Protein 5IQK (pdb70)

Organism: NCBI:txid77133

Solvent-accessible surface area: 21106 Å² total; per-residue (Å²): 156,50,15,24,10,20,68,88,49,12,37,104,19,73,28,26,123,1,4,3,39,0,29,0,0,0,0,83,5,0,0,0,0,0,0,13,13,136,110,5,11,0,0,0,0,0,0,5,40,86,0,0,70,64,0,20,65,18,0,41,79,47,64,51,132,5,78,47,2,106,15,0,0,0,1,0,0,4,16,11,1,0,2,0,0,6,49,0,16,173,114,12,140,5,60,0,0,0,10,51,35,0,7,132,16,0,54,58,0,73,15,21,50,50,2,0,11,30,53,8,57,46,152,13,57,79,4,184,71,46,133,88,0,149,98,44,22,146,38,74,13,20,81,9,135,0,34,0,33,36,1,22,0,10,2,31,5,3,2,0,0,22,9,112,1,55,73,60,141,113,63,14,41,0,0,0,0,0,7,4,50,3,34,9,13,33,37,5,95,4,30,73,8,92,74,9,109,79,0,54,56,22,0,95,117,0,0,77,21,0,55,159,24,87,10,27,0,2,0,0,0,34,0,88,47,5,94,0,50,118,28,45,140,52,21,90,142,43,37,46,96,25,6,34,67,89,98,16,2,145,62,20,0,53,61,9,80,75,45,0,86,30,38,28,75,47,22,150,144,90,112,44,5,23,10,17,66,88,48,11,38,110,26,74,27,24,134,0,1,13,31,0,20,0,0,0,1,92,4,0,1,0,0,0,0,11,12,134,104,7,13,0,0,0,0,0,0,5,39,66,0,0,71,63,0,22,64,18,0,41,77,48,63,49,129,6,87,51,2,127,14,0,0,1,0,0,0,5,17,10,1,0,2,0,0,8,49,0,16,169,113,10,139,5,64,0,0,0,8,50,35,1,8,130,16,0,56,58,0,74,14,20,47,48,2,0,9,35,86,8,60,45,150,12,58,80,5,183,64,45,131,84,0,144,96,44,22,149,40,89,13,26,65,0,135,2,30,0,29,30,1,15,0,10,3,32,6,3,2,0,0,18,1,82,3,57,59,64,122,98,87,14,50,0,0,0,0,0,5,4,48,2,34,9,13,31,37,5,91,6,59,78,10,93,74,10,101,91,0,43,65,28,0,104,88,0,4,86,23,0,30,152,25,87,8,24,0,1,0,0,0,38,0,85,46,5,94,0,44,116,28,45,140,49,22,88,137,43,37,41,91,23,3,35,62,88,108,14,1,117,59,19,0,52,67,8,89,75,42,1,88,31,35,38,65,57,21,156,142

Sequence (539 aa):
PGCEVCATWNADQAPFRLFGNTYYVGMKGLSSVLVTSPQGHVLIDGGLPESAPKIIANIGALGFRIEDVKLILNSHGHIDHAGGLAELQRRSNALVAASPSAALDLASGEVGPDDPQYHALPKYPPVKDMRLARDGGQFNVGPVYLTAHATPGHTPGGLSWTWQSCDGPRCLNMVYADSINAVSRPGFKFSASSEYPNALADLRHSFETLEKLPCDVLISAHPEASQLWQRLEASATGGSDAFVDPQACRAYVAAARTLLDSRLDQEKQTPGCEVCATWNADQAPFRLFGNTYYVGMKGLSSVLVTSPQGHVLIDGGLPESAPKIIANIGALGFRIEDVKLILNSHGHIDHAGGLAELQRRSNALVAASPSAALDLASGEVGPDDPQYHALPKYPPVKDMRLARDGGQFNVGPVYLTAHATPGHTPGGLSWTWQSCDGPRCLNMVYADSINAVSRPGFKFSASSEYPNALADLRHSFETLEKLPCDVLISAHPEASQLWQRLEASATGGSDAFVDPQACRAYVAAARTLLDSRLDQEKQ

InterPro domains:
  IPR001279 Metallo-beta-lactamase [PF00753] (63-191)
  IPR001279 Metallo-beta-lactamase [SM00849] (61-254)
  IPR036866 Ribonuclease Z/Hydroxyacylglutathione hydrolase-like [G3DSA:3.60.15.10] (32-302)
  IPR036866 Ribonuclease Z/Hydroxyacylglutathione hydrolase-like [SSF56281] (9-254)
  IPR050855 Metallo-beta-lactamase type 2-like [PTHR42951] (61-271)

Secondary structure (DSSP, 8-state):
---HHHHHHT-----EEEETTEEE---SSS--EEE--TT-EEEE---SGGGHHHHHHHHHHTT--GGGEEEEE-S--SHHHHTTHHHHHHHH--EEEE-HHHHHHHHHTS--TTSTTTTSS---PPP-SEEE--TT-EEEETTEEEEEEE--SSSTT-EEEEEEEEETTEEEEEEEEPP-----STT--TTS-SS-TTHHHHHHHHHHHHHTS--SEEEESSGGGGTHHHHHHHHHHHGGGGGB-TTHHHHHHHHHHHHHHHHHHHHH-/-TT-HHHHHHT-----EEEETTEEE---SSS--EEE--TT-EEEE---SGGGHHHHHHHHHHTT--GGGEEEEE-S-SSHHHHTTHHHHHHHH--EEEE-HHHHHHHHHTS--TTSTTTTSS---PPP--EEE--TT-EEEETTEEEEEEE--SSSTT-EEEEEEEE-SS-EEEEEEEPP-----STT--TTS-SSSTTHHHHHHHHHHHHHTS--SEEEESSGGGGTHHHHHHHHHHHGGGGGB-TTHHHHHHHHHHHHHHHHHHHHT-

Radius of gyration: 26.08 Å; Cα contacts (8 Å, |Δi|>4): 1293; chains: 2; bounding box: 41×48×86 Å

CATH classification: 3.60.15.10

B-factor: mean 26.32, std 7.55, range [11.67, 61.23]

Structure (mmCIF, N/CA/C/O backbone):
data_5IQK
#
_entry.id   5IQK
#
_cell.length_a   45.880
_cell.length_b   74.450
_cell.length_c   77.460
_cell.angle_alpha   90.00
_cell.angle_beta   99.48
_cell.angle_gamma   90.00
#
_symmetry.space_group_name_H-M   'P 1 21 1'
#
loop_
_entity.id
_entity.type
_entity.pdbx_description
1 polymer 'beta-lactamase Rm3'
2 non-polymer 'ZINC ION'
3 water water
#
loop_
_atom_site.group_PDB
_atom_site.id
_atom_site.type_symbol
_atom_site.label_atom_id
_atom_site.label_alt_id
_atom_site.label_comp_id
_atom_site.label_asym_id
_atom_site.label_entity_id
_atom_site.label_seq_id
_atom_site.pdbx_PDB_ins_code
_atom_site.Cartn_x
_atom_site.Cartn_y
_atom_site.Cartn_z
_atom_site.occupancy
_atom_site.B_iso_or_equiv
_atom_site.auth_seq_id
_atom_site.auth_comp_id
_atom_site.auth_asym_id
_atom_site.auth_atom_id
_atom_site.pdbx_PDB_model_num
ATOM 1 N N . PRO A 1 2 ? 21.589 14.668 20.099 1.00 47.44 33 PRO A N 1
ATOM 2 C CA . PRO A 1 2 ? 21.387 13.356 19.470 1.00 42.54 33 PRO A CA 1
ATOM 3 C C . PRO A 1 2 ? 20.607 12.403 20.369 1.00 39.14 33 PRO A C 1
ATOM 4 O O . PRO A 1 2 ? 20.691 11.182 20.213 1.00 36.82 33 PRO A O 1
ATOM 8 N N . GLY A 1 3 ? 19.841 12.965 21.294 1.00 35.96 34 GLY A N 1
ATOM 9 C CA . GLY A 1 3 ? 19.044 12.169 22.200 1.00 32.96 34 GLY A CA 1
ATOM 10 C C . GLY A 1 3 ? 17.913 11.360 21.594 1.00 28.65 34 GLY A C 1
ATOM 11 O O . GLY A 1 3 ? 17.115 11.862 20.806 1.00 28.32 34 GLY A O 1
ATOM 12 N N . CYS A 1 4 ? 17.845 10.097 21.991 1.00 26.88 35 CYS A N 1
ATOM 13 C CA . CYS A 1 4 ? 16.698 9.252 21.693 1.00 25.90 35 CYS A CA 1
ATOM 14 C C . CYS A 1 4 ? 15.617 9.445 22.748 1.00 24.86 35 CYS A C 1
ATOM 15 O O . CYS A 1 4 ? 15.804 9.078 23.907 1.00 22.32 35 CYS A O 1
ATOM 18 N N . GLU A 1 5 ? 14.479 9.999 22.342 1.00 21.01 36 GLU A N 1
ATOM 19 C CA . GLU A 1 5 ? 13.423 10.336 23.293 1.00 23.31 36 GLU A CA 1
ATOM 20 C C . GLU A 1 5 ? 12.792 9.098 23.912 1.00 22.65 36 GLU A C 1
ATOM 21 O O . GLU A 1 5 ? 12.324 9.156 25.055 1.00 22.03 36 GLU A O 1
ATOM 27 N N . VAL A 1 6 ? 12.758 7.993 23.165 1.00 18.70 37 VAL A N 1
ATOM 28 C CA . VAL A 1 6 ? 12.208 6.758 23.703 1.00 20.77 37 VAL A CA 1
ATOM 29 C C . VAL A 1 6 ? 13.117 6.204 24.792 1.00 18.87 37 VAL A C 1
ATOM 30 O O . VAL A 1 6 ? 12.643 5.900 25.879 1.00 18.23 37 VAL A O 1
ATOM 34 N N . CYS A 1 7 ? 14.413 6.076 24.510 1.00 16.71 38 CYS A N 1
ATOM 35 C CA . CYS A 1 7 ? 15.344 5.579 25.533 1.00 19.91 38 CYS A CA 1
ATOM 36 C C . CYS A 1 7 ? 15.395 6.520 26.744 1.00 20.70 38 CYS A C 1
ATOM 37 O O . CYS A 1 7 ? 15.486 6.050 27.887 1.00 16.55 38 CYS A O 1
ATOM 40 N N . ALA A 1 8 ? 15.346 7.828 26.494 1.00 18.99 39 ALA A N 1
ATOM 41 C CA . ALA A 1 8 ? 15.377 8.822 27.581 1.00 21.86 39 ALA A CA 1
ATOM 42 C C . ALA A 1 8 ? 14.169 8.663 28.498 1.00 19.78 39 ALA A C 1
ATOM 43 O O . ALA A 1 8 ? 14.285 8.748 29.725 1.00 21.02 39 ALA A O 1
ATOM 45 N N . THR A 1 9 ? 13.002 8.452 27.900 1.00 18.92 40 THR A N 1
ATOM 46 C CA . THR A 1 9 ? 11.781 8.218 28.666 1.00 20.89 40 THR A CA 1
ATOM 47 C C . THR A 1 9 ? 11.839 6.915 29.456 1.00 23.17 40 THR A C 1
ATOM 48 O O . THR A 1 9 ? 11.541 6.890 30.648 1.00 21.84 40 THR A O 1
ATOM 52 N N . TRP A 1 10 ? 12.222 5.836 28.789 1.00 17.04 41 TRP A N 1
ATOM 53 C CA . TRP A 1 10 ? 12.311 4.535 29.454 1.00 19.96 41 TRP A CA 1
ATOM 54 C C . TRP A 1 10 ? 13.290 4.552 30.632 1.00 20.07 41 TRP A C 1
ATOM 55 O O . TRP A 1 10 ? 13.057 3.882 31.644 1.00 17.07 41 TRP A O 1
ATOM 66 N N . ASN A 1 11 ? 14.391 5.286 30.490 1.00 16.51 42 ASN A N 1
ATOM 67 C CA . ASN A 1 11 ? 15.447 5.270 31.509 1.00 18.24 42 ASN A CA 1
ATOM 68 C C . ASN A 1 11 ? 15.314 6.344 32.588 1.00 20.53 42 ASN A C 1
ATOM 69 O O . ASN A 1 11 ? 16.207 6.489 33.415 1.00 18.87 42 ASN A O 1
ATOM 74 N N . ALA A 1 12 ? 14.213 7.085 32.584 1.00 18.72 43 ALA A N 1
ATOM 75 C CA . ALA A 1 12 ? 14.019 8.174 33.551 1.00 19.53 43 ALA A CA 1
ATOM 76 C C . ALA A 1 12 ? 14.054 7.667 34.993 1.00 20.92 43 ALA A C 1
ATOM 77 O O . ALA A 1 12 ? 13.624 6.551 35.284 1.00 16.82 43 ALA A O 1
ATOM 79 N N . ASP A 1 13 ? 14.581 8.501 35.879 1.00 18.14 44 ASP A N 1
ATOM 80 C CA . ASP A 1 13 ? 14.672 8.175 37.299 1.00 19.81 44 ASP A CA 1
ATOM 81 C C . ASP A 1 13 ? 13.362 7.698 37.890 1.00 20.64 44 ASP A C 1
ATOM 82 O O . ASP A 1 13 ? 12.304 8.280 37.645 1.00 20.97 44 ASP A O 1
ATOM 87 N N . GLN A 1 14 ? 13.457 6.666 38.709 1.00 19.92 45 GLN A N 1
ATOM 88 C CA . GLN A 1 14 ? 12.371 6.272 39.588 1.00 18.50 45 GLN A CA 1
ATOM 89 C C . GLN A 1 14 ? 12.955 5.992 40.956 1.00 21.64 45 GLN A C 1
ATOM 90 O O . GLN A 1 14 ? 13.882 5.200 41.081 1.00 22.15 45 GLN A O 1
ATOM 96 N N . ALA A 1 15 ? 12.440 6.657 41.983 1.00 23.07 46 ALA A N 1
ATOM 97 C CA . ALA A 1 15 ? 12.860 6.348 43.350 1.00 22.43 46 ALA A CA 1
ATOM 98 C C . ALA A 1 15 ? 12.473 4.909 43.712 1.00 21.06 46 ALA A C 1
ATOM 99 O O . ALA A 1 15 ? 11.339 4.498 43.479 1.00 22.63 46 ALA A O 1
ATOM 101 N N . PRO A 1 16 ? 13.416 4.134 44.279 1.00 25.53 47 PRO A N 1
ATOM 102 C CA . PRO A 1 16 ? 13.138 2.725 44.595 1.00 25.70 47 PRO A CA 1
ATOM 103 C C . PRO A 1 16 ? 12.171 2.561 45.768 1.00 24.50 47 PRO A C 1
ATOM 104 O O . PRO A 1 16 ? 12.061 3.462 46.591 1.00 25.50 47 PRO A O 1
ATOM 108 N N . PHE A 1 17 ? 11.479 1.426 45.836 1.00 23.84 48 PHE A N 1
ATOM 109 C CA . PHE A 1 17 ? 10.485 1.188 46.883 1.00 25.34 48 PHE A CA 1
ATOM 110 C C . PHE A 1 17 ? 10.245 -0.301 47.133 1.00 24.91 48 PHE A C 1
ATOM 111 O O . PHE A 1 17 ? 10.467 -1.150 46.264 1.00 21.53 48 PHE A O 1
ATOM 119 N N . ARG A 1 18 ? 9.694 -0.615 48.275 1.00 23.61 49 ARG A N 1
ATOM 120 C CA . ARG A 1 18 ? 9.360 -1.960 48.581 1.00 22.53 49 ARG A CA 1
ATOM 121 C C . ARG A 1 18 ? 8.041 -2.344 47.990 1.00 27.89 49 ARG A C 1
ATOM 122 O O . ARG A 1 18 ? 7.100 -1.609 48.020 1.00 25.47 49 ARG A O 1
ATOM 130 N N . LEU A 1 19 ? 7.979 -3.533 47.439 1.00 24.66 50 LEU A N 1
ATOM 131 C CA . LEU A 1 19 ? 6.739 -4.039 46.867 1.00 25.68 50 LEU A CA 1
ATOM 132 C C . LEU A 1 19 ? 5.977 -4.856 47.887 1.00 30.73 50 LEU A C 1
ATOM 133 O O . LEU A 1 19 ? 4.858 -4.511 48.272 1.00 33.78 50 LEU A O 1
ATOM 138 N N . PHE A 1 20 ? 6.602 -5.949 48.313 1.00 29.77 51 PHE A N 1
ATOM 139 C CA . PHE A 1 20 ? 6.065 -6.806 49.356 1.00 30.02 51 PHE A CA 1
ATOM 140 C C . PHE A 1 20 ? 7.195 -7.612 49.973 1.00 27.13 51 PHE A C 1
ATOM 141 O O . PHE A 1 20 ? 7.976 -8.235 49.260 1.00 24.10 51 PHE A O 1
ATOM 149 N N . GLY A 1 21 ? 7.287 -7.582 51.299 1.00 28.04 52 GLY A N 1
ATOM 150 C CA . GLY A 1 21 ? 8.294 -8.335 52.022 1.00 27.98 52 GLY A CA 1
ATOM 151 C C . GLY A 1 21 ? 9.711 -8.031 51.580 1.00 24.05 52 GLY A C 1
ATOM 152 O O . GLY A 1 21 ? 10.162 -6.891 51.637 1.00 24.26 52 GLY A O 1
ATOM 153 N N . ASN A 1 22 ? 10.404 -9.052 51.098 1.00 25.62 53 ASN A N 1
ATOM 154 C CA . ASN A 1 22 ? 11.792 -8.904 50.691 1.00 25.49 53 ASN A CA 1
ATOM 155 C C . ASN A 1 22 ? 11.945 -8.571 49.205 1.00 21.66 53 ASN A C 1
ATOM 156 O O . ASN A 1 22 ? 13.039 -8.683 48.664 1.00 21.59 53 ASN A O 1
ATOM 161 N N . THR A 1 23 ? 10.847 -8.180 48.562 1.00 21.25 54 THR A N 1
ATOM 162 C CA . THR A 1 23 ? 10.869 -7.829 47.133 1.00 22.06 54 THR A CA 1
ATOM 163 C C . THR A 1 23 ? 10.797 -6.313 46.931 1.00 20.90 54 THR A C 1
ATOM 164 O O . THR A 1 23 ? 9.851 -5.676 47.390 1.00 22.80 54 THR A O 1
ATOM 168 N N . TYR A 1 24 ? 11.783 -5.747 46.235 1.00 19.27 55 TYR A N 1
ATOM 169 C CA . TYR A 1 24 ? 11.848 -4.293 46.039 1.00 22.84 55 TYR A CA 1
ATOM 170 C C . TYR A 1 24 ? 11.939 -3.931 44.563 1.00 19.49 55 TYR A C 1
ATOM 171 O O . TYR A 1 24 ? 12.531 -4.681 43.788 1.00 19.98 55 TYR A O 1
ATOM 180 N N . TYR A 1 25 ? 11.420 -2.760 44.201 1.00 18.56 56 TYR A N 1
ATOM 181 C CA . TYR A 1 25 ? 11.615 -2.197 42.854 1.00 20.37 56 TYR A CA 1
ATOM 182 C C . TYR A 1 25 ? 12.847 -1.284 42.812 1.00 19.76 56 TYR A C 1
ATOM 183 O O . TYR A 1 25 ? 12.963 -0.363 43.621 1.00 23.68 56 TYR A O 1
ATOM 192 N N . VAL A 1 26 ? 13.768 -1.540 41.883 1.00 18.68 57 VAL A N 1
ATOM 193 C CA . VAL A 1 26 ? 14.986 -0.732 41.778 1.00 16.43 57 VAL A CA 1
ATOM 194 C C . VAL A 1 26 ? 15.237 -0.259 40.343 1.00 17.46 57 VAL A C 1
ATOM 195 O O . VAL A 1 26 ? 16.355 0.147 40.000 1.00 19.49 57 VAL A O 1
ATOM 199 N N . GLY A 1 27 ? 14.184 -0.289 39.528 1.00 18.80 58 GLY A N 1
ATOM 200 C CA . GLY A 1 27 ? 14.279 0.071 38.127 1.00 17.48 58 GLY A CA 1
ATOM 201 C C . GLY A 1 27 ? 14.040 1.546 37.822 1.00 19.92 58 GLY A C 1
ATOM 202 O O . GLY A 1 27 ? 14.265 2.429 38.659 1.00 18.15 58 GLY A O 1
ATOM 203 N N . MET A 1 28 ? 13.602 1.803 36.589 1.00 20.37 59 MET A N 1
ATOM 204 C CA . MET A 1 28 ? 13.433 3.152 36.053 1.00 16.90 59 MET A CA 1
ATOM 205 C C . MET A 1 28 ? 11.958 3.387 35.708 1.00 17.39 59 MET A C 1
ATOM 206 O O . MET A 1 28 ? 11.121 2.511 35.917 1.00 18.55 59 MET A O 1
ATOM 211 N N . LYS A 1 29 ? 11.634 4.551 35.155 1.00 18.82 60 LYS A N 1
ATOM 212 C CA . LYS A 1 29 ? 10.241 4.863 34.862 1.00 17.23 60 LYS A CA 1
ATOM 213 C C . LYS A 1 29 ? 9.636 3.937 33.791 1.00 18.51 60 LYS A C 1
ATOM 214 O O . LYS A 1 29 ? 8.431 3.684 33.797 1.00 17.02 60 LYS A O 1
ATOM 220 N N . GLY A 1 30 ? 10.457 3.450 32.870 1.00 18.42 61 GLY A N 1
ATOM 221 C CA . GLY A 1 30 ? 9.923 2.665 31.761 1.00 17.81 61 GLY A CA 1
ATOM 222 C C . GLY A 1 30 ? 10.509 1.278 31.609 1.00 20.73 61 GLY A C 1
ATOM 223 O O . GLY A 1 30 ? 10.153 0.565 30.662 1.00 18.72 61 GLY A O 1
ATOM 224 N N . LEU A 1 31 ? 11.395 0.894 32.534 1.00 17.90 62 LEU A N 1
ATOM 225 C CA . LEU A 1 31 ? 12.085 -0.403 32.494 1.00 15.58 62 LEU A CA 1
ATOM 226 C C . LEU A 1 31 ? 12.229 -0.968 33.902 1.00 15.61 62 LEU A C 1
ATOM 227 O O . LEU A 1 31 ? 12.818 -0.314 34.764 1.00 19.48 62 LEU A O 1
ATOM 232 N N . SER A 1 32 ? 11.741 -2.188 34.137 1.00 15.74 63 SER A N 1
ATOM 233 C CA . SER A 1 32 ? 11.745 -2.725 35.495 1.00 16.61 63 SER A CA 1
ATOM 234 C C . SER A 1 32 ? 13.070 -3.378 35.852 1.00 16.70 63 SER A C 1
ATOM 235 O O . SER A 1 32 ? 13.784 -3.893 34.996 1.00 19.15 63 SER A O 1
ATOM 238 N N . SER A 1 33 ? 13.402 -3.291 37.129 1.00 15.61 64 SER A N 1
ATOM 239 C CA . SER A 1 33 ? 14.453 -4.093 37.735 1.00 20.84 64 SER A CA 1
ATOM 240 C C . SER A 1 33 ? 13.969 -4.379 39.146 1.00 20.51 64 SER A C 1
ATOM 241 O O . SER A 1 33 ? 13.412 -3.494 39.792 1.00 18.39 64 SER A O 1
ATOM 244 N N . VAL A 1 34 ? 14.139 -5.611 39.615 1.00 19.51 65 VAL A N 1
ATOM 245 C CA . VAL A 1 34 ? 13.569 -6.015 40.894 1.00 22.49 65 VAL A CA 1
ATOM 246 C C . VAL A 1 34 ? 14.634 -6.693 41.763 1.00 18.90 65 VAL A C 1
ATOM 247 O O . VAL A 1 34 ? 15.388 -7.550 41.285 1.00 20.32 65 VAL A O 1
ATOM 251 N N . LEU A 1 35 ? 14.673 -6.305 43.032 1.00 19.00 66 LEU A N 1
ATOM 252 C CA . LEU A 1 35 ? 15.609 -6.859 44.006 1.00 23.69 66 LEU A CA 1
ATOM 253 C C . LEU A 1 35 ? 14.866 -7.725 45.021 1.00 23.13 66 LEU A C 1
ATOM 254 O O . LEU A 1 35 ? 13.884 -7.289 45.620 1.00 20.72 66 LEU A O 1
ATOM 259 N N . VAL A 1 36 ? 15.325 -8.961 45.187 1.00 20.05 67 VAL A N 1
ATOM 260 C CA . VAL A 1 36 ? 14.737 -9.878 46.143 1.00 22.92 67 VAL A CA 1
ATOM 261 C C . VAL A 1 36 ? 15.832 -10.263 47.143 1.00 21.65 67 VAL A C 1
ATOM 262 O O . VAL A 1 36 ? 16.812 -10.913 46.781 1.00 22.70 67 VAL A O 1
ATOM 266 N N . THR A 1 37 ? 15.662 -9.859 48.393 1.00 23.59 68 THR A N 1
ATOM 267 C CA . THR A 1 37 ? 16.766 -9.856 49.348 1.00 25.89 68 THR A CA 1
ATOM 268 C C . THR A 1 37 ? 16.742 -11.014 50.346 1.00 24.41 68 THR A C 1
ATOM 269 O O . THR A 1 37 ? 15.702 -11.624 50.596 1.00 27.57 68 THR A O 1
ATOM 273 N N . SER A 1 38 ? 17.907 -11.295 50.918 1.00 26.82 69 SER A N 1
ATOM 274 C CA . SER A 1 38 ? 18.013 -12.219 52.044 1.00 25.20 69 SER A CA 1
ATOM 275 C C . SER A 1 38 ? 19.306 -11.919 52.789 1.00 29.48 69 SER A C 1
ATOM 276 O O . SER A 1 38 ? 20.166 -11.202 52.284 1.00 26.70 69 SER A O 1
ATOM 279 N N . PRO A 1 39 ? 19.449 -12.455 54.011 1.00 30.91 70 PRO A N 1
ATOM 280 C CA . PRO A 1 39 ? 20.700 -12.219 54.741 1.00 33.67 70 PRO A CA 1
ATOM 281 C C . PRO A 1 39 ? 21.885 -12.978 54.140 1.00 35.11 70 PRO A C 1
ATOM 282 O O . PRO A 1 39 ? 23.031 -12.722 54.507 1.00 38.78 70 PRO A O 1
ATOM 286 N N . GLN A 1 40 ? 21.596 -13.896 53.224 1.00 32.17 71 GLN A N 1
ATOM 287 C CA . GLN A 1 40 ? 22.623 -14.664 52.527 1.00 33.37 71 GLN A CA 1
ATOM 288 C C . GLN A 1 40 ? 22.939 -14.084 51.143 1.00 34.40 71 GLN A C 1
ATOM 289 O O . GLN A 1 40 ? 23.659 -14.689 50.359 1.00 32.84 71 GLN A O 1
ATOM 295 N N . GLY A 1 41 ? 22.398 -12.908 50.856 1.00 30.42 72 GLY A N 1
ATOM 296 C CA . GLY A 1 41 ? 22.637 -12.251 49.582 1.00 29.08 72 GLY A CA 1
ATOM 297 C C . GLY A 1 41 ? 21.356 -12.117 48.787 1.00 24.33 72 GLY A C 1
ATOM 298 O O . GLY A 1 41 ? 20.329 -12.688 49.156 1.00 25.28 72 GLY A O 1
ATOM 299 N N . HIS A 1 42 ? 21.418 -11.383 47.676 1.00 27.20 73 HIS A N 1
ATOM 300 C CA . HIS A 1 42 ? 20.211 -11.029 46.945 1.00 24.09 73 HIS A CA 1
ATOM 301 C C . HIS A 1 42 ? 20.152 -11.518 45.504 1.00 22.41 73 HIS A C 1
ATOM 302 O O . HIS A 1 42 ? 21.158 -11.869 44.888 1.00 22.18 73 HIS A O 1
ATOM 309 N N . VAL A 1 43 ? 18.938 -11.492 44.983 1.00 20.74 74 VAL A N 1
ATOM 310 C CA . VAL A 1 43 ? 18.673 -11.774 43.576 1.00 15.96 74 VAL A CA 1
ATOM 311 C C . VAL A 1 43 ? 18.231 -10.477 42.916 1.00 21.55 74 VAL A C 1
ATOM 312 O O . VAL A 1 43 ? 17.443 -9.721 43.490 1.00 21.25 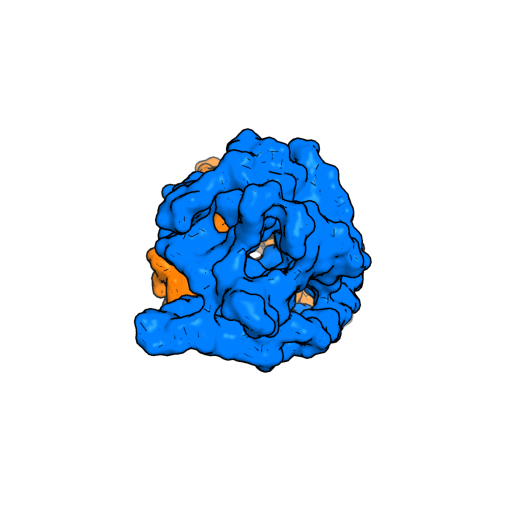74 VAL A O 1
ATOM 316 N N . LEU A 1 44 ? 18.773 -10.208 41.729 1.00 20.09 75 LEU A N 1
ATOM 317 C CA . LEU A 1 44 ? 18.412 -9.021 40.964 1.00 17.71 75 LEU A CA 1
ATOM 318 C C . LEU A 1 44 ? 17.831 -9.467 39.644 1.00 20.88 75 LEU A C 1
ATOM 319 O O . LEU A 1 44 ? 18.395 -10.339 38.995 1.00 21.93 75 LEU A O 1
ATOM 324 N N . ILE A 1 45 ? 16.687 -8.903 39.279 1.00 20.44 76 ILE A N 1
ATOM 325 C CA . ILE A 1 45 ? 16.030 -9.260 38.030 1.00 20.48 76 ILE A CA 1
ATOM 326 C C . ILE A 1 45 ? 16.081 -8.103 37.048 1.00 21.49 76 ILE A C 1
ATOM 327 O O . ILE A 1 45 ? 15.556 -7.021 37.322 1.00 20.86 76 ILE A O 1
ATOM 332 N N . ASP A 1 46 ? 16.731 -8.374 35.913 1.00 18.55 77 ASP A N 1
ATOM 333 C CA . ASP A 1 46 ? 16.896 -7.478 34.763 1.00 19.90 77 ASP A CA 1
ATOM 334 C C . ASP A 1 46 ? 17.834 -6.298 35.034 1.00 23.01 77 ASP A C 1
ATOM 335 O O . ASP A 1 46 ? 18.070 -5.905 36.188 1.00 20.94 77 ASP A O 1
ATOM 340 N N . GLY A 1 47 ? 18.391 -5.765 33.949 1.00 19.81 78 GLY A N 1
ATOM 341 C CA . GLY A 1 47 ? 19.470 -4.797 34.028 1.00 18.32 78 GLY A CA 1
ATOM 342 C C . GLY A 1 47 ? 19.259 -3.514 33.238 1.00 18.40 78 GLY A C 1
ATOM 343 O O . GLY A 1 47 ? 20.135 -2.643 33.213 1.00 20.42 78 GLY A O 1
ATOM 344 N N . GLY A 1 48 ? 18.097 -3.383 32.606 1.00 19.02 79 GLY A N 1
ATOM 345 C CA . GLY A 1 48 ? 17.765 -2.167 31.871 1.00 16.29 79 GLY A CA 1
ATOM 346 C C . GLY A 1 48 ? 18.688 -1.947 30.690 1.00 18.32 79 GLY A C 1
ATOM 347 O O . GLY A 1 48 ? 19.335 -2.888 30.224 1.00 19.11 79 GLY A O 1
ATOM 348 N N . LEU A 1 49 ? 18.720 -0.708 30.204 1.00 16.66 80 LEU A N 1
ATOM 349 C CA . LEU A 1 49 ? 19.651 -0.280 29.163 1.00 20.03 80 LEU A CA 1
ATOM 350 C C . LEU A 1 49 ? 21.062 -0.220 29.737 1.00 15.86 80 LEU A C 1
ATOM 351 O O . LEU A 1 49 ? 21.224 -0.250 30.953 1.00 21.13 80 LEU A O 1
ATOM 356 N N . PRO A 1 50 ? 22.086 -0.125 28.873 1.00 19.53 81 PRO A N 1
ATOM 357 C CA . PRO A 1 50 ? 23.442 0.036 29.408 1.00 22.35 81 PRO A CA 1
ATOM 358 C C . PRO A 1 50 ? 23.526 1.203 30.373 1.00 22.47 81 PRO A C 1
ATOM 359 O O . PRO A 1 50 ? 24.187 1.079 31.404 1.00 22.96 81 PRO A O 1
ATOM 363 N N . GLU A 1 51 ? 22.844 2.302 30.056 1.00 21.16 82 GLU A N 1
ATOM 364 C CA . GLU A 1 51 ? 22.853 3.472 30.923 1.00 23.76 82 GLU A CA 1
ATOM 365 C C . GLU A 1 51 ? 21.904 3.322 32.124 1.00 23.38 82 GLU A C 1
ATOM 366 O O . GLU A 1 51 ? 21.800 4.233 32.961 1.00 22.76 82 GLU A O 1
ATOM 372 N N . SER A 1 52 ? 21.238 2.178 32.234 1.00 20.91 83 SER A N 1
ATOM 373 C CA . SER A 1 52 ? 20.407 1.912 33.402 1.00 20.44 83 SER A CA 1
ATOM 374 C C . SER A 1 52 ? 21.200 1.358 34.567 1.00 20.11 83 SER A C 1
ATOM 375 O O . SER A 1 52 ? 20.792 1.522 35.709 1.00 22.29 83 SER A O 1
ATOM 378 N N . ALA A 1 53 ? 22.318 0.695 34.283 1.00 20.19 84 ALA A N 1
ATOM 379 C CA . ALA A 1 53 ? 23.078 0.010 35.323 1.00 22.73 84 ALA A CA 1
ATOM 380 C C . ALA A 1 53 ? 23.481 0.924 36.494 1.00 22.08 84 ALA A C 1
ATOM 381 O O . ALA A 1 53 ? 23.287 0.546 37.648 1.00 23.81 84 ALA A O 1
ATOM 383 N N . PRO A 1 54 ? 24.010 2.137 36.215 1.00 22.86 85 PRO A N 1
ATOM 384 C CA . PRO A 1 54 ? 24.333 2.975 37.379 1.00 23.32 85 PRO A CA 1
ATOM 385 C C . PRO A 1 54 ? 23.113 3.398 38.190 1.00 23.43 85 PRO A C 1
ATOM 386 O O . PRO A 1 54 ? 23.232 3.645 39.394 1.00 23.27 85 PRO A O 1
ATOM 390 N N . LYS A 1 55 ? 21.969 3.519 37.533 1.00 24.60 86 LYS A N 1
ATOM 391 C CA . LYS A 1 55 ? 20.748 3.919 38.209 1.00 20.44 86 LYS A CA 1
ATOM 392 C C . LYS A 1 55 ? 20.245 2.796 39.087 1.00 23.27 86 LYS A C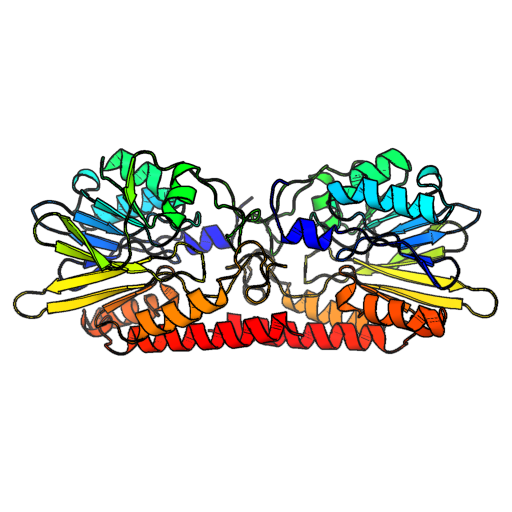 1
ATOM 393 O O . LYS A 1 55 ? 19.833 3.029 40.220 1.00 25.63 86 LYS A O 1
ATOM 399 N N . ILE A 1 56 ? 20.284 1.573 38.563 1.00 19.53 87 ILE A N 1
ATOM 400 C CA . ILE A 1 56 ? 19.889 0.405 39.352 1.00 18.90 87 ILE A CA 1
ATOM 401 C C . ILE A 1 56 ? 20.768 0.249 40.590 1.00 22.06 87 ILE A C 1
ATOM 402 O O . ILE A 1 56 ? 20.262 0.036 41.693 1.00 20.55 87 ILE A O 1
ATOM 407 N N . ILE A 1 57 ? 22.078 0.373 40.402 1.00 22.31 88 ILE A N 1
ATOM 408 C CA . ILE A 1 57 ? 23.036 0.277 41.503 1.00 22.99 88 ILE A CA 1
ATOM 409 C C . ILE A 1 57 ? 22.789 1.362 42.551 1.00 25.71 88 ILE A C 1
ATOM 410 O O . ILE A 1 57 ? 22.794 1.079 43.746 1.00 22.63 88 ILE A O 1
ATOM 415 N N . ALA A 1 58 ? 22.548 2.590 42.095 1.00 23.96 89 ALA A N 1
ATOM 416 C CA . ALA A 1 58 ? 22.261 3.697 43.003 1.00 25.17 89 ALA A CA 1
ATOM 417 C C . ALA A 1 58 ? 20.979 3.419 43.780 1.00 26.67 89 ALA A C 1
ATOM 418 O O . ALA A 1 58 ? 20.898 3.693 44.985 1.00 26.60 89 ALA A O 1
ATOM 420 N N . ASN A 1 59 ? 19.993 2.848 43.090 1.00 23.24 90 ASN A N 1
ATOM 421 C CA . ASN A 1 59 ? 18.711 2.510 43.698 1.00 19.86 90 ASN A CA 1
ATOM 422 C C . ASN A 1 59 ? 18.818 1.392 44.742 1.00 24.26 90 ASN A C 1
ATOM 423 O O . ASN A 1 59 ? 18.125 1.427 45.755 1.00 25.55 90 ASN A O 1
ATOM 428 N N . ILE A 1 60 ? 19.666 0.399 44.484 1.00 21.94 91 ILE A N 1
ATOM 429 C CA . ILE A 1 60 ? 19.901 -0.663 45.451 1.00 21.98 91 ILE A CA 1
ATOM 430 C C . ILE A 1 60 ? 20.476 -0.049 46.733 1.00 23.70 91 ILE A C 1
ATOM 431 O O . ILE A 1 60 ? 20.026 -0.369 47.826 1.00 22.71 91 ILE A O 1
ATOM 436 N N . GLY A 1 61 ? 21.441 0.854 46.576 1.00 24.75 92 GLY A N 1
ATOM 437 C CA . GLY A 1 61 ? 22.046 1.545 47.705 1.00 29.50 92 GLY A CA 1
ATOM 438 C C . GLY A 1 61 ? 21.078 2.411 48.488 1.00 27.39 92 GLY A C 1
ATOM 439 O O . GLY A 1 61 ? 21.120 2.452 49.723 1.00 28.98 92 GLY A O 1
ATOM 440 N N . ALA A 1 62 ? 20.209 3.113 47.771 1.00 25.81 93 ALA A N 1
ATOM 441 C CA . ALA A 1 62 ? 19.256 4.028 48.392 1.00 27.11 93 ALA A CA 1
ATOM 442 C C . ALA A 1 62 ? 18.310 3.276 49.321 1.00 29.17 93 ALA A C 1
ATOM 443 O O . ALA A 1 62 ? 17.830 3.824 50.311 1.00 27.72 93 ALA A O 1
ATOM 445 N N . LEU A 1 63 ? 18.068 2.011 49.003 1.00 23.34 94 LEU A N 1
ATOM 446 C CA . LEU A 1 63 ? 17.236 1.139 49.822 1.00 25.73 94 LEU A CA 1
ATOM 447 C C . LEU A 1 63 ? 17.985 0.626 51.047 1.00 23.07 94 LEU A C 1
ATOM 448 O O . LEU A 1 63 ? 17.383 0.020 51.931 1.00 26.17 94 LEU A O 1
ATOM 453 N N . GLY A 1 64 ? 19.302 0.807 51.054 1.00 22.86 95 GLY A N 1
ATOM 454 C CA . GLY A 1 64 ? 20.133 0.315 52.138 1.00 29.12 95 GLY A CA 1
ATOM 455 C C . GLY A 1 64 ? 20.763 -1.037 51.858 1.00 30.78 95 GLY A C 1
ATOM 456 O O . GLY A 1 64 ? 21.215 -1.713 52.788 1.00 26.95 95 GLY A O 1
ATOM 457 N N . PHE A 1 65 ? 20.798 -1.436 50.585 1.00 27.31 96 PHE A N 1
ATOM 458 C CA . PHE A 1 65 ? 21.470 -2.678 50.209 1.00 26.58 96 PHE A CA 1
ATOM 459 C C . PHE A 1 65 ? 22.702 -2.398 49.355 1.00 26.23 96 PHE A C 1
ATOM 460 O O . PHE A 1 65 ? 22.986 -1.245 49.032 1.00 27.61 96 PHE A O 1
ATOM 468 N N . ARG A 1 66 ? 23.421 -3.451 48.974 1.00 28.02 97 ARG A N 1
ATOM 469 C CA . ARG A 1 66 ? 24.653 -3.296 48.201 1.00 26.00 97 ARG A CA 1
ATOM 470 C C . ARG A 1 66 ? 24.691 -4.214 46.982 1.00 28.50 97 ARG A C 1
ATOM 471 O O . ARG A 1 66 ? 24.282 -5.369 47.061 1.00 27.49 97 ARG A O 1
ATOM 479 N N . ILE A 1 67 ? 25.200 -3.691 45.869 1.00 28.92 98 ILE A N 1
ATOM 480 C CA . ILE A 1 67 ? 25.341 -4.472 44.641 1.00 30.90 98 ILE A CA 1
ATOM 481 C C . ILE A 1 67 ? 26.304 -5.627 44.907 1.00 34.44 98 ILE A C 1
ATOM 482 O O . ILE A 1 67 ? 26.192 -6.695 44.315 1.00 27.12 98 ILE A O 1
ATOM 487 N N . GLU A 1 68 ? 27.218 -5.422 45.857 1.00 32.39 99 GLU A N 1
ATOM 488 C CA . GLU A 1 68 ? 28.207 -6.430 46.199 1.00 28.80 99 GLU A CA 1
ATOM 489 C C . GLU A 1 68 ? 27.549 -7.658 46.818 1.00 27.82 99 GLU A C 1
ATOM 490 O O . GLU A 1 68 ? 28.149 -8.729 46.876 1.00 31.52 99 GLU A O 1
ATOM 496 N N . ASP A 1 69 ? 26.322 -7.498 47.300 1.00 24.81 100 ASP A N 1
ATOM 497 C CA . ASP A 1 69 ? 25.624 -8.596 47.959 1.00 28.03 100 ASP A CA 1
ATOM 498 C C . ASP A 1 69 ? 24.668 -9.325 47.020 1.00 25.24 100 ASP A C 1
ATOM 499 O O . ASP A 1 69 ? 24.019 -10.292 47.412 1.00 27.98 100 ASP A O 1
ATOM 504 N N . VAL A 1 70 ? 24.565 -8.844 45.787 1.00 27.63 101 VAL A N 1
ATOM 505 C CA . VAL A 1 70 ? 23.795 -9.553 44.774 1.00 23.53 101 VAL A CA 1
ATOM 506 C C . VAL A 1 70 ? 24.555 -10.800 44.351 1.00 23.91 101 VAL A C 1
ATOM 507 O O . VAL A 1 70 ? 25.691 -10.714 43.904 1.00 24.05 101 VAL A O 1
ATOM 511 N N . LYS A 1 71 ? 23.936 -11.963 44.489 1.00 25.30 102 LYS A N 1
ATOM 512 C CA . LYS A 1 71 ? 24.646 -13.204 44.193 1.00 24.73 102 LYS A CA 1
ATOM 513 C C . LYS A 1 71 ? 24.101 -13.910 42.957 1.00 26.55 102 LYS A C 1
ATOM 514 O O . LYS A 1 71 ? 24.715 -14.842 42.451 1.00 27.06 102 LYS A O 1
ATOM 520 N N . LEU A 1 72 ? 22.957 -13.450 42.468 1.00 23.68 103 LEU A N 1
ATOM 521 C CA . LEU A 1 72 ? 22.375 -13.998 41.244 1.00 20.69 103 LEU A CA 1
ATOM 522 C C . LEU A 1 72 ? 21.607 -12.916 40.508 1.00 20.98 103 LEU A C 1
ATOM 523 O O . LEU A 1 72 ? 20.834 -12.185 41.117 1.00 21.90 103 LEU A O 1
ATOM 528 N N . ILE A 1 73 ? 21.833 -12.818 39.202 1.00 21.88 104 ILE A N 1
ATOM 529 C CA . ILE A 1 73 ? 21.117 -11.876 38.349 1.00 20.93 104 ILE A CA 1
ATOM 530 C C . ILE A 1 73 ? 20.306 -12.660 37.318 1.00 19.30 104 ILE A C 1
ATOM 531 O O . ILE A 1 73 ? 20.846 -13.554 36.662 1.00 21.44 104 ILE A O 1
ATOM 536 N N . LEU A 1 74 ? 19.020 -12.344 37.202 1.00 17.67 105 LEU A N 1
ATOM 537 C CA . LEU A 1 74 ? 18.135 -13.027 36.260 1.00 18.14 105 LEU A CA 1
ATOM 538 C C . LEU A 1 74 ? 17.770 -12.123 35.092 1.00 18.17 105 LEU A C 1
ATOM 539 O O . LEU A 1 74 ? 17.639 -10.919 35.246 1.00 19.33 105 LEU A O 1
ATOM 544 N N . ASN A 1 75 ? 17.603 -12.727 33.923 1.00 17.27 106 ASN A N 1
ATOM 545 C CA . ASN A 1 75 ? 17.212 -12.002 32.725 1.00 16.97 106 ASN A CA 1
ATOM 546 C C . ASN A 1 75 ? 15.809 -12.408 32.271 1.00 18.36 106 ASN A C 1
ATOM 547 O O . ASN A 1 75 ? 15.401 -13.559 32.448 1.00 16.31 106 ASN A O 1
ATOM 552 N N . SER A 1 76 ? 15.071 -11.462 31.703 1.00 18.95 107 SER A N 1
ATOM 553 C CA . SER A 1 76 ? 13.782 -11.761 31.096 1.00 17.66 107 SER A CA 1
ATOM 554 C C . SER A 1 76 ? 13.977 -12.086 29.609 1.00 17.69 107 SER A C 1
ATOM 555 O O . SER A 1 76 ? 13.703 -13.204 29.169 1.00 17.38 107 SER A O 1
ATOM 558 N N . HIS A 1 77 ? 14.472 -11.121 28.839 1.00 16.96 108 HIS A N 1
ATOM 559 C CA . HIS A 1 77 ? 14.852 -11.419 27.446 1.00 17.74 108 HIS A CA 1
ATOM 560 C C . HIS A 1 77 ? 16.015 -10.547 26.966 1.00 17.43 108 HIS A C 1
ATOM 561 O O . HIS A 1 77 ? 16.424 -9.598 27.642 1.00 18.53 108 HIS A O 1
ATOM 568 N N . GLY A 1 78 ? 16.529 -10.875 25.783 1.00 18.73 109 GLY A N 1
ATOM 569 C CA . GLY A 1 78 ? 17.822 -10.392 25.328 1.00 17.41 109 GLY A CA 1
ATOM 570 C C . GLY A 1 78 ? 17.875 -9.031 24.655 1.00 19.16 109 GLY A C 1
ATOM 571 O O . GLY A 1 78 ? 18.923 -8.619 24.164 1.00 20.64 109 GLY A O 1
ATOM 572 N N . HIS A 1 79 ? 16.754 -8.330 24.604 1.00 14.53 110 HIS A N 1
ATOM 573 C CA . HIS A 1 79 ? 16.777 -6.983 24.048 1.00 13.30 110 HIS A CA 1
ATOM 574 C C . HIS A 1 79 ? 17.606 -6.045 24.898 1.00 16.13 110 HIS A C 1
ATOM 575 O O . HIS A 1 79 ? 17.671 -6.206 26.119 1.00 13.85 110 HIS A O 1
ATOM 582 N N . ILE A 1 80 ? 18.209 -5.056 24.242 1.00 15.23 111 ILE A N 1
ATOM 583 C CA . ILE A 1 80 ? 19.115 -4.115 24.897 1.00 17.75 111 ILE A CA 1
ATOM 584 C C . ILE A 1 80 ? 18.492 -3.382 26.091 1.00 15.41 111 ILE A C 1
ATOM 585 O O . ILE A 1 80 ? 19.208 -2.996 27.016 1.00 17.53 111 ILE A O 1
ATOM 590 N N . ASP A 1 81 ? 17.178 -3.181 26.093 1.00 16.30 112 ASP A N 1
ATOM 591 C CA . ASP A 1 81 ? 16.568 -2.417 27.179 1.00 17.79 112 ASP A CA 1
ATOM 592 C C . ASP A 1 81 ? 16.316 -3.259 28.434 1.00 18.52 112 ASP A C 1
ATOM 593 O O . ASP A 1 81 ? 15.788 -2.730 29.415 1.00 16.37 112 ASP A O 1
ATOM 598 N N . HIS A 1 82 ? 16.688 -4.547 28.405 1.00 17.57 113 HIS A N 1
ATOM 599 C CA . HIS A 1 82 ? 16.623 -5.407 29.600 1.00 16.89 113 HIS A CA 1
ATOM 600 C C . HIS A 1 82 ? 17.987 -6.033 29.897 1.00 17.94 113 HIS A C 1
ATOM 601 O O . HIS A 1 82 ? 18.319 -6.342 31.050 1.00 21.87 113 HIS A O 1
ATOM 608 N N . ALA A 1 83 ? 18.787 -6.208 28.854 1.00 19.94 114 ALA A N 1
ATOM 609 C CA . ALA A 1 83 ? 20.059 -6.905 28.984 1.00 20.33 114 ALA A CA 1
ATOM 610 C C . ALA A 1 83 ? 21.266 -5.983 28.878 1.00 20.53 114 ALA A C 1
ATOM 611 O O . ALA A 1 83 ? 22.380 -6.391 29.209 1.00 20.69 114 ALA A O 1
ATOM 613 N N . GLY A 1 84 ? 21.047 -4.748 28.424 1.00 20.76 115 GLY A N 1
ATOM 614 C CA . GLY A 1 84 ? 22.133 -3.807 28.195 1.00 19.97 115 GLY A CA 1
ATOM 615 C C . GLY A 1 84 ? 22.953 -3.447 29.426 1.00 20.27 115 GLY A C 1
ATOM 616 O O . GLY A 1 84 ? 24.156 -3.182 29.335 1.00 22.81 115 GLY A O 1
ATOM 617 N N . GLY A 1 85 ? 22.308 -3.423 30.586 1.00 17.70 116 GLY A N 1
ATOM 618 C CA . GLY A 1 85 ? 22.996 -3.056 31.814 1.00 18.94 116 GLY A CA 1
ATOM 619 C C . GLY A 1 85 ? 23.627 -4.249 32.517 1.00 21.66 116 GLY A C 1
ATOM 620 O O . GLY A 1 85 ? 24.293 -4.097 33.539 1.00 21.17 116 GLY A O 1
ATOM 621 N N . LEU A 1 86 ? 23.423 -5.445 31.969 1.00 18.73 117 LEU A N 1
ATOM 622 C CA . LEU A 1 86 ? 23.836 -6.669 32.664 1.00 21.01 117 LEU A CA 1
ATOM 623 C C . LEU A 1 86 ? 25.345 -6.833 32.854 1.00 22.32 117 LEU A C 1
ATOM 624 O O . LEU A 1 86 ? 25.780 -7.281 33.909 1.00 24.37 117 LEU A O 1
ATOM 629 N N . ALA A 1 87 ? 26.144 -6.481 31.851 1.00 22.93 118 ALA A N 1
ATOM 630 C CA . ALA A 1 87 ? 27.599 -6.610 31.981 1.00 25.58 118 ALA A CA 1
ATOM 631 C C . ALA A 1 87 ? 28.140 -5.812 33.170 1.00 29.41 118 ALA A C 1
ATOM 632 O O . ALA A 1 87 ? 29.008 -6.293 33.918 1.00 32.18 118 ALA A O 1
ATOM 634 N N . GLU A 1 88 ? 27.631 -4.597 33.350 1.00 28.96 119 GLU A N 1
ATOM 635 C CA . GLU A 1 88 ? 28.098 -3.744 34.449 1.00 29.86 119 GLU A CA 1
ATOM 636 C C . GLU A 1 88 ? 27.637 -4.271 35.802 1.00 27.89 119 GLU A C 1
ATOM 637 O O . GLU A 1 88 ? 28.400 -4.271 36.770 1.00 29.32 119 GLU A O 1
ATOM 643 N N . LEU A 1 89 ? 26.385 -4.711 35.874 1.00 25.72 120 LEU A N 1
ATOM 644 C CA . LEU A 1 89 ? 25.853 -5.260 37.111 1.00 27.30 120 LEU A CA 1
ATOM 645 C C . LEU A 1 89 ? 26.631 -6.509 37.515 1.00 29.12 120 LEU A C 1
ATOM 646 O O . LEU A 1 89 ? 26.954 -6.699 38.698 1.00 26.46 120 LEU A O 1
ATOM 651 N N . GLN A 1 90 ? 26.965 -7.339 36.534 1.00 26.02 121 GLN A N 1
ATOM 652 C CA . GLN A 1 90 ? 27.783 -8.520 36.801 1.00 29.68 121 GLN A CA 1
ATOM 653 C C . GLN A 1 90 ? 29.167 -8.147 37.316 1.00 31.05 121 GLN A C 1
ATOM 654 O O . GLN A 1 90 ? 29.637 -8.713 38.299 1.00 33.78 121 GLN A O 1
ATOM 660 N N . ARG A 1 91 ? 29.815 -7.185 36.670 1.00 31.68 122 ARG A N 1
ATOM 661 C CA . ARG A 1 91 ? 31.145 -6.767 37.101 1.00 34.33 122 ARG A CA 1
ATOM 662 C C . ARG A 1 91 ? 31.142 -6.241 38.530 1.00 34.43 122 ARG A C 1
ATOM 663 O O . ARG A 1 91 ? 32.066 -6.511 39.297 1.00 36.05 122 ARG A O 1
ATOM 671 N N . ARG A 1 92 ? 30.094 -5.506 38.893 1.00 31.34 123 ARG A N 1
ATOM 672 C CA . ARG A 1 92 ? 30.039 -4.866 40.211 1.00 32.02 123 ARG A CA 1
ATOM 673 C C . ARG A 1 92 ? 29.620 -5.840 41.316 1.00 32.50 123 ARG A C 1
ATOM 674 O O . ARG A 1 92 ? 29.881 -5.600 42.495 1.00 29.30 123 ARG A O 1
ATOM 682 N N . SER A 1 93 ? 28.954 -6.928 40.941 1.00 28.95 124 SER A N 1
ATOM 683 C CA . SER A 1 93 ? 28.480 -7.899 41.925 1.00 28.94 124 SER A CA 1
ATOM 684 C C . SER A 1 93 ? 29.276 -9.200 41.913 1.00 30.35 124 SER A C 1
ATOM 685 O O . SER A 1 93 ? 29.320 -9.922 42.918 1.00 35.11 124 SER A O 1
ATOM 688 N N . ASN A 1 94 ? 29.888 -9.487 40.766 1.00 33.29 125 ASN A N 1
ATOM 689 C CA . ASN A 1 94 ? 30.561 -10.753 40.509 1.00 37.18 125 ASN A CA 1
ATOM 690 C C . ASN A 1 94 ? 29.551 -11.904 40.548 1.00 36.80 125 ASN A C 1
ATOM 691 O O . ASN A 1 94 ? 29.906 -13.049 40.806 1.00 35.87 125 ASN A O 1
ATOM 696 N N . ALA A 1 95 ? 28.290 -11.585 40.263 1.00 32.82 126 ALA A N 1
ATOM 697 C CA . ALA A 1 95 ? 27.217 -12.574 40.242 1.00 30.18 126 ALA A CA 1
ATOM 698 C C . ALA A 1 95 ? 27.098 -13.248 38.884 1.00 28.35 126 ALA A C 1
ATOM 699 O O . ALA A 1 95 ? 27.396 -12.643 37.855 1.00 34.85 126 ALA A O 1
ATOM 701 N N . LEU A 1 96 ? 26.655 -14.502 38.880 1.00 29.73 127 LEU A N 1
ATOM 702 C CA . LEU A 1 96 ? 26.293 -15.160 37.628 1.00 31.95 127 LEU A CA 1
ATOM 703 C C . LEU A 1 96 ? 24.975 -14.622 37.101 1.00 28.06 127 LEU A C 1
ATOM 704 O O . LEU A 1 96 ? 24.132 -14.181 37.881 1.00 29.47 127 LEU A O 1
ATOM 709 N N . VAL A 1 97 ? 24.807 -14.662 35.780 1.00 29.52 128 VAL A N 1
ATOM 710 C CA . VAL A 1 97 ? 23.564 -14.248 35.143 1.00 23.81 128 VAL A CA 1
ATOM 711 C C . VAL A 1 97 ? 22.825 -15.468 34.588 1.00 23.72 128 VAL A C 1
ATOM 712 O O . VAL A 1 97 ? 23.409 -16.282 33.873 1.00 27.80 128 VAL A O 1
ATOM 716 N N . ALA A 1 98 ? 21.545 -15.600 34.916 1.00 20.87 129 ALA A N 1
ATOM 717 C CA . ALA A 1 98 ? 20.754 -16.702 34.376 1.00 22.11 129 ALA A CA 1
ATOM 718 C C . ALA A 1 98 ? 19.810 -16.194 33.288 1.00 21.35 129 ALA A C 1
ATOM 719 O O . ALA A 1 98 ? 19.113 -15.196 33.468 1.00 19.49 129 ALA A O 1
ATOM 721 N N . ALA A 1 99 ? 19.799 -16.894 32.163 1.00 19.53 130 ALA A N 1
ATOM 722 C CA . ALA A 1 99 ? 18.970 -16.519 31.025 1.00 17.14 130 ALA A CA 1
ATOM 723 C C . ALA A 1 99 ? 18.602 -17.763 30.251 1.00 20.03 130 ALA A C 1
ATOM 724 O O . ALA A 1 99 ? 19.261 -18.796 30.390 1.00 21.33 130 ALA A O 1
ATOM 726 N N . SER A 1 100 ? 17.572 -17.667 29.417 1.00 20.07 131 SER A N 1
ATOM 727 C CA . SER A 1 100 ? 17.178 -18.803 28.580 1.00 18.21 131 SER A CA 1
ATOM 728 C C . SER A 1 100 ? 18.289 -19.141 27.590 1.00 19.01 131 SER A C 1
ATOM 729 O O . SER A 1 100 ? 19.140 -18.304 27.292 1.00 18.86 131 SER A O 1
ATOM 732 N N . PRO A 1 101 ? 18.288 -20.375 27.074 1.00 23.52 132 PRO A N 1
ATOM 733 C CA . PRO A 1 101 ? 19.280 -20.739 26.057 1.00 22.40 132 PRO A CA 1
ATOM 734 C C . PRO A 1 101 ? 19.276 -19.747 24.896 1.00 19.00 132 PRO A C 1
ATOM 735 O O . PRO A 1 101 ? 20.341 -19.325 24.445 1.00 18.99 132 PRO A O 1
ATOM 739 N N . SER A 1 102 ? 18.096 -19.332 24.462 1.00 21.45 133 SER A N 1
ATOM 740 C CA . SER A 1 102 ? 18.017 -18.391 23.341 1.00 19.75 133 SER A CA 1
ATOM 741 C C . SER A 1 102 ? 18.494 -16.983 23.744 1.00 19.82 133 SER A C 1
ATOM 742 O O . SER A 1 102 ? 19.296 -16.379 23.037 1.00 22.39 133 SER A O 1
ATOM 745 N N . ALA A 1 103 ? 18.011 -16.463 24.868 1.00 20.03 134 ALA A N 1
ATOM 746 C CA . ALA A 1 103 ? 18.436 -15.135 25.316 1.00 19.55 134 ALA A CA 1
ATOM 747 C C . ALA A 1 103 ? 19.944 -15.106 25.595 1.00 21.32 134 ALA A C 1
ATOM 748 O O . ALA A 1 103 ? 20.615 -14.105 25.348 1.00 21.40 134 ALA A O 1
ATOM 750 N N . ALA A 1 104 ? 20.481 -16.213 26.102 1.00 19.72 135 ALA A N 1
ATOM 751 C CA . ALA A 1 104 ? 21.898 -16.268 26.454 1.00 22.72 135 ALA A CA 1
ATOM 752 C C . ALA A 1 104 ? 22.782 -16.077 25.231 1.00 20.37 135 ALA A C 1
ATOM 753 O O . ALA A 1 104 ? 23.906 -15.579 25.337 1.00 24.85 135 ALA A O 1
ATOM 755 N N . LEU A 1 105 ? 22.287 -16.503 24.080 1.00 21.55 136 LEU A N 1
ATOM 756 C CA . LEU A 1 105 ? 23.005 -16.269 22.835 1.00 22.33 136 LEU A CA 1
ATOM 757 C C . LEU A 1 105 ? 23.094 -14.776 22.555 1.00 25.04 136 LEU A C 1
ATOM 758 O O . LEU A 1 105 ? 24.154 -14.280 22.164 1.00 25.72 136 LEU A O 1
ATOM 763 N N . ASP A 1 106 ? 21.988 -14.057 22.756 1.00 23.45 137 ASP A N 1
ATOM 764 C CA . ASP A 1 106 ? 22.005 -12.598 22.603 1.00 22.21 137 ASP A CA 1
ATOM 765 C C . ASP A 1 106 ? 22.975 -11.952 23.596 1.00 26.42 137 ASP A C 1
ATOM 766 O O . ASP A 1 106 ? 23.797 -11.115 23.219 1.00 25.89 137 ASP A O 1
ATOM 771 N N . LEU A 1 107 ? 22.868 -12.344 24.866 1.00 22.69 138 LEU A N 1
ATOM 772 C CA . LEU A 1 107 ? 23.692 -11.759 25.923 1.00 23.49 138 LEU A CA 1
ATOM 773 C C . LEU A 1 107 ? 25.179 -11.950 25.658 1.00 25.76 138 LEU A C 1
ATOM 774 O O . LEU A 1 107 ? 25.974 -11.028 25.860 1.00 25.46 138 LEU A O 1
ATOM 779 N N . ALA A 1 108 ? 25.543 -13.140 25.185 1.00 26.95 139 ALA A N 1
ATOM 780 C CA . ALA A 1 108 ? 26.940 -13.484 24.957 1.00 28.19 139 ALA A CA 1
ATOM 781 C C . ALA A 1 108 ? 27.583 -12.656 23.840 1.00 28.44 139 ALA A C 1
ATOM 782 O O . ALA A 1 108 ? 28.787 -12.383 23.877 1.00 32.24 139 ALA A O 1
ATOM 784 N N . SER A 1 109 ? 26.787 -12.235 22.864 1.00 28.20 140 SER A N 1
ATOM 785 C CA . SER A 1 109 ? 27.329 -11.484 21.740 1.00 30.80 140 SER A CA 1
ATOM 786 C C . SER A 1 109 ? 26.979 -10.004 21.827 1.00 28.21 140 SER A C 1
ATOM 787 O O . SER A 1 109 ? 27.537 -9.182 21.104 1.00 29.47 140 SER A O 1
ATOM 790 N N . GLY A 1 110 ? 26.059 -9.671 22.724 1.00 26.61 141 GLY A N 1
ATOM 791 C CA . GLY A 1 110 ? 25.607 -8.300 22.880 1.00 27.11 141 GLY A CA 1
ATOM 792 C C . GLY A 1 110 ? 24.731 -7.855 21.716 1.00 25.03 141 GLY A C 1
ATOM 793 O O . GLY A 1 110 ? 24.595 -6.660 21.452 1.00 26.45 141 GLY A O 1
ATOM 794 N N . GLU A 1 111 ? 24.123 -8.812 21.022 1.00 28.82 142 GLU A N 1
ATOM 795 C CA . GLU A 1 111 ? 23.208 -8.482 19.925 1.00 27.09 142 GLU A CA 1
ATOM 796 C C . GLU A 1 111 ? 22.322 -9.666 19.580 1.00 27.09 142 GLU A C 1
ATOM 797 O O . GLU A 1 111 ? 22.689 -10.826 19.798 1.00 25.62 142 GLU A O 1
ATOM 803 N N . VAL A 1 112 ? 21.134 -9.372 19.067 1.00 21.53 143 VAL A N 1
ATOM 804 C CA . VAL A 1 112 ? 20.170 -10.425 18.833 1.00 21.75 143 VAL A CA 1
ATOM 805 C C . VAL A 1 112 ? 20.422 -11.083 17.484 1.00 21.56 143 VAL A C 1
ATOM 806 O O . VAL A 1 112 ? 21.135 -10.541 16.639 1.00 25.71 143 VAL A O 1
ATOM 810 N N . GLY A 1 113 ? 19.857 -12.269 17.309 1.00 21.94 144 GLY A N 1
ATOM 811 C CA . GLY A 1 113 ? 20.022 -13.031 16.089 1.00 23.66 144 GLY A CA 1
ATOM 812 C C . GLY A 1 113 ? 18.860 -12.840 15.141 1.00 21.13 144 GLY A C 1
ATOM 813 O O . GLY A 1 113 ? 17.894 -12.147 15.457 1.00 18.76 144 GLY A O 1
ATOM 814 N N . PRO A 1 114 ? 18.935 -13.486 13.977 1.00 20.89 145 PRO A N 1
ATOM 815 C CA . PRO A 1 114 ? 17.990 -13.302 12.872 1.00 20.53 145 PRO A CA 1
ATOM 816 C C . PRO A 1 114 ? 16.555 -13.678 13.232 1.00 18.49 145 PRO A C 1
ATOM 817 O O . PRO A 1 114 ? 15.644 -13.185 12.571 1.00 19.23 145 PRO A O 1
ATOM 821 N N . ASP A 1 115 ? 16.352 -14.493 14.268 1.00 19.92 146 ASP A N 1
ATOM 822 C CA . ASP A 1 115 ? 14.996 -14.861 14.677 1.00 19.33 146 ASP A CA 1
ATOM 823 C C . ASP A 1 115 ? 14.316 -13.822 15.572 1.00 17.50 146 ASP A C 1
ATOM 824 O O . ASP A 1 115 ? 13.155 -13.976 15.932 1.00 18.24 146 ASP A O 1
ATOM 829 N N . ASP A 1 116 ? 15.012 -12.739 15.898 1.00 16.12 147 ASP A N 1
ATOM 830 C CA . ASP A 1 116 ? 14.415 -11.716 16.753 1.00 18.47 147 ASP A CA 1
ATOM 831 C C . ASP A 1 116 ? 13.554 -10.779 15.918 1.00 16.53 147 ASP A C 1
ATOM 832 O O . ASP A 1 116 ? 13.963 -10.353 14.827 1.00 14.94 147 ASP A O 1
ATOM 837 N N . PRO A 1 117 ? 12.345 -10.472 16.404 1.00 13.77 148 PRO A N 1
ATOM 838 C CA . PRO A 1 117 ? 11.501 -9.524 15.659 1.00 15.54 148 PRO A CA 1
ATOM 839 C C . PRO A 1 117 ? 12.171 -8.157 15.478 1.00 15.92 148 PRO A C 1
ATOM 840 O O . PRO A 1 117 ? 11.782 -7.422 14.558 1.00 16.33 148 PRO A O 1
ATOM 844 N N . GLN A 1 118 ? 13.176 -7.840 16.296 1.00 15.15 149 GLN A N 1
ATOM 845 C CA . GLN A 1 118 ? 13.886 -6.571 16.148 1.00 14.09 149 GLN A CA 1
ATOM 846 C C . GLN A 1 118 ? 15.355 -6.724 15.739 1.00 15.60 149 GLN A C 1
ATOM 847 O O . GLN A 1 118 ? 16.168 -5.810 15.929 1.00 16.47 149 GLN A O 1
ATOM 853 N N . TYR A 1 119 ? 15.672 -7.853 15.099 1.00 17.48 150 TYR A N 1
ATOM 854 C CA . TYR A 1 119 ? 16.990 -8.055 14.497 1.00 18.61 150 TYR A CA 1
ATOM 855 C C . TYR A 1 119 ? 17.292 -6.920 13.520 1.00 17.26 150 TYR A C 1
ATOM 856 O O . TYR A 1 119 ? 16.392 -6.502 12.818 1.00 16.54 150 TYR A O 1
ATOM 865 N N . HIS A 1 120 ? 18.528 -6.412 13.502 1.00 19.75 151 HIS A N 1
ATOM 866 C CA . HIS A 1 120 ? 18.933 -5.357 12.557 1.00 20.99 151 HIS A CA 1
ATOM 867 C C . HIS A 1 120 ? 18.336 -4.000 12.933 1.00 20.10 151 HIS A C 1
ATOM 868 O O . HIS A 1 120 ? 18.519 -3.027 12.204 1.00 20.07 151 HIS A O 1
ATOM 875 N N . ALA A 1 121 ? 17.634 -3.920 14.067 1.00 17.30 152 ALA A N 1
ATOM 876 C CA . ALA A 1 121 ? 16.919 -2.697 14.421 1.00 16.55 152 ALA A CA 1
ATOM 877 C C . ALA A 1 121 ? 17.186 -2.257 15.863 1.00 17.47 152 ALA A C 1
ATOM 878 O O . ALA A 1 121 ? 16.466 -1.417 16.396 1.00 17.18 152 ALA A O 1
ATOM 880 N N . LEU A 1 122 ? 18.226 -2.816 16.471 1.00 18.67 153 LEU A N 1
ATOM 881 C CA . LEU A 1 122 ? 18.649 -2.406 17.819 1.00 18.77 153 LEU A CA 1
ATOM 882 C C . LEU A 1 122 ? 20.172 -2.289 17.874 1.00 18.94 153 LEU A C 1
ATOM 883 O O . LEU A 1 122 ? 20.878 -2.990 17.149 1.00 23.28 153 LEU A O 1
ATOM 888 N N . PRO A 1 123 ? 20.693 -1.406 18.739 1.00 22.28 154 PRO A N 1
ATOM 889 C CA . PRO A 1 123 ? 22.148 -1.280 18.857 1.00 25.41 154 PRO A CA 1
ATOM 890 C C . PRO A 1 123 ? 22.781 -2.482 19.546 1.00 24.68 154 PRO A C 1
ATOM 891 O O . PRO A 1 123 ? 22.086 -3.194 20.279 1.00 22.98 154 PRO A O 1
ATOM 895 N N . LYS A 1 124 ? 24.074 -2.703 19.325 1.00 23.67 155 LYS A N 1
ATOM 896 C CA . LYS A 1 124 ? 24.812 -3.701 20.104 1.00 26.20 155 LYS A CA 1
ATOM 897 C C . LYS A 1 124 ? 24.942 -3.200 21.541 1.00 24.40 155 LYS A C 1
ATOM 898 O O . LYS A 1 124 ? 24.885 -1.991 21.780 1.00 23.84 155 LYS A O 1
ATOM 904 N N . TYR A 1 125 ? 25.124 -4.116 22.489 1.00 24.37 156 TYR A N 1
ATOM 905 C CA . TYR A 1 125 ? 25.343 -3.742 23.891 1.00 22.38 156 TYR A CA 1
ATOM 906 C C . TYR A 1 125 ? 26.480 -4.584 24.508 1.00 22.86 156 TYR A C 1
ATOM 907 O O . TYR A 1 125 ? 26.934 -5.557 23.895 1.00 24.19 156 TYR A O 1
ATOM 916 N N . PRO A 1 126 ? 26.959 -4.211 25.714 1.00 22.84 157 PRO A N 1
ATOM 917 C CA . PRO A 1 126 ? 28.093 -4.952 26.280 1.00 25.61 157 PRO A CA 1
ATOM 918 C C . PRO A 1 126 ? 27.812 -6.436 26.504 1.00 23.30 157 PRO A C 1
ATOM 919 O O . PRO A 1 126 ? 26.833 -6.782 27.161 1.00 25.92 157 PRO A O 1
ATOM 923 N N . PRO A 1 127 ? 28.659 -7.311 25.942 1.00 26.71 158 PRO A N 1
ATOM 924 C CA . PRO A 1 127 ? 28.448 -8.756 26.084 1.00 28.78 158 PRO A CA 1
ATOM 925 C C . PRO A 1 127 ? 28.544 -9.220 27.540 1.00 30.13 158 PRO A C 1
ATOM 926 O O . PRO A 1 127 ? 29.375 -8.715 28.300 1.00 25.88 158 PRO A O 1
ATOM 930 N N . VAL A 1 128 ? 27.713 -10.190 27.913 1.00 28.61 159 VAL A N 1
ATOM 931 C CA . VAL A 1 128 ? 27.745 -10.735 29.261 1.00 26.59 159 VAL A CA 1
ATOM 932 C C . VAL A 1 128 ? 28.672 -11.928 29.246 1.00 32.03 159 VAL A C 1
ATOM 933 O O . VAL A 1 128 ? 28.520 -12.832 28.421 1.00 33.66 159 VAL A O 1
ATOM 937 N N . LYS A 1 129 ? 29.628 -11.911 30.166 1.00 38.55 160 LYS A N 1
ATOM 938 C CA . LYS A 1 129 ? 30.747 -12.837 30.176 1.00 39.72 160 LYS A CA 1
ATOM 939 C C . LYS A 1 129 ? 30.372 -14.229 30.709 1.00 40.56 160 LYS A C 1
ATOM 940 O O . LYS A 1 129 ? 30.665 -15.243 30.075 1.00 43.57 160 LYS A O 1
ATOM 946 N N . ASP A 1 130 ? 29.733 -14.274 31.872 1.00 39.39 161 ASP A N 1
ATOM 947 C CA . ASP A 1 130 ? 29.502 -15.540 32.574 1.00 39.44 161 ASP A CA 1
ATOM 948 C C . ASP A 1 130 ? 28.024 -15.798 32.837 1.00 35.80 161 ASP A C 1
ATOM 949 O O . ASP A 1 130 ? 27.342 -14.975 33.451 1.00 34.27 161 ASP A O 1
ATOM 954 N N . MET A 1 131 ? 27.527 -16.941 32.372 1.00 34.15 162 MET A N 1
ATOM 955 C CA . MET A 1 131 ? 26.089 -17.203 32.406 1.00 31.52 162 MET A CA 1
A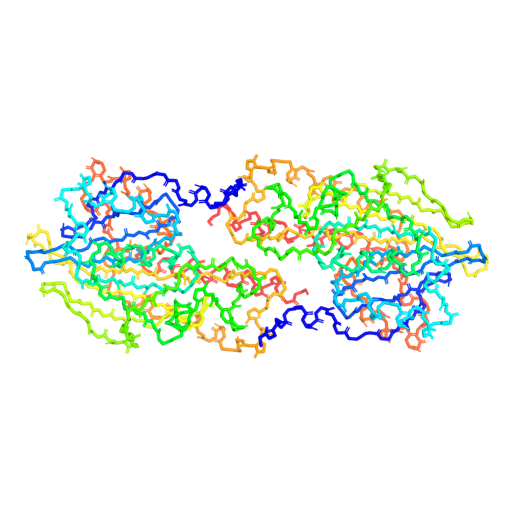TOM 956 C C . MET A 1 131 ? 25.688 -18.623 32.790 1.00 29.68 162 MET A C 1
ATOM 957 O O . MET A 1 131 ? 26.461 -19.559 32.642 1.00 37.62 162 MET A O 1
ATOM 962 N N . ARG A 1 132 ? 24.467 -18.761 33.293 1.00 24.91 163 ARG A N 1
ATOM 963 C CA . ARG A 1 132 ? 23.873 -20.072 33.541 1.00 32.24 163 ARG A CA 1
ATOM 964 C C . ARG A 1 132 ? 22.569 -20.180 32.767 1.00 30.33 163 ARG A C 1
ATOM 965 O O . ARG A 1 132 ? 21.773 -19.255 32.761 1.00 27.38 163 ARG A O 1
ATOM 973 N N . LEU A 1 133 ? 22.337 -21.309 32.113 1.00 24.20 164 LEU A N 1
ATOM 974 C CA . LEU A 1 133 ? 21.124 -21.419 31.314 1.00 23.70 164 LEU A CA 1
ATOM 975 C C . LEU A 1 133 ? 19.913 -21.724 32.191 1.00 27.22 164 LEU A C 1
ATOM 976 O O . LEU A 1 133 ? 19.962 -22.616 33.046 1.00 26.95 164 LEU A O 1
ATOM 981 N N . ALA A 1 134 ? 18.836 -20.979 31.969 1.00 23.36 165 ALA A N 1
ATOM 982 C CA . ALA A 1 134 ? 17.576 -21.171 32.681 1.00 22.85 165 ALA A CA 1
ATOM 983 C C . ALA A 1 134 ? 16.531 -21.758 31.739 1.00 24.88 165 ALA A C 1
ATOM 984 O O . ALA A 1 134 ? 16.070 -21.091 30.815 1.00 22.46 165 ALA A O 1
ATOM 986 N N . ARG A 1 135 ? 16.153 -23.007 31.983 1.00 25.10 166 ARG A N 1
ATOM 987 C CA . ARG A 1 135 ? 15.165 -23.667 31.142 1.00 26.28 166 ARG A CA 1
ATOM 988 C C . ARG A 1 135 ? 13.818 -23.601 31.849 1.00 24.14 166 ARG A C 1
ATOM 989 O O . ARG A 1 135 ? 13.753 -23.309 33.049 1.00 22.74 166 ARG A O 1
ATOM 997 N N . ASP A 1 136 ? 12.751 -23.884 31.112 1.00 24.52 167 ASP A N 1
ATOM 998 C CA . ASP A 1 136 ? 11.403 -23.878 31.666 1.00 24.05 167 ASP A CA 1
ATOM 999 C C . ASP A 1 136 ? 11.293 -24.791 32.893 1.00 25.36 167 ASP A C 1
ATOM 1000 O O . ASP A 1 136 ? 11.680 -25.962 32.859 1.00 24.97 167 ASP A O 1
ATOM 1005 N N . GLY A 1 137 ? 10.802 -24.231 33.988 1.00 23.21 168 GLY A N 1
ATOM 1006 C CA . GLY A 1 137 ? 10.647 -24.979 35.217 1.00 22.33 168 GLY A CA 1
ATOM 1007 C C . GLY A 1 137 ? 11.913 -25.046 36.049 1.00 22.48 168 GLY A C 1
ATOM 1008 O O . GLY A 1 137 ? 11.931 -25.698 37.085 1.00 24.96 168 GLY A O 1
ATOM 1009 N N . GLY A 1 138 ? 12.976 -24.401 35.579 1.00 22.05 169 GLY A N 1
ATOM 1010 C CA . GLY A 1 138 ? 14.244 -24.398 36.282 1.00 24.68 169 GLY A CA 1
ATOM 1011 C C . GLY A 1 138 ? 14.139 -23.632 37.584 1.00 25.88 169 GLY A C 1
ATOM 1012 O O . GLY A 1 138 ? 13.598 -22.521 37.598 1.00 23.77 169 GLY A O 1
ATOM 1013 N N . GLN A 1 139 ? 14.698 -24.199 38.652 1.00 24.32 170 GLN A N 1
ATOM 1014 C CA . GLN A 1 139 ? 14.676 -23.584 39.982 1.00 24.78 170 GLN A CA 1
ATOM 1015 C C . GLN A 1 139 ? 16.060 -23.033 40.313 1.00 23.33 170 GLN A C 1
ATOM 1016 O O . GLN A 1 139 ? 17.068 -23.712 40.135 1.00 22.26 170 GLN A O 1
ATOM 1022 N N . PHE A 1 140 ? 16.101 -21.804 40.811 1.00 23.04 171 PHE A N 1
ATOM 1023 C CA . PHE A 1 140 ? 17.352 -21.164 41.207 1.00 23.72 171 PHE A CA 1
ATOM 1024 C C . PHE A 1 140 ? 17.169 -20.637 42.617 1.00 28.85 171 PHE A C 1
ATOM 1025 O O . PHE A 1 140 ? 16.056 -20.295 43.011 1.00 28.57 171 PHE A O 1
ATOM 1033 N N . ASN A 1 141 ? 18.259 -20.547 43.366 1.00 26.16 172 ASN A N 1
ATOM 1034 C CA . ASN A 1 141 ? 18.166 -19.989 44.707 1.00 30.00 172 ASN A CA 1
ATOM 1035 C C . ASN A 1 141 ? 19.407 -19.237 45.140 1.00 30.45 172 ASN A C 1
ATOM 1036 O O . ASN A 1 141 ? 20.510 -19.470 44.638 1.00 31.20 172 ASN A O 1
ATOM 1041 N N . VAL A 1 142 ? 19.185 -18.290 46.045 1.00 31.41 173 VAL A N 1
ATOM 1042 C CA . VAL A 1 142 ? 20.242 -17.671 46.822 1.00 31.37 173 VAL A CA 1
ATOM 1043 C C . VAL A 1 142 ? 19.749 -17.775 48.249 1.00 33.43 173 VAL A C 1
ATOM 1044 O O . VAL A 1 142 ? 18.826 -17.073 48.644 1.00 30.26 173 VAL A O 1
ATOM 1048 N N . GLY A 1 143 ? 20.347 -18.676 49.018 1.00 34.80 174 GLY A N 1
ATOM 1049 C CA . GLY A 1 143 ? 19.855 -18.957 50.348 1.00 30.68 174 GLY A CA 1
ATOM 1050 C C . GLY A 1 143 ? 18.407 -19.406 50.328 1.00 30.76 174 GLY A C 1
ATOM 1051 O O . GLY A 1 143 ? 18.061 -20.352 49.625 1.00 38.38 174 GLY A O 1
ATOM 1052 N N . PRO A 1 144 ? 17.545 -18.705 51.073 1.00 29.23 175 PRO A N 1
ATOM 1053 C CA . PRO A 1 144 ? 16.142 -19.095 51.243 1.00 32.90 175 PRO A CA 1
ATOM 1054 C C . PRO A 1 144 ? 15.195 -18.632 50.139 1.00 34.08 175 PRO A C 1
ATOM 1055 O O . PRO A 1 144 ? 14.056 -19.095 50.112 1.00 37.14 175 PRO A O 1
ATOM 1059 N N . VAL A 1 145 ? 15.636 -17.748 49.250 1.00 32.40 176 VAL A N 1
ATOM 1060 C CA . VAL A 1 145 ? 14.760 -17.311 48.165 1.00 30.08 176 VAL A CA 1
ATOM 1061 C C . VAL A 1 145 ? 14.921 -18.227 46.963 1.00 26.90 176 VAL A C 1
ATOM 1062 O O . VAL A 1 145 ? 16.013 -18.393 46.421 1.00 23.45 176 VAL A O 1
ATOM 1066 N N . TYR A 1 146 ? 13.814 -18.857 46.593 1.00 25.41 177 TYR A N 1
ATOM 1067 C CA . TYR A 1 146 ? 13.774 -19.815 45.500 1.00 29.57 177 TYR A CA 1
ATOM 1068 C C . TYR A 1 146 ? 12.949 -19.302 44.344 1.00 24.91 177 TYR A C 1
ATOM 1069 O O . TYR A 1 146 ? 11.775 -18.961 44.502 1.00 22.75 177 TYR A O 1
ATOM 1078 N N . LEU A 1 147 ? 13.604 -19.183 43.198 1.00 26.62 178 LEU A N 1
ATOM 1079 C CA . LEU A 1 147 ? 12.987 -18.638 42.001 1.00 20.87 178 LEU A CA 1
ATOM 1080 C C . LEU A 1 147 ? 12.760 -19.759 41.007 1.00 25.79 178 LEU A C 1
ATOM 1081 O O . LEU A 1 147 ? 13.527 -20.726 40.977 1.00 25.90 178 LEU A O 1
ATOM 1086 N N . THR A 1 148 ? 11.693 -19.648 40.225 1.00 25.17 179 THR A N 1
ATOM 1087 C CA . THR A 1 148 ? 11.399 -20.631 39.192 1.00 21.45 179 THR A CA 1
ATOM 1088 C C . THR A 1 148 ? 11.214 -19.912 37.867 1.00 22.24 179 THR A C 1
ATOM 1089 O O . THR A 1 148 ? 10.521 -18.896 37.783 1.00 22.04 179 THR A O 1
ATOM 1093 N N . ALA A 1 149 ? 11.880 -20.428 36.843 1.00 20.01 180 ALA A N 1
ATOM 1094 C CA . ALA A 1 149 ? 11.792 -19.866 35.501 1.00 19.87 180 ALA A CA 1
ATOM 1095 C C . ALA A 1 149 ? 10.632 -20.470 34.723 1.00 22.77 180 ALA A C 1
ATOM 1096 O O . ALA A 1 149 ? 10.358 -21.666 34.820 1.00 23.67 180 ALA A O 1
ATOM 1098 N N . HIS A 1 150 ? 9.951 -19.637 33.947 1.00 22.43 181 HIS A N 1
ATOM 1099 C CA . HIS A 1 150 ? 8.871 -20.101 33.092 1.00 21.70 181 HIS A CA 1
ATOM 1100 C C . HIS A 1 150 ? 9.122 -19.587 31.691 1.00 20.70 181 HIS A C 1
ATOM 1101 O O . HIS A 1 150 ? 9.168 -18.377 31.473 1.00 19.79 181 HIS A O 1
ATOM 1108 N N . ALA A 1 151 ? 9.281 -20.498 30.736 1.00 19.68 182 ALA A N 1
ATOM 1109 C CA . ALA A 1 151 ? 9.500 -20.067 29.354 1.00 20.55 182 ALA A CA 1
ATOM 1110 C C . ALA A 1 151 ? 8.287 -19.296 28.844 1.00 20.04 182 ALA A C 1
ATOM 1111 O O . ALA A 1 151 ? 7.173 -19.833 28.836 1.00 21.84 182 ALA A O 1
ATOM 1113 N N . THR A 1 152 ? 8.495 -18.037 28.441 1.00 18.87 183 THR A N 1
ATOM 1114 C CA . THR A 1 152 ? 7.411 -17.228 27.866 1.00 16.83 183 THR A CA 1
ATOM 1115 C C . THR A 1 152 ? 7.861 -16.441 26.631 1.00 18.19 183 THR A C 1
ATOM 1116 O O . THR A 1 152 ? 7.858 -15.210 26.611 1.00 18.01 183 THR A O 1
ATOM 1120 N N . PRO A 1 153 ? 8.217 -17.163 25.576 1.00 18.12 184 PRO A N 1
ATOM 1121 C CA . PRO A 1 153 ? 8.649 -16.518 24.329 1.00 18.76 184 PRO A CA 1
ATOM 1122 C C . PRO A 1 153 ? 7.487 -15.924 23.523 1.00 16.23 184 PRO A C 1
ATOM 1123 O O . PRO A 1 153 ? 6.310 -16.091 23.878 1.00 16.78 184 PRO A O 1
ATOM 1127 N N . GLY A 1 154 ? 7.831 -15.249 22.431 1.00 13.30 185 GLY A N 1
ATOM 1128 C CA . GLY A 1 154 ? 6.848 -14.658 21.542 1.00 16.61 185 GLY A CA 1
ATOM 1129 C C . GLY A 1 154 ? 7.272 -13.259 21.137 1.00 16.61 185 GLY A C 1
ATOM 1130 O O . GLY A 1 154 ? 7.450 -12.965 19.956 1.00 18.38 185 GLY A O 1
ATOM 1131 N N . HIS A 1 155 ? 7.446 -12.390 22.127 1.00 15.13 186 HIS A N 1
ATOM 1132 C CA . HIS A 1 155 ? 8.022 -11.073 21.896 1.00 17.07 186 HIS A CA 1
ATOM 1133 C C . HIS A 1 155 ? 9.469 -11.247 21.441 1.00 14.10 186 HIS A C 1
ATOM 1134 O O . HIS A 1 155 ? 9.962 -10.477 20.609 1.00 14.33 186 HIS A O 1
ATOM 1141 N N . THR A 1 156 ? 10.138 -12.263 21.991 1.00 14.89 187 THR A N 1
ATOM 1142 C CA . THR A 1 156 ? 11.418 -12.780 21.474 1.00 14.32 187 THR A CA 1
ATOM 1143 C C . THR A 1 156 ? 11.380 -14.298 21.614 1.00 16.72 187 THR A C 1
ATOM 1144 O O . THR A 1 156 ? 10.566 -14.822 22.385 1.00 18.44 187 THR A O 1
ATOM 1148 N N . PRO A 1 157 ? 12.239 -15.021 20.875 1.00 19.55 188 PRO A N 1
ATOM 1149 C CA . PRO A 1 157 ? 12.241 -16.484 21.010 1.00 20.50 188 PRO A CA 1
ATOM 1150 C C . PRO A 1 157 ? 12.697 -16.936 22.372 1.00 19.04 188 PRO A C 1
ATOM 1151 O O . PRO A 1 157 ? 12.466 -18.100 22.720 1.00 21.26 188 PRO A O 1
ATOM 1155 N N . GLY A 1 158 ? 13.351 -16.048 23.119 1.00 16.15 189 GLY A N 1
ATOM 1156 C CA . GLY A 1 158 ? 13.968 -16.450 24.379 1.00 16.39 189 GLY A CA 1
ATOM 1157 C C . GLY A 1 158 ? 13.340 -15.930 25.658 1.00 17.97 189 GLY A C 1
ATOM 1158 O O . GLY A 1 158 ? 13.933 -16.061 26.730 1.00 20.18 189 GLY A O 1
ATOM 1159 N N . GLY A 1 159 ? 12.131 -15.386 25.560 1.00 17.53 190 GLY A N 1
ATOM 1160 C CA . GLY A 1 159 ? 11.485 -14.769 26.701 1.00 21.68 190 GLY A CA 1
ATOM 1161 C C . GLY A 1 159 ? 11.329 -15.675 27.905 1.00 20.70 190 GLY A C 1
ATOM 1162 O O . GLY A 1 159 ? 10.967 -16.863 27.782 1.00 18.60 190 GLY A O 1
ATOM 1163 N N . LEU A 1 160 ? 11.643 -15.125 29.079 1.00 17.81 191 LEU A N 1
ATOM 1164 C CA . LEU A 1 160 ? 11.503 -15.839 30.343 1.00 18.46 191 LEU A CA 1
ATOM 1165 C C . LEU A 1 160 ? 10.743 -15.025 31.389 1.00 19.74 191 LEU A C 1
ATOM 1166 O O . LEU A 1 160 ? 11.026 -13.852 31.576 1.00 16.67 191 LEU A O 1
ATOM 1171 N N . SER A 1 161 ? 9.837 -15.661 32.122 1.00 21.00 192 SER A N 1
ATOM 1172 C CA . SER A 1 161 ? 9.201 -15.018 33.267 1.00 18.62 192 SER A CA 1
ATOM 1173 C C . SER A 1 161 ? 9.606 -15.773 34.542 1.00 20.00 192 SER A C 1
ATOM 1174 O O . SER A 1 161 ? 9.997 -16.943 34.477 1.00 19.47 192 SER A O 1
ATOM 1177 N N . TRP A 1 162 ? 9.507 -15.108 35.692 1.00 17.21 193 TRP A N 1
ATOM 1178 C CA . TRP A 1 162 ? 10.026 -15.642 36.946 1.00 19.45 193 TRP A CA 1
ATOM 1179 C C . TRP A 1 162 ? 8.990 -15.567 38.058 1.00 19.56 193 TRP A C 1
ATOM 1180 O O . TRP A 1 162 ? 8.274 -14.575 38.174 1.00 19.90 193 TRP A O 1
ATOM 1191 N N . THR A 1 163 ? 8.920 -16.610 38.881 1.00 21.23 194 THR A N 1
ATOM 1192 C CA . THR A 1 163 ? 8.044 -16.594 40.047 1.00 20.60 194 THR A CA 1
ATOM 1193 C C . THR A 1 163 ? 8.801 -16.963 41.307 1.00 21.17 194 THR A C 1
ATOM 1194 O O . THR A 1 163 ? 9.774 -17.716 41.279 1.00 20.88 194 THR A O 1
ATOM 1198 N N . TRP A 1 164 ? 8.320 -16.431 42.419 1.00 23.97 195 TRP A N 1
ATOM 1199 C CA . TRP A 1 164 ? 8.859 -16.735 43.730 1.00 19.46 195 TRP A CA 1
ATOM 1200 C C . TRP A 1 164 ? 7.838 -16.306 44.766 1.00 24.21 195 TRP A C 1
ATOM 1201 O O . TRP A 1 164 ? 6.844 -15.666 44.429 1.00 23.79 195 TRP A O 1
ATOM 1212 N N . GLN A 1 165 ? 8.098 -16.623 46.032 1.00 23.20 196 GLN A N 1
ATOM 1213 C CA . GLN A 1 165 ? 7.236 -16.163 47.115 1.00 27.02 196 GLN A CA 1
ATOM 1214 C C . GLN A 1 165 ? 7.966 -15.161 47.992 1.00 22.49 196 GLN A C 1
ATOM 1215 O O . GLN A 1 165 ? 9.167 -15.276 48.207 1.00 22.63 196 GLN A O 1
ATOM 1221 N N . SER A 1 166 ? 7.226 -14.174 48.481 1.00 24.14 197 SER A N 1
ATOM 1222 C CA . SER A 1 166 ? 7.749 -13.225 49.451 1.00 29.02 197 SER A CA 1
ATOM 1223 C C . SER A 1 166 ? 6.782 -13.174 50.615 1.00 31.94 197 SER A C 1
ATOM 1224 O O . SER A 1 166 ? 5.568 -13.212 50.417 1.00 30.83 197 SER A O 1
ATOM 1227 N N . CYS A 1 167 ? 7.332 -13.106 51.823 1.00 35.59 198 CYS A N 1
ATOM 1228 C CA . CYS A 1 167 ? 6.540 -13.135 53.049 1.00 34.48 198 CYS A CA 1
ATOM 1229 C C . CYS A 1 167 ? 6.744 -11.885 53.889 1.00 34.89 198 CYS A C 1
ATOM 1230 O O . CYS A 1 167 ? 7.843 -11.339 53.933 1.00 31.43 198 CYS A O 1
ATOM 1233 N N . ASP A 1 168 ? 5.693 -11.465 54.558 1.00 44.25 199 ASP A N 1
ATOM 1234 C CA . ASP A 1 168 ? 5.767 -10.341 55.491 1.00 46.67 199 ASP A CA 1
ATOM 1235 C C . ASP A 1 168 ? 5.304 -10.947 56.799 1.00 49.53 199 ASP A C 1
ATOM 1236 O O . ASP A 1 168 ? 4.285 -10.609 57.331 1.00 54.28 199 ASP A O 1
ATOM 1241 N N . GLY A 1 169 ? 6.102 -11.887 57.268 1.00 52.83 200 GLY A N 1
ATOM 1242 C CA . GLY A 1 169 ? 5.902 -12.642 58.495 1.00 54.70 200 GLY A CA 1
ATOM 1243 C C . GLY A 1 169 ? 5.161 -13.931 58.204 1.00 53.61 200 GLY A C 1
ATOM 1244 O O . GLY A 1 169 ? 5.697 -14.795 57.509 1.00 54.92 200 GLY A O 1
ATOM 1245 N N . PRO A 1 170 ? 3.936 -14.077 58.729 1.00 55.43 201 PRO A N 1
ATOM 1246 C CA . PRO A 1 170 ? 3.170 -15.300 58.456 1.00 56.05 201 PRO A CA 1
ATOM 1247 C C . PRO A 1 170 ? 2.484 -15.317 57.085 1.00 53.38 201 PRO A C 1
ATOM 1248 O O . PRO A 1 170 ? 2.186 -16.405 56.588 1.00 52.81 201 PRO A O 1
ATOM 1252 N N . ARG A 1 171 ? 2.263 -14.161 56.463 1.00 52.09 202 ARG A N 1
ATOM 1253 C CA . ARG A 1 171 ? 1.560 -14.152 55.177 1.00 50.95 202 ARG A CA 1
ATOM 1254 C C . ARG A 1 171 ? 2.544 -14.190 54.005 1.00 43.42 202 ARG A C 1
ATOM 1255 O O . ARG A 1 171 ? 3.443 -13.352 53.905 1.00 43.95 202 ARG A O 1
ATOM 1263 N N . CYS A 1 172 ? 2.369 -15.178 53.130 1.00 40.14 203 CYS A N 1
ATOM 1264 C CA . CYS A 1 172 ? 3.154 -15.303 51.911 1.00 38.21 203 CYS A CA 1
ATOM 1265 C C . CYS A 1 172 ? 2.352 -14.907 50.683 1.00 36.29 203 CYS A C 1
ATOM 1266 O O . CYS A 1 172 ? 1.166 -15.211 50.589 1.00 39.40 203 CYS A O 1
ATOM 1269 N N . LEU A 1 173 ? 2.991 -14.227 49.744 1.00 34.66 204 LEU A N 1
ATOM 1270 C CA . LEU A 1 173 ? 2.316 -13.921 48.498 1.00 32.60 204 LEU A CA 1
ATOM 1271 C C . LEU A 1 173 ? 3.115 -14.468 47.327 1.00 28.92 204 LEU A C 1
ATOM 1272 O O . LEU A 1 173 ? 4.337 -14.604 47.411 1.00 28.01 204 LEU A O 1
ATOM 1277 N N . ASN A 1 174 ? 2.414 -14.800 46.247 1.00 30.49 205 ASN A N 1
ATOM 1278 C CA . ASN A 1 174 ? 3.059 -15.244 45.019 1.00 26.62 205 ASN A CA 1
ATOM 1279 C C . ASN A 1 174 ? 3.461 -14.059 44.150 1.00 26.24 205 ASN A C 1
ATOM 1280 O O . ASN A 1 174 ? 2.615 -13.262 43.742 1.00 26.56 205 ASN A O 1
ATOM 1285 N N . MET A 1 175 ? 4.759 -13.948 43.889 1.00 23.05 206 MET A N 1
ATOM 1286 C CA . MET A 1 175 ? 5.300 -12.850 43.105 1.00 21.12 206 MET A CA 1
ATOM 1287 C C . MET A 1 175 ? 5.548 -13.319 41.688 1.00 22.51 206 MET A C 1
ATOM 1288 O O . MET A 1 175 ? 5.950 -14.458 41.453 1.00 21.65 206 MET A O 1
ATOM 1293 N N . VAL A 1 176 ? 5.300 -12.430 40.740 1.00 19.75 207 VAL A N 1
ATOM 1294 C CA . VAL A 1 176 ? 5.500 -12.747 39.336 1.00 19.50 207 VAL A CA 1
ATOM 1295 C C . VAL A 1 176 ? 6.223 -11.595 38.662 1.00 20.06 207 VAL A C 1
ATOM 1296 O O . VAL A 1 176 ? 5.783 -10.450 38.755 1.00 20.35 207 VAL A O 1
ATOM 1300 N N . TYR A 1 177 ? 7.330 -11.903 37.986 1.00 19.62 208 TYR A N 1
ATOM 1301 C CA . TYR A 1 177 ? 7.978 -10.965 37.087 1.00 18.11 208 TYR A CA 1
ATOM 1302 C C . TYR A 1 177 ? 7.674 -11.462 35.685 1.00 17.03 208 TYR A C 1
ATOM 1303 O O . TYR A 1 177 ? 8.215 -12.487 35.273 1.00 16.31 208 TYR A O 1
ATOM 1312 N N . ALA A 1 178 ? 6.780 -10.771 34.983 1.00 16.41 209 ALA A N 1
ATOM 1313 C CA . ALA A 1 178 ? 6.334 -11.233 33.669 1.00 19.16 209 ALA A CA 1
ATOM 1314 C C . ALA A 1 178 ? 7.124 -10.565 32.568 1.00 17.73 209 ALA A C 1
ATOM 1315 O O . ALA A 1 178 ? 7.263 -9.342 32.528 1.00 17.51 209 ALA A O 1
ATOM 1317 N N . ASP A 1 179 ? 7.653 -11.382 31.671 1.00 17.10 210 ASP A N 1
ATOM 1318 C CA . ASP A 1 179 ? 8.348 -10.842 30.527 1.00 19.04 210 ASP A CA 1
ATOM 1319 C C . ASP A 1 179 ? 7.371 -10.129 29.598 1.00 18.70 210 ASP A C 1
ATOM 1320 O O . ASP A 1 179 ? 6.159 -10.360 29.644 1.00 19.59 210 ASP A O 1
ATOM 1325 N N . SER A 1 180 ? 7.912 -9.263 28.755 1.00 15.84 211 SER A N 1
ATOM 1326 C CA . SER A 1 180 ? 7.148 -8.701 27.636 1.00 20.19 211 SER A CA 1
ATOM 1327 C C . SER A 1 180 ? 6.542 -9.810 26.804 1.00 19.89 211 SER A C 1
ATOM 1328 O O . SER A 1 180 ? 7.229 -10.774 26.484 1.00 19.65 211 SER A O 1
ATOM 1331 N N . ILE A 1 181 ? 5.264 -9.668 26.457 1.00 17.07 212 ILE A N 1
ATOM 1332 C CA . ILE A 1 181 ? 4.588 -10.583 25.539 1.00 19.66 212 ILE A CA 1
ATOM 1333 C C . ILE A 1 181 ? 3.829 -9.789 24.476 1.00 18.59 212 ILE A C 1
ATOM 1334 O O . ILE A 1 181 ? 2.853 -10.277 23.894 1.00 19.69 212 ILE A O 1
ATOM 1339 N N . ASN A 1 182 ? 4.286 -8.563 24.226 1.00 18.53 213 ASN A N 1
ATOM 1340 C CA . ASN A 1 182 ? 3.643 -7.730 23.227 1.00 20.69 213 ASN A CA 1
ATOM 1341 C C . ASN A 1 182 ? 4.227 -7.984 21.836 1.00 20.77 213 ASN A C 1
ATOM 1342 O O . ASN A 1 182 ? 5.449 -7.999 21.644 1.00 17.90 213 ASN A O 1
ATOM 1347 N N . ALA A 1 183 ? 3.331 -8.204 20.877 1.00 18.81 214 ALA A N 1
ATOM 1348 C CA . ALA A 1 183 ? 3.714 -8.456 19.490 1.00 19.15 214 ALA A CA 1
ATOM 1349 C C . ALA A 1 183 ? 4.080 -7.152 18.775 1.00 18.88 214 ALA A C 1
ATOM 1350 O O . ALA A 1 183 ? 3.282 -6.594 17.998 1.00 19.98 214 ALA A O 1
ATOM 1352 N N . VAL A 1 184 ? 5.279 -6.663 19.073 1.00 19.71 215 VAL A N 1
ATOM 1353 C CA . VAL A 1 184 ? 5.844 -5.503 18.404 1.00 15.10 215 VAL A CA 1
ATOM 1354 C C . VAL A 1 184 ? 7.173 -5.934 17.787 1.00 18.76 215 VAL A C 1
ATOM 1355 O O . VAL A 1 184 ? 7.782 -6.917 18.227 1.00 15.02 215 VAL A O 1
ATOM 1359 N N . SER A 1 185 ? 7.615 -5.208 16.761 1.00 15.85 216 SER A N 1
ATOM 1360 C CA . SER A 1 185 ? 8.788 -5.609 15.984 1.00 16.40 216 SER A CA 1
ATOM 1361 C C . SER A 1 185 ? 9.359 -4.431 15.204 1.00 15.93 216 SER A C 1
ATOM 1362 O O . SER A 1 185 ? 8.811 -3.331 15.237 1.00 18.23 216 SER A O 1
ATOM 1365 N N . ARG A 1 186 ? 10.439 -4.669 14.466 1.00 14.49 217 ARG A N 1
ATOM 1366 C CA . ARG A 1 186 ? 10.811 -3.713 13.445 1.00 16.34 217 ARG A CA 1
ATOM 1367 C C . ARG A 1 186 ? 9.729 -3.718 12.358 1.00 17.06 217 ARG A C 1
ATOM 1368 O O . ARG A 1 186 ? 9.033 -4.731 12.158 1.00 15.82 217 ARG A O 1
ATOM 1376 N N . PRO A 1 187 ? 9.543 -2.579 11.678 1.00 18.55 218 PRO A N 1
ATOM 1377 C CA . PRO A 1 187 ? 8.572 -2.590 10.583 1.00 16.15 218 PRO A CA 1
ATOM 1378 C C . PRO A 1 187 ? 8.934 -3.635 9.534 1.00 19.47 218 PRO A C 1
ATOM 1379 O O . PRO A 1 187 ? 10.111 -3.856 9.240 1.00 17.87 218 PRO A O 1
ATOM 1383 N N . GLY A 1 188 ? 7.924 -4.304 9.007 1.00 18.58 219 GLY A N 1
ATOM 1384 C CA . GLY A 1 188 ? 8.156 -5.289 7.968 1.00 16.98 219 GLY A CA 1
ATOM 1385 C C . GLY A 1 188 ? 8.224 -6.717 8.474 1.00 18.92 219 GLY A C 1
ATOM 1386 O O . GLY A 1 188 ? 7.949 -7.635 7.712 1.00 16.61 219 GLY A O 1
ATOM 1387 N N . PHE A 1 189 ? 8.578 -6.905 9.752 1.00 14.24 220 PHE A N 1
ATOM 1388 C CA . PHE A 1 189 ? 8.567 -8.238 10.362 1.00 17.02 220 PHE A CA 1
ATOM 1389 C C . PHE A 1 189 ? 7.134 -8.716 10.493 1.00 15.65 220 PHE A C 1
ATOM 1390 O O . PHE A 1 189 ? 6.255 -7.925 10.831 1.00 17.82 220 PHE A O 1
ATOM 1398 N N . LYS A 1 190 ? 6.897 -9.998 10.210 1.00 16.06 221 LYS A N 1
ATOM 1399 C CA . LYS A 1 190 ? 5.558 -10.566 10.301 1.00 17.73 221 LYS A CA 1
ATOM 1400 C C . LYS A 1 190 ? 5.532 -11.736 11.283 1.00 19.84 221 LYS A C 1
ATOM 1401 O O . LYS A 1 190 ? 6.157 -12.778 11.064 1.00 19.31 221 LYS A O 1
ATOM 1407 N N . PHE A 1 191 ? 4.835 -11.541 12.394 1.00 18.96 222 PHE A N 1
ATOM 1408 C CA . PHE A 1 191 ? 4.660 -12.620 13.365 1.00 21.93 222 PHE A CA 1
ATOM 1409 C C . PHE A 1 191 ? 3.978 -13.840 12.741 1.00 22.47 222 PHE A C 1
ATOM 1410 O O . PHE A 1 191 ? 4.216 -14.987 13.144 1.00 23.59 222 PHE A O 1
ATOM 1418 N N . SER A 1 192 ? 3.137 -13.578 11.748 1.00 25.24 223 SER A N 1
ATOM 1419 C CA . SER A 1 192 ? 2.363 -14.625 11.097 1.00 23.79 223 SER A CA 1
ATOM 1420 C C . SER A 1 192 ? 3.116 -15.275 9.937 1.00 28.63 223 SER A C 1
ATOM 1421 O O . SER A 1 192 ? 2.629 -16.245 9.361 1.00 26.40 223 SER A O 1
ATOM 1424 N N . ALA A 1 193 ? 4.293 -14.762 9.586 1.00 22.05 224 ALA A N 1
ATOM 1425 C CA . ALA A 1 193 ? 4.963 -15.275 8.391 1.00 26.03 224 ALA A CA 1
ATOM 1426 C C . ALA A 1 193 ? 6.472 -15.064 8.403 1.00 25.51 224 ALA A C 1
ATOM 1427 O O . ALA A 1 193 ? 7.056 -14.681 7.402 1.00 28.63 224 ALA A O 1
ATOM 1429 N N . SER A 1 194 ? 7.109 -15.326 9.532 1.00 21.22 225 SER A N 1
ATOM 1430 C CA . SER A 1 194 ? 8.558 -15.185 9.617 1.00 21.95 225 SER A CA 1
ATOM 1431 C C . SER A 1 194 ? 9.254 -16.491 9.257 1.00 21.39 225 SER A C 1
ATOM 1432 O O . SER A 1 194 ? 8.944 -17.527 9.844 1.00 26.52 225 SER A O 1
ATOM 1435 N N . SER A 1 195 ? 10.218 -16.451 8.338 1.00 20.42 226 SER A N 1
ATOM 1436 C CA . SER A 1 195 ? 10.954 -17.665 8.006 1.00 24.79 226 SER A CA 1
ATOM 1437 C C . SER A 1 195 ? 12.024 -17.950 9.066 1.00 24.31 226 SER A C 1
ATOM 1438 O O . SER A 1 195 ? 12.418 -19.106 9.262 1.00 22.87 226 SER A O 1
ATOM 1441 N N . GLU A 1 196 ? 12.474 -16.904 9.757 1.00 22.93 227 GLU A N 1
ATOM 1442 C CA . GLU A 1 196 ? 13.499 -17.048 10.800 1.00 21.46 227 GLU A CA 1
ATOM 1443 C C . GLU A 1 196 ? 12.886 -17.372 12.150 1.00 20.23 227 GLU A C 1
ATOM 1444 O O . GLU A 1 196 ? 13.503 -18.058 12.972 1.00 22.97 227 GLU A O 1
ATOM 1450 N N . TYR A 1 197 ? 11.668 -16.887 12.384 1.00 17.67 228 TYR A N 1
ATOM 1451 C CA . TYR A 1 197 ? 10.987 -17.167 13.648 1.00 19.80 228 TYR A CA 1
ATOM 1452 C C . TYR A 1 197 ? 9.602 -17.752 13.375 1.00 19.13 228 TYR A C 1
ATOM 1453 O O . TYR A 1 197 ? 8.586 -17.130 13.694 1.00 17.81 228 TYR A O 1
ATOM 1462 N N . PRO A 1 198 ? 9.560 -18.975 12.814 1.00 18.84 229 PRO A N 1
ATOM 1463 C CA . PRO A 1 198 ? 8.269 -19.535 12.404 1.00 18.82 229 PRO A CA 1
ATOM 1464 C C . PRO A 1 198 ? 7.389 -19.910 13.572 1.00 19.88 229 PRO A C 1
ATOM 1465 O O . PRO A 1 198 ? 6.177 -20.009 13.382 1.00 21.71 229 PRO A O 1
ATOM 1469 N N . ASN A 1 199 ? 7.969 -20.073 14.765 1.00 20.59 230 ASN A N 1
ATOM 1470 C CA . ASN A 1 199 ? 7.176 -20.501 15.912 1.00 22.95 230 ASN A CA 1
ATOM 1471 C C . ASN A 1 199 ? 6.586 -19.350 16.697 1.00 23.17 230 ASN A C 1
ATOM 1472 O O . ASN A 1 199 ? 6.028 -19.555 17.770 1.00 23.64 230 ASN A O 1
ATOM 1477 N N . ALA A 1 200 ? 6.692 -18.142 16.155 1.00 19.72 231 ALA A N 1
ATOM 1478 C CA . ALA A 1 200 ? 6.299 -16.947 16.889 1.00 21.57 231 ALA A CA 1
ATOM 1479 C C . ALA A 1 200 ? 4.857 -17.017 17.419 1.00 24.54 231 ALA A C 1
ATOM 1480 O O . ALA A 1 200 ? 4.617 -16.705 18.597 1.00 21.54 231 ALA A O 1
ATOM 1482 N N . LEU A 1 201 ? 3.903 -17.413 16.577 1.00 23.37 232 LEU A N 1
ATOM 1483 C CA . LEU A 1 201 ? 2.503 -17.469 17.012 1.00 24.06 232 LEU A CA 1
ATOM 1484 C C . LEU A 1 201 ? 2.258 -18.583 18.015 1.00 21.40 232 LEU A C 1
ATOM 1485 O O . LEU A 1 201 ? 1.534 -18.391 18.988 1.00 23.42 232 LEU A O 1
ATOM 1490 N N . ALA A 1 202 ? 2.841 -19.752 17.770 1.00 21.28 233 ALA A N 1
ATOM 1491 C CA . ALA A 1 202 ? 2.719 -20.854 18.720 1.00 21.13 233 ALA A CA 1
ATOM 1492 C C . ALA A 1 202 ? 3.328 -20.453 20.070 1.00 20.90 233 ALA A C 1
ATOM 1493 O O . ALA A 1 202 ? 2.770 -20.749 21.133 1.00 20.18 233 ALA A O 1
ATOM 1495 N N . ASP A 1 203 ? 4.471 -19.776 20.022 1.00 19.31 234 ASP A N 1
ATOM 1496 C CA . ASP A 1 203 ? 5.102 -19.267 21.251 1.00 20.10 234 ASP A CA 1
ATOM 1497 C C . ASP A 1 203 ? 4.204 -18.300 22.024 1.00 19.76 234 ASP A C 1
ATOM 1498 O O . ASP A 1 203 ? 4.008 -18.462 23.241 1.00 20.26 234 ASP A O 1
ATOM 1503 N N . LEU A 1 204 ? 3.674 -17.294 21.331 1.00 19.87 235 LEU A N 1
ATOM 1504 C CA . LEU A 1 204 ? 2.802 -16.313 21.977 1.00 21.06 235 LEU A CA 1
ATOM 1505 C C . LEU A 1 204 ? 1.567 -16.965 22.590 1.00 22.44 235 LEU A C 1
ATOM 1506 O O . LEU A 1 204 ? 1.226 -16.671 23.736 1.00 24.25 235 LEU A O 1
ATOM 1511 N N . ARG A 1 205 ? 0.904 -17.851 21.846 1.00 23.34 236 ARG A N 1
ATOM 1512 C CA . ARG A 1 205 ? -0.287 -18.512 22.368 1.00 24.55 236 ARG A CA 1
ATOM 1513 C C . ARG A 1 205 ? 0.008 -19.347 23.607 1.00 20.67 236 ARG A C 1
ATOM 1514 O O . ARG A 1 205 ? -0.770 -19.345 24.556 1.00 23.91 236 ARG A O 1
ATOM 1522 N N . HIS A 1 206 ? 1.119 -20.077 23.591 1.00 20.61 237 HIS A N 1
ATOM 1523 C CA . HIS A 1 206 ? 1.447 -20.940 24.711 1.00 21.73 237 HIS A CA 1
ATOM 1524 C C . HIS A 1 206 ? 1.881 -20.079 25.914 1.00 22.25 237 HIS A C 1
ATOM 1525 O O . HIS A 1 206 ? 1.637 -20.451 27.067 1.00 21.71 237 HIS A O 1
ATOM 1532 N N . SER A 1 207 ? 2.551 -18.962 25.644 1.00 17.89 238 SER A N 1
ATOM 1533 C CA . SER A 1 207 ? 2.939 -18.014 26.701 1.00 20.92 238 SER A CA 1
ATOM 1534 C C . SER A 1 207 ? 1.707 -17.391 27.349 1.00 24.48 238 SER A C 1
ATOM 1535 O O . SER A 1 207 ? 1.654 -17.258 28.571 1.00 21.88 238 SER A O 1
ATOM 1538 N N . PHE A 1 208 ? 0.725 -17.008 26.533 1.00 19.30 239 PHE A N 1
ATOM 1539 C CA . PHE A 1 208 ? -0.568 -16.533 27.047 1.00 22.54 239 PHE A CA 1
ATOM 1540 C C . PHE A 1 208 ? -1.178 -17.551 28.020 1.00 26.81 239 PHE A C 1
ATOM 1541 O O . PHE A 1 208 ? -1.670 -17.192 29.093 1.00 26.82 239 PHE A O 1
ATOM 1549 N N . GLU A 1 209 ? -1.148 -18.825 27.632 1.00 26.07 240 GLU A N 1
ATOM 1550 C CA . GLU A 1 209 ? -1.671 -19.904 28.451 1.00 23.70 240 GLU A CA 1
ATOM 1551 C C . GLU A 1 209 ? -0.887 -20.041 29.753 1.00 26.80 240 GLU A C 1
ATOM 1552 O O . GLU A 1 209 ? -1.462 -20.235 30.817 1.00 29.23 240 GLU A O 1
ATOM 1558 N N . THR A 1 210 ? 0.436 -19.953 29.643 1.00 23.68 241 THR A N 1
ATOM 1559 C CA . THR A 1 210 ? 1.327 -20.118 30.786 1.00 24.85 241 THR A CA 1
ATOM 1560 C C . THR A 1 210 ? 1.117 -19.023 31.819 1.00 25.30 241 THR A C 1
ATOM 1561 O O . THR A 1 210 ? 0.925 -19.292 33.008 1.00 23.12 241 THR A O 1
ATOM 1565 N N . LEU A 1 211 ? 1.142 -17.785 31.352 1.00 23.97 242 LEU A N 1
ATOM 1566 C CA . LEU A 1 211 ? 1.076 -16.657 32.262 1.00 26.81 242 LEU A CA 1
ATOM 1567 C C . LEU A 1 211 ? -0.293 -16.533 32.916 1.00 29.53 242 LEU A C 1
ATOM 1568 O O . LEU A 1 211 ? -0.380 -16.207 34.107 1.00 30.21 242 LEU A O 1
ATOM 1573 N N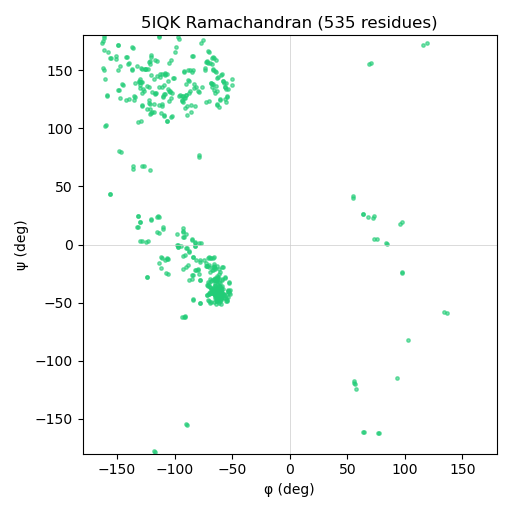 . GLU A 1 212 ? -1.358 -16.833 32.177 1.00 23.89 243 GLU A N 1
ATOM 1574 C CA . GLU A 1 212 ? -2.692 -16.569 32.707 1.00 29.31 243 GLU A CA 1
ATOM 1575 C C . GLU A 1 212 ? -3.100 -17.536 33.817 1.00 30.50 243 GLU A C 1
ATOM 1576 O O . GLU A 1 212 ? -4.028 -17.249 34.573 1.00 29.90 243 GLU A O 1
ATOM 1582 N N . LYS A 1 213 ? -2.398 -18.656 33.957 1.00 29.94 244 LYS A N 1
ATOM 1583 C CA . LYS A 1 213 ? -2.762 -19.570 35.027 1.00 33.23 244 LYS A CA 1
ATOM 1584 C C . LYS A 1 213 ? -1.699 -19.688 36.119 1.00 34.13 244 LYS A C 1
ATOM 1585 O O . LYS A 1 213 ? -1.818 -20.532 37.007 1.00 33.59 244 LYS A O 1
ATOM 1591 N N . LEU A 1 214 ? -0.693 -18.820 36.085 1.00 29.74 245 LEU A N 1
ATOM 1592 C CA . LEU A 1 214 ? 0.254 -18.710 37.195 1.00 31.50 245 LEU A CA 1
ATOM 1593 C C . LEU A 1 214 ? -0.412 -18.176 38.452 1.00 28.27 245 LEU A C 1
ATOM 1594 O O . LEU A 1 214 ? -1.186 -17.225 38.378 1.00 28.23 245 LEU A O 1
ATOM 1599 N N . PRO A 1 215 ? -0.085 -18.765 39.623 1.00 28.15 246 PRO A N 1
ATOM 1600 C CA . PRO A 1 215 ? -0.424 -18.108 40.891 1.00 28.19 246 PRO A CA 1
ATOM 1601 C C . PRO A 1 215 ? 0.170 -16.709 40.862 1.00 28.08 246 PRO A C 1
ATOM 1602 O O . PRO A 1 215 ? 1.349 -16.564 40.535 1.00 26.03 246 PRO A O 1
ATOM 1606 N N . CYS A 1 216 ? -0.636 -15.688 41.129 1.00 28.50 247 CYS A N 1
ATOM 1607 C CA . CYS A 1 216 ? -0.215 -14.332 40.807 1.00 28.23 247 CYS A CA 1
ATOM 1608 C C . CYS A 1 216 ? -0.758 -13.268 41.755 1.00 32.41 247 CYS A C 1
ATOM 1609 O O . CYS A 1 216 ? -1.720 -12.585 41.426 1.00 37.15 247 CYS A O 1
ATOM 1612 N N . ASP A 1 217 ? -0.136 -13.110 42.917 1.00 31.71 248 ASP A N 1
ATOM 1613 C CA . ASP A 1 217 ? -0.564 -12.067 43.854 1.00 28.35 248 ASP A CA 1
ATOM 1614 C C . ASP A 1 217 ? 0.025 -10.687 43.561 1.00 25.27 248 ASP A C 1
ATOM 1615 O O . ASP A 1 217 ? -0.690 -9.684 43.613 1.00 26.49 248 ASP A O 1
ATOM 1620 N N . VAL A 1 218 ? 1.331 -10.625 43.312 1.00 25.43 249 VAL A N 1
ATOM 1621 C CA . VAL A 1 218 ? 1.973 -9.364 42.953 1.00 24.11 249 VAL A CA 1
ATOM 1622 C C . VAL A 1 218 ? 2.716 -9.468 41.619 1.00 26.37 249 VAL A C 1
ATOM 1623 O O . VAL A 1 218 ? 3.686 -10.224 41.472 1.00 23.17 249 VAL A O 1
ATOM 1627 N N . LEU A 1 219 ? 2.253 -8.684 40.655 1.00 22.70 250 LEU A N 1
ATOM 1628 C CA . LEU A 1 219 ? 2.831 -8.676 39.319 1.00 22.73 250 LEU A CA 1
ATOM 1629 C C . LEU A 1 219 ? 3.731 -7.470 39.082 1.00 19.15 250 LEU A C 1
ATOM 1630 O O . LEU A 1 219 ? 3.350 -6.328 39.344 1.00 19.88 250 LEU A O 1
ATOM 1635 N N . ILE A 1 220 ? 4.931 -7.743 38.572 1.00 19.24 251 ILE A N 1
ATOM 1636 C CA . ILE A 1 220 ? 5.770 -6.716 37.974 1.00 17.97 251 ILE A CA 1
ATOM 1637 C C . ILE A 1 220 ? 6.051 -7.111 36.517 1.00 19.87 251 ILE A C 1
ATOM 1638 O O . ILE A 1 220 ? 6.596 -8.187 36.253 1.00 19.79 251 ILE A O 1
ATOM 1643 N N . SER A 1 221 ? 5.665 -6.263 35.574 1.00 19.68 252 SER A N 1
ATOM 1644 C CA . SER A 1 221 ? 5.965 -6.528 34.159 1.00 18.12 252 SER A CA 1
ATOM 1645 C C . SER A 1 221 ? 7.285 -5.874 33.749 1.00 18.17 252 SER A C 1
ATOM 1646 O O . SER A 1 221 ? 7.643 -4.813 34.262 1.00 18.30 252 SER A O 1
ATOM 1649 N N . ALA A 1 222 ? 7.986 -6.500 32.805 1.00 18.48 253 ALA A N 1
ATOM 1650 C CA . ALA A 1 222 ? 9.296 -6.033 32.354 1.00 16.65 253 ALA A CA 1
ATOM 1651 C C . ALA A 1 222 ? 9.252 -4.555 31.960 1.00 19.96 253 ALA A C 1
ATOM 1652 O O . ALA A 1 222 ? 10.178 -3.799 32.261 1.00 17.57 253 ALA A O 1
ATOM 1654 N N . HIS A 1 223 ? 8.166 -4.146 31.308 1.00 18.59 254 HIS A N 1
ATOM 1655 C CA . HIS A 1 223 ? 7.873 -2.716 31.151 1.00 19.52 254 HIS A CA 1
ATOM 1656 C C . HIS A 1 223 ? 6.784 -2.384 32.168 1.00 15.69 254 HIS A C 1
ATOM 1657 O O . HIS A 1 223 ? 5.653 -2.852 32.024 1.00 18.25 254 HIS A O 1
ATOM 1664 N N . PRO A 1 224 ? 7.125 -1.609 33.223 1.00 19.86 255 PRO A N 1
ATOM 1665 C CA . PRO A 1 224 ? 6.263 -1.487 34.410 1.00 19.93 255 PRO A CA 1
ATOM 1666 C C . PRO A 1 224 ? 4.855 -0.946 34.128 1.00 22.41 255 PRO A C 1
ATOM 1667 O O . PRO A 1 224 ? 3.924 -1.413 34.773 1.00 21.78 255 PRO A O 1
ATOM 1671 N N . GLU A 1 225 ? 4.683 -0.016 33.188 1.00 21.85 256 GLU A N 1
ATOM 1672 C CA . GLU A 1 225 ? 3.351 0.521 32.930 1.00 22.88 256 GLU A CA 1
ATOM 1673 C C . GLU A 1 225 ? 2.397 -0.547 32.389 1.00 19.48 256 GLU A C 1
ATOM 1674 O O . GLU A 1 225 ? 1.183 -0.377 32.465 1.00 22.75 256 GLU A O 1
ATOM 1680 N N . ALA A 1 226 ? 2.936 -1.636 31.841 1.00 21.04 257 ALA A N 1
ATOM 1681 C CA . ALA A 1 226 ? 2.080 -2.714 31.325 1.00 21.71 257 ALA A CA 1
ATOM 1682 C C . ALA A 1 226 ? 1.385 -3.466 32.466 1.00 21.62 257 ALA A C 1
ATOM 1683 O O . ALA A 1 226 ? 0.495 -4.281 32.229 1.00 22.97 257 ALA A O 1
ATOM 1685 N N . SER A 1 227 ? 1.805 -3.212 33.700 1.00 25.56 258 SER A N 1
ATOM 1686 C CA . SER A 1 227 ? 1.098 -3.768 34.856 1.00 24.47 258 SER A CA 1
ATOM 1687 C C . SER A 1 227 ? 0.605 -2.645 35.760 1.00 25.50 258 SER A C 1
ATOM 1688 O O . SER A 1 227 ? 0.331 -2.863 36.942 1.00 24.33 258 SER A O 1
ATOM 1691 N N . GLN A 1 228 ? 0.492 -1.444 35.194 1.00 22.84 259 GLN A N 1
ATOM 1692 C CA . GLN A 1 228 ? -0.032 -0.266 35.907 1.00 26.33 259 GLN A CA 1
ATOM 1693 C C . GLN A 1 228 ? 0.725 0.022 37.203 1.00 25.98 259 GLN A C 1
ATOM 1694 O O . GLN A 1 228 ? 0.121 0.398 38.228 1.00 26.25 259 GLN A O 1
ATOM 1700 N N . LEU A 1 229 ? 2.046 -0.132 37.166 1.00 24.53 260 LEU A N 1
ATOM 1701 C CA . LEU A 1 229 ? 2.826 -0.028 38.402 1.00 24.81 260 LEU A CA 1
ATOM 1702 C C . LEU A 1 229 ? 2.777 1.373 38.992 1.00 24.91 260 LEU A C 1
ATOM 1703 O O . LEU A 1 229 ? 2.831 1.524 40.222 1.00 23.65 260 LEU A O 1
ATOM 1708 N N . TRP A 1 230 ? 2.702 2.401 38.149 1.00 24.16 261 TRP A N 1
ATOM 1709 C CA . TRP A 1 230 ? 2.731 3.760 38.694 1.00 23.50 261 TRP A CA 1
ATOM 1710 C C . TRP A 1 230 ? 1.385 4.168 39.284 1.00 21.76 261 TRP A C 1
ATOM 1711 O O . TRP A 1 230 ? 1.348 4.931 40.257 1.00 29.65 261 TRP A O 1
ATOM 1722 N N . GLN A 1 231 ? 0.285 3.643 38.749 1.00 22.48 262 GLN A N 1
ATOM 1723 C CA . GLN A 1 231 ? -1.011 3.837 39.403 1.00 25.57 262 GLN A CA 1
ATOM 1724 C C . GLN A 1 231 ? -1.004 3.147 40.772 1.00 24.98 262 GLN A C 1
ATOM 1725 O O . GLN A 1 231 ? -1.449 3.711 41.784 1.00 29.03 262 GLN A O 1
ATOM 1731 N N . ARG A 1 232 ? -0.513 1.914 40.779 1.00 21.78 263 ARG A N 1
ATOM 1732 C CA . ARG A 1 232 ? -0.416 1.101 41.996 1.00 24.28 263 ARG A CA 1
ATOM 1733 C C . ARG A 1 232 ? 0.471 1.769 43.046 1.00 23.33 263 ARG A C 1
ATOM 1734 O O . ARG A 1 232 ? 0.105 1.835 44.229 1.00 27.68 263 ARG A O 1
ATOM 1742 N N . LEU A 1 233 ? 1.628 2.274 42.614 1.00 22.02 264 LEU A N 1
ATOM 1743 C CA . LEU A 1 233 ? 2.534 3.006 43.505 1.00 23.46 264 LEU A CA 1
ATOM 1744 C C . LEU A 1 233 ? 1.869 4.234 44.107 1.00 27.14 264 LEU A C 1
ATOM 1745 O O . LEU A 1 233 ? 1.985 4.471 45.309 1.00 23.32 264 LEU A O 1
ATOM 1750 N N . GLU A 1 234 ? 1.177 5.019 43.284 1.00 23.94 265 GLU A N 1
ATOM 1751 C CA . GLU A 1 234 ? 0.464 6.191 43.795 1.00 28.76 265 GLU A CA 1
ATOM 1752 C C . GLU A 1 234 ? -0.568 5.766 44.839 1.00 25.17 265 GLU A C 1
ATOM 1753 O O . GLU A 1 234 ? -0.745 6.424 45.866 1.00 27.44 265 GLU A O 1
ATOM 1759 N N . ALA A 1 235 ? -1.241 4.652 44.581 1.00 25.22 266 ALA A N 1
ATOM 1760 C CA . ALA A 1 235 ? -2.244 4.150 45.511 1.00 24.18 266 ALA A CA 1
ATOM 1761 C C . ALA A 1 235 ? -1.591 3.732 46.832 1.00 26.63 266 ALA A C 1
ATOM 1762 O O . ALA A 1 235 ? -2.198 3.829 47.896 1.00 26.83 266 ALA A O 1
ATOM 1764 N N . SER A 1 236 ? -0.343 3.281 46.760 1.00 26.21 267 SER A N 1
ATOM 1765 C CA . SER A 1 236 ? 0.323 2.730 47.941 1.00 26.85 267 SER A CA 1
ATOM 1766 C C . SER A 1 236 ? 0.695 3.796 48.975 1.00 27.76 267 SER A C 1
ATOM 1767 O O . SER A 1 236 ? 0.903 3.471 50.143 1.00 25.46 267 SER A O 1
ATOM 1770 N N . ALA A 1 237 ? 0.745 5.060 48.556 1.00 23.43 268 ALA A N 1
ATOM 1771 C CA . ALA A 1 237 ? 1.109 6.160 49.461 1.00 26.14 268 ALA A CA 1
ATOM 1772 C C . ALA A 1 237 ? 0.285 6.176 50.754 1.00 29.03 268 ALA A C 1
ATOM 1773 O O . ALA A 1 237 ? 0.825 6.379 51.846 1.00 30.84 268 ALA A O 1
ATOM 1775 N N . THR A 1 238 ? -1.018 5.951 50.630 1.00 28.84 269 THR A N 1
ATOM 1776 C CA . THR A 1 238 ? -1.898 5.848 51.791 1.00 28.87 269 THR A CA 1
ATOM 1777 C C . THR A 1 238 ? -2.468 4.442 51.936 1.00 28.82 269 THR A C 1
ATOM 1778 O O . THR A 1 238 ? -3.015 4.090 52.983 1.00 29.30 269 THR A O 1
ATOM 1782 N N . GLY A 1 239 ? -2.369 3.661 50.862 1.00 26.43 270 GLY A N 1
ATOM 1783 C CA . GLY A 1 239 ? -2.973 2.342 50.796 1.00 26.53 270 GLY A CA 1
ATOM 1784 C C . GLY A 1 239 ? -2.099 1.196 51.279 1.00 25.11 270 GLY A C 1
ATOM 1785 O O . GLY A 1 239 ? -2.600 0.117 51.588 1.00 25.23 270 GLY A O 1
ATOM 1786 N N . GLY A 1 240 ? -0.792 1.408 51.330 1.00 21.73 271 GLY A N 1
ATOM 1787 C CA . GLY A 1 240 ? 0.111 0.348 51.738 1.00 25.26 271 GLY A CA 1
ATOM 1788 C C . GLY A 1 240 ? 0.354 -0.699 50.662 1.00 30.75 271 GLY A C 1
ATOM 1789 O O . GLY A 1 240 ? 0.089 -0.479 49.466 1.00 25.35 271 GLY A O 1
ATOM 1790 N N . SER A 1 241 ? 0.863 -1.851 51.088 1.00 29.91 272 SER A N 1
ATOM 1791 C CA . SER A 1 241 ? 1.243 -2.912 50.155 1.00 26.70 272 SER A CA 1
ATOM 1792 C C . SER A 1 241 ? 0.036 -3.527 49.450 1.00 30.69 272 SER A C 1
ATOM 1793 O O . SER A 1 241 ? 0.186 -4.133 48.377 1.00 28.57 272 SER A O 1
ATOM 1796 N N . ASP A 1 242 ? -1.149 -3.381 50.046 1.00 28.14 273 ASP A N 1
ATOM 1797 C CA . ASP A 1 242 ? -2.386 -3.866 49.431 1.00 30.78 273 ASP A CA 1
ATOM 1798 C C . ASP A 1 242 ? -2.526 -3.328 48.016 1.00 25.31 273 ASP A C 1
ATOM 1799 O O . ASP A 1 242 ? -3.091 -3.978 47.135 1.00 28.15 273 ASP A O 1
ATOM 1804 N N . ALA A 1 243 ? -2.015 -2.121 47.813 1.00 25.00 274 ALA A N 1
ATOM 1805 C CA . ALA A 1 243 ? -2.116 -1.465 46.524 1.00 27.19 274 ALA A CA 1
ATOM 1806 C C . ALA A 1 243 ? -1.415 -2.238 45.408 1.00 28.16 274 ALA A C 1
ATOM 1807 O O . ALA A 1 243 ? -1.779 -2.089 44.242 1.00 28.07 274 ALA A O 1
ATOM 1809 N N . PHE A 1 244 ? -0.411 -3.046 45.756 1.00 24.43 275 PHE A N 1
ATOM 1810 C CA . PHE A 1 244 ? 0.332 -3.809 44.750 1.00 24.50 275 PHE A CA 1
ATOM 1811 C C . PHE A 1 244 ? -0.235 -5.208 44.545 1.00 25.02 275 PHE A C 1
ATOM 1812 O O . PHE A 1 244 ? 0.165 -5.915 43.622 1.00 23.36 275 PHE A O 1
ATOM 1820 N N . VAL A 1 245 ? -1.156 -5.602 45.422 1.00 25.35 276 VAL A N 1
ATOM 1821 C CA . VAL A 1 245 ? -1.724 -6.947 45.410 1.00 26.81 276 VAL A CA 1
ATOM 1822 C C . VAL A 1 245 ? -3.011 -7.026 44.596 1.00 29.12 276 VAL A C 1
ATOM 1823 O O . VAL A 1 245 ? -3.968 -6.301 44.857 1.00 29.70 276 VAL A O 1
ATOM 1827 N N . ASP A 1 246 ? -3.015 -7.914 43.604 1.00 29.58 277 ASP A N 1
ATOM 1828 C CA . ASP A 1 246 ? -4.152 -8.107 42.712 1.00 30.17 277 ASP A CA 1
ATOM 1829 C C . ASP A 1 246 ? -4.034 -9.486 42.059 1.00 32.60 277 ASP A C 1
ATOM 1830 O O . ASP A 1 246 ? -3.239 -9.681 41.136 1.00 31.83 277 ASP A O 1
ATOM 1835 N N . PRO A 1 247 ? -4.828 -10.450 42.543 1.00 30.29 278 PRO A N 1
ATOM 1836 C CA . PRO A 1 247 ? -4.737 -11.843 42.092 1.00 32.50 278 PRO A CA 1
ATOM 1837 C C . PRO A 1 247 ? -5.159 -12.027 40.640 1.00 32.95 278 PRO A C 1
ATOM 1838 O O . PRO A 1 247 ? -4.907 -13.083 40.062 1.00 30.49 278 PRO A O 1
ATOM 1842 N N . GLN A 1 248 ? -5.766 -10.999 40.060 1.00 33.32 279 GLN A N 1
ATOM 1843 C CA . GLN A 1 248 ? -6.236 -11.062 38.679 1.00 31.55 279 GLN A CA 1
ATOM 1844 C C . GLN A 1 248 ? -5.248 -10.449 37.686 1.00 30.70 279 GLN A C 1
ATOM 1845 O O . GLN A 1 248 ? -5.510 -10.429 36.475 1.00 30.04 279 GLN A O 1
ATOM 1851 N N . ALA A 1 249 ? -4.122 -9.950 38.192 1.00 27.97 280 ALA A N 1
ATOM 1852 C CA . ALA A 1 249 ? -3.192 -9.160 37.375 1.00 31.94 280 ALA A CA 1
ATOM 1853 C C . ALA A 1 249 ? -2.602 -9.910 36.176 1.00 29.46 280 ALA A C 1
ATOM 1854 O O . ALA A 1 249 ? -2.563 -9.367 35.082 1.00 26.19 280 ALA A O 1
ATOM 1856 N N . CYS A 1 250 ? -2.121 -11.135 36.374 1.00 26.01 281 CYS A N 1
ATOM 1857 C CA . CYS A 1 250 ? -1.567 -11.886 35.240 1.00 29.94 281 CYS A CA 1
ATOM 1858 C C . CYS A 1 250 ? -2.630 -12.189 34.186 1.00 30.34 281 CYS A C 1
ATOM 1859 O O . CYS A 1 250 ? -2.336 -12.152 32.999 1.00 28.41 281 CYS A O 1
ATOM 1862 N N . ARG A 1 251 ? -3.855 -12.491 34.613 1.00 29.17 282 ARG A N 1
ATOM 1863 C CA . ARG A 1 251 ? -4.942 -12.717 33.655 1.00 29.25 282 ARG A CA 1
ATOM 1864 C C . ARG A 1 251 ? -5.250 -11.472 32.830 1.00 29.84 282 ARG A C 1
ATOM 1865 O O . ARG A 1 251 ? -5.510 -11.566 31.628 1.00 29.18 282 ARG A O 1
ATOM 1873 N N . ALA A 1 252 ? -5.222 -10.309 33.470 1.00 27.16 283 ALA A N 1
ATOM 1874 C CA . ALA A 1 252 ? -5.488 -9.058 32.767 1.00 29.97 283 ALA A CA 1
ATOM 1875 C C . ALA A 1 252 ? -4.342 -8.707 31.823 1.00 29.07 283 ALA A C 1
ATOM 1876 O O . ALA A 1 252 ? -4.557 -8.158 30.750 1.00 27.87 283 ALA A O 1
ATOM 1878 N N . TYR A 1 253 ? -3.125 -9.021 32.251 1.00 25.85 284 TYR A N 1
ATOM 1879 C CA . TYR A 1 253 ? -1.919 -8.799 31.464 1.00 25.18 284 TYR A CA 1
ATOM 1880 C C . TYR A 1 253 ? -1.976 -9.605 30.169 1.00 24.21 284 TYR A C 1
ATOM 1881 O O . TYR A 1 253 ? -1.676 -9.096 29.076 1.00 24.61 284 TYR A O 1
ATOM 1890 N N . VAL A 1 254 ? -2.379 -10.864 30.292 1.00 23.97 285 VAL A N 1
ATOM 1891 C CA . VAL A 1 254 ? -2.512 -11.722 29.112 1.00 21.73 285 VAL A CA 1
ATOM 1892 C C . VAL A 1 254 ? -3.659 -11.253 28.220 1.00 28.61 285 VAL A C 1
ATOM 1893 O O . VAL A 1 254 ? -3.534 -11.229 26.990 1.00 25.32 285 VAL A O 1
ATOM 1897 N N . ALA A 1 255 ? -4.777 -10.873 28.833 1.00 26.51 286 ALA A N 1
ATOM 1898 C CA . ALA A 1 255 ? -5.920 -10.398 28.065 1.00 27.00 286 ALA A CA 1
ATOM 1899 C C . ALA A 1 255 ? -5.541 -9.205 27.183 1.00 28.85 286 ALA A C 1
ATOM 1900 O O . ALA A 1 255 ? -5.913 -9.157 26.009 1.00 26.58 286 ALA A O 1
ATOM 1902 N N . ALA A 1 256 ? -4.769 -8.271 27.741 1.00 24.95 287 ALA A N 1
ATOM 1903 C CA . ALA A 1 256 ? -4.326 -7.086 27.005 1.00 28.67 287 ALA A CA 1
ATOM 1904 C C . ALA A 1 256 ? -3.386 -7.443 25.854 1.00 27.22 287 ALA A C 1
ATOM 1905 O O . ALA A 1 256 ? -3.455 -6.854 24.767 1.00 25.88 287 ALA A O 1
ATOM 1907 N N . ALA A 1 257 ? -2.515 -8.412 26.101 1.00 24.34 288 ALA A N 1
ATOM 1908 C CA . ALA A 1 257 ? -1.567 -8.866 25.096 1.00 24.90 288 ALA A CA 1
ATOM 1909 C C . ALA A 1 257 ? -2.281 -9.614 23.974 1.00 28.28 288 ALA A C 1
ATOM 1910 O O . ALA A 1 257 ? -1.875 -9.528 22.810 1.00 26.79 288 ALA A O 1
ATOM 1912 N N . ARG A 1 258 ? -3.355 -10.326 24.316 1.00 26.98 289 ARG A N 1
ATOM 1913 C CA . ARG A 1 258 ? -4.151 -11.025 23.304 1.00 27.12 289 ARG A CA 1
ATOM 1914 C C . ARG A 1 258 ? -4.808 -10.030 22.368 1.00 29.60 289 ARG A C 1
ATOM 1915 O O . ARG A 1 258 ? -4.864 -10.235 21.148 1.00 28.41 289 ARG A O 1
ATOM 1923 N N . THR A 1 259 ? -5.339 -8.968 22.967 1.00 28.54 290 THR A N 1
ATOM 1924 C CA . THR A 1 259 ? -5.982 -7.895 22.229 1.00 28.36 290 THR A CA 1
ATOM 1925 C C . THR A 1 259 ? -5.005 -7.253 21.261 1.00 29.52 290 THR A C 1
ATOM 1926 O O . THR A 1 259 ? -5.336 -7.025 20.088 1.00 26.44 290 THR A O 1
ATOM 1930 N N . LEU A 1 260 ? -3.804 -6.965 21.755 1.00 26.82 291 LEU A N 1
ATOM 1931 C CA . LEU A 1 260 ? -2.751 -6.400 20.920 1.00 27.42 291 LEU A CA 1
ATOM 1932 C C . LEU A 1 260 ? -2.423 -7.364 19.773 1.00 27.17 291 LEU A C 1
ATOM 1933 O O . LEU A 1 260 ? -2.320 -6.949 18.614 1.00 24.42 291 LEU A O 1
ATOM 1938 N N . LEU A 1 261 ? -2.248 -8.648 20.086 1.00 23.27 292 LEU A N 1
ATOM 1939 C CA . LEU A 1 261 ? -1.940 -9.622 19.029 1.00 27.09 292 LEU A CA 1
ATOM 1940 C C . LEU A 1 261 ? -3.034 -9.687 17.952 1.00 28.91 292 LEU A C 1
ATOM 1941 O O . LEU A 1 261 ? -2.726 -9.774 16.754 1.00 24.34 292 LEU A O 1
ATOM 1946 N N . ASP A 1 262 ? -4.302 -9.650 18.362 1.00 27.80 293 ASP A N 1
ATOM 1947 C CA . ASP A 1 262 ? -5.408 -9.684 17.401 1.00 29.39 293 ASP A CA 1
ATOM 1948 C C . ASP A 1 262 ? -5.333 -8.521 16.422 1.00 27.69 293 ASP A C 1
ATOM 1949 O O . ASP A 1 262 ? -5.538 -8.693 15.216 1.00 30.12 293 ASP A O 1
ATOM 1954 N N . SER A 1 263 ? -5.030 -7.340 16.947 1.00 23.56 294 SER A N 1
ATOM 1955 C CA . SER A 1 263 ? -4.893 -6.146 16.118 1.00 30.10 294 SER A CA 1
ATOM 1956 C C . SER A 1 263 ? -3.710 -6.260 15.182 1.00 28.31 294 SER A C 1
ATOM 1957 O O . SER A 1 263 ? -3.784 -5.856 14.021 1.00 26.49 294 SER A O 1
ATOM 1960 N N . ARG A 1 264 ? -2.608 -6.777 15.712 1.00 25.71 295 ARG A N 1
ATOM 1961 C CA . ARG A 1 264 ? -1.377 -6.917 14.949 1.00 26.37 295 ARG A CA 1
ATOM 1962 C C . ARG A 1 264 ? -1.573 -7.874 13.776 1.00 26.65 295 ARG A C 1
ATOM 1963 O O . ARG A 1 264 ? -1.208 -7.555 12.639 1.00 27.60 295 ARG A O 1
ATOM 1971 N N . LEU A 1 265 ? -2.172 -9.031 14.051 1.00 23.19 296 LEU A N 1
ATOM 1972 C CA . LEU A 1 265 ? -2.464 -10.015 13.002 1.00 27.66 296 LEU A CA 1
ATOM 1973 C C . LEU A 1 265 ? -3.412 -9.466 11.951 1.00 29.29 296 LEU A C 1
ATOM 1974 O O . LEU A 1 265 ? -3.288 -9.787 10.771 1.00 30.01 296 LEU A O 1
ATOM 1979 N N . ASP A 1 266 ? -4.367 -8.645 12.370 1.00 28.16 297 ASP A N 1
ATOM 1980 C CA . ASP A 1 266 ? -5.259 -8.022 11.405 1.00 30.59 297 ASP A CA 1
ATOM 1981 C C . ASP A 1 266 ? -4.466 -7.078 10.496 1.00 35.40 297 ASP A C 1
ATOM 1982 O O . ASP A 1 266 ? -4.683 -7.053 9.289 1.00 36.88 297 ASP A O 1
ATOM 1987 N N . GLN A 1 267 ? -3.525 -6.332 11.067 1.00 31.19 298 GLN A N 1
ATOM 1988 C CA . GLN A 1 267 ? -2.682 -5.433 10.272 1.00 32.26 298 GLN A CA 1
ATOM 1989 C C . GLN A 1 267 ? -1.778 -6.207 9.313 1.00 33.84 298 GLN A C 1
ATOM 1990 O O . GLN A 1 267 ? -1.577 -5.783 8.179 1.00 38.54 298 GLN A O 1
ATOM 1996 N N . GLU A 1 268 ? -1.247 -7.348 9.749 1.00 25.20 299 GLU A N 1
ATOM 1997 C CA . GLU A 1 268 ? -0.350 -8.123 8.895 1.00 29.52 299 GLU A CA 1
ATOM 1998 C C . GLU A 1 268 ? -1.090 -8.743 7.709 1.00 34.72 299 GLU A C 1
ATOM 1999 O O . GLU A 1 268 ? -0.504 -8.954 6.640 1.00 32.94 299 GLU A O 1
ATOM 2005 N N . LYS A 1 269 ? -2.372 -9.045 7.894 1.00 36.61 300 LYS A N 1
ATOM 2006 C CA . LYS A 1 269 ? -3.114 -9.772 6.862 1.00 39.48 300 LYS A CA 1
ATOM 2007 C C . LYS A 1 269 ? -3.761 -8.872 5.808 1.00 43.16 300 LYS A C 1
ATOM 2008 O O . LYS A 1 269 ? -4.115 -9.349 4.729 1.00 45.20 300 LYS A O 1
ATOM 2014 N N . GLN A 1 270 ? -3.908 -7.581 6.099 1.00 42.70 301 GLN A N 1
ATOM 2015 C CA . GLN A 1 270 ? -4.565 -6.677 5.151 1.00 47.95 301 GLN A CA 1
ATOM 2016 C C . GLN A 1 270 ? -3.652 -5.548 4.677 1.00 52.14 301 GLN A C 1
ATOM 2017 O O . GLN A 1 270 ? -2.931 -4.940 5.468 1.00 54.57 301 GLN A O 1
ATOM 2023 N N . THR B 1 1 ? 23.164 -7.192 4.443 1.00 48.54 32 THR B N 1
ATOM 2024 C CA . THR B 1 1 ? 23.257 -7.620 5.836 1.00 44.45 32 THR B CA 1
ATOM 2025 C C . THR B 1 1 ? 23.026 -9.117 5.961 1.00 46.61 32 THR B C 1
ATOM 2026 O O . THR B 1 1 ? 22.050 -9.647 5.420 1.00 44.59 32 THR B O 1
ATOM 2030 N N . PRO B 1 2 ? 23.922 -9.806 6.682 1.00 47.13 33 PRO B N 1
ATOM 2031 C CA . PRO B 1 2 ? 23.749 -11.247 6.886 1.00 44.93 33 PRO B CA 1
ATOM 2032 C C . PRO B 1 2 ? 22.462 -11.623 7.637 1.00 39.25 33 PRO B C 1
ATOM 2033 O O . PRO B 1 2 ? 22.244 -11.203 8.775 1.00 33.16 33 PRO B O 1
ATOM 2037 N N . GLY B 1 3 ? 21.607 -12.386 6.963 1.00 32.85 34 GLY B N 1
ATOM 2038 C CA . GLY B 1 3 ? 20.417 -12.959 7.565 1.00 33.50 34 GLY B CA 1
ATOM 2039 C C . GLY B 1 3 ? 19.242 -12.107 8.011 1.00 28.94 34 GLY B C 1
ATOM 2040 O O . GLY B 1 3 ? 18.481 -12.553 8.868 1.00 26.44 34 GLY B O 1
ATOM 2041 N N . CYS B 1 4 ? 19.053 -10.913 7.451 1.00 24.71 35 CYS B N 1
ATOM 2042 C CA . CYS B 1 4 ? 17.821 -10.185 7.747 1.00 23.73 35 CYS B CA 1
ATOM 2043 C C . CYS B 1 4 ? 16.715 -10.548 6.761 1.00 23.56 35 CYS B C 1
ATOM 2044 O O . CYS B 1 4 ? 16.792 -10.207 5.569 1.00 22.96 35 CYS B O 1
ATOM 2047 N N . GLU B 1 5 ? 15.689 -11.238 7.255 1.00 23.41 36 GLU B N 1
ATOM 2048 C CA . GLU B 1 5 ? 14.610 -11.713 6.391 1.00 21.77 36 GLU B CA 1
ATOM 2049 C C . GLU B 1 5 ? 13.760 -10.562 5.848 1.00 22.48 36 GLU B C 1
ATOM 2050 O O . GLU B 1 5 ? 13.214 -10.667 4.741 1.00 17.89 36 GLU B O 1
ATOM 2056 N N . VAL B 1 6 ? 13.630 -9.479 6.616 1.00 19.70 37 VAL B N 1
ATOM 2057 C CA . VAL B 1 6 ? 12.843 -8.340 6.135 1.00 19.81 37 VAL B CA 1
ATOM 2058 C C . VAL B 1 6 ? 13.550 -7.661 4.960 1.00 20.38 37 VAL B C 1
ATOM 2059 O O . VAL B 1 6 ? 12.937 -7.443 3.912 1.00 19.25 37 VAL B O 1
ATOM 2063 N N . CYS B 1 7 ? 14.839 -7.359 5.101 1.00 18.89 38 CYS B N 1
ATOM 2064 C CA . CYS B 1 7 ? 15.577 -6.743 3.994 1.00 21.38 38 CYS B CA 1
ATOM 2065 C C . CYS B 1 7 ? 15.652 -7.657 2.770 1.00 21.89 38 CYS B C 1
ATOM 2066 O O . CYS B 1 7 ? 15.500 -7.202 1.628 1.00 23.04 38 CYS B O 1
ATOM 2069 N N . ALA B 1 8 ? 15.869 -8.941 3.023 1.00 19.91 39 ALA B N 1
ATOM 2070 C CA . ALA B 1 8 ? 15.969 -9.931 1.955 1.00 21.64 39 ALA B CA 1
ATOM 2071 C C . ALA B 1 8 ? 14.653 -10.006 1.195 1.00 21.47 39 ALA B C 1
ATOM 2072 O O . ALA B 1 8 ? 14.643 -9.996 -0.032 1.00 22.54 39 ALA B O 1
ATOM 2074 N N . THR B 1 9 ? 13.539 -10.028 1.920 1.00 17.82 40 THR B N 1
ATOM 2075 C CA . THR B 1 9 ? 12.222 -10.041 1.274 1.00 21.47 40 THR B CA 1
ATOM 2076 C C . THR B 1 9 ? 11.945 -8.766 0.460 1.00 20.33 40 THR B C 1
ATOM 2077 O O . THR B 1 9 ? 11.515 -8.828 -0.716 1.00 20.53 40 THR B O 1
ATOM 2081 N N . TRP B 1 10 ? 12.196 -7.621 1.084 1.00 17.47 41 TRP B N 1
ATOM 2082 C CA . TRP B 1 10 ? 11.994 -6.323 0.441 1.00 18.42 41 TRP B CA 1
ATOM 2083 C C . TRP B 1 10 ? 12.835 -6.163 -0.821 1.00 21.01 41 TRP B C 1
ATOM 2084 O O . TRP B 1 10 ? 12.378 -5.573 -1.803 1.00 19.30 41 TRP B O 1
ATOM 2095 N N . ASN B 1 11 ? 14.062 -6.674 -0.781 1.00 19.53 42 ASN B N 1
ATOM 2096 C CA . ASN B 1 11 ? 15.011 -6.526 -1.879 1.00 20.21 42 ASN B CA 1
ATOM 2097 C C . ASN B 1 11 ? 14.986 -7.670 -2.891 1.00 21.18 42 ASN B C 1
ATOM 2098 O O . ASN B 1 11 ? 15.814 -7.700 -3.797 1.00 20.52 42 ASN B O 1
ATOM 2103 N N . ALA B 1 12 ? 14.043 -8.598 -2.751 1.00 20.34 43 ALA B N 1
ATOM 2104 C CA . ALA B 1 12 ? 13.976 -9.745 -3.663 1.00 19.06 43 ALA B CA 1
ATOM 2105 C C . ALA B 1 12 ? 13.812 -9.303 -5.117 1.00 21.76 43 ALA B C 1
ATOM 2106 O O . ALA B 1 12 ? 13.193 -8.271 -5.403 1.00 20.16 43 ALA B O 1
ATOM 2108 N N . ASP B 1 13 ? 14.400 -10.080 -6.019 1.00 20.41 44 ASP B N 1
ATOM 2109 C CA . ASP B 1 13 ? 14.328 -9.824 -7.465 1.00 21.60 44 ASP B CA 1
ATOM 2110 C C . ASP B 1 13 ? 12.918 -9.589 -7.997 1.00 21.71 44 ASP B C 1
ATOM 2111 O O . ASP B 1 13 ? 11.974 -10.309 -7.657 1.00 22.88 44 ASP B O 1
ATOM 2116 N N . GLN B 1 14 ? 12.816 -8.670 -8.935 1.00 23.64 45 GLN B N 1
ATOM 2117 C CA . GLN B 1 14 ? 11.598 -8.424 -9.634 1.00 22.22 45 GLN B CA 1
ATOM 2118 C C . GLN B 1 14 ? 11.930 -7.990 -11.059 1.00 23.02 45 GLN B C 1
ATOM 2119 O O . GLN B 1 14 ? 12.667 -7.074 -11.258 1.00 20.73 45 GLN B O 1
ATOM 2125 N N . ALA B 1 15 ? 11.349 -8.696 -12.008 1.00 23.46 46 ALA B N 1
ATOM 2126 C CA . ALA B 1 15 ? 11.504 -8.347 -13.416 1.00 21.24 46 ALA B CA 1
ATOM 2127 C C . ALA B 1 15 ? 10.864 -6.993 -13.697 1.00 20.97 46 ALA B C 1
ATOM 2128 O O . ALA B 1 15 ? 9.721 -6.745 -13.306 1.00 20.78 46 ALA B O 1
ATOM 2130 N N . PRO B 1 16 ? 11.606 -6.096 -14.364 1.00 23.35 47 PRO B N 1
ATOM 2131 C CA . PRO B 1 16 ? 11.075 -4.755 -14.650 1.00 19.15 47 PRO B CA 1
ATOM 2132 C C . PRO B 1 16 ? 10.001 -4.795 -15.727 1.00 23.98 47 PRO B C 1
ATOM 2133 O O . PRO B 1 16 ? 9.972 -5.729 -16.533 1.00 20.45 47 PRO B O 1
ATOM 2137 N N . PHE B 1 17 ? 9.134 -3.789 -15.743 1.00 22.75 48 PHE B N 1
ATOM 2138 C CA . PHE B 1 17 ? 8.040 -3.744 -16.697 1.00 19.28 48 PHE B CA 1
ATOM 2139 C C . PHE B 1 17 ? 7.576 -2.316 -16.944 1.00 23.10 48 PHE B C 1
ATOM 2140 O O . PHE B 1 17 ? 7.846 -1.406 -16.151 1.00 20.46 48 PHE B O 1
ATOM 2148 N N . ARG B 1 18 ? 6.884 -2.117 -18.057 1.00 22.15 49 ARG B N 1
ATOM 2149 C CA . ARG B 1 18 ? 6.285 -0.817 -18.327 1.00 23.90 49 ARG B CA 1
ATOM 2150 C C . ARG B 1 18 ? 5.039 -0.633 -17.469 1.00 21.25 49 ARG B C 1
ATOM 2151 O O . ARG B 1 18 ? 4.227 -1.555 -17.338 1.00 21.26 49 ARG B O 1
ATOM 2159 N N . LEU B 1 19 ? 4.904 0.551 -16.872 1.00 21.06 50 LEU B N 1
ATOM 2160 C CA . LEU B 1 19 ? 3.692 0.921 -16.159 1.00 21.51 50 LEU B CA 1
ATOM 2161 C C . LEU B 1 19 ? 2.749 1.621 -17.132 1.00 23.75 50 LEU B C 1
ATOM 2162 O O . LEU B 1 19 ? 1.641 1.152 -17.403 1.00 25.00 50 LEU B O 1
ATOM 2167 N N . PHE B 1 20 ? 3.203 2.746 -17.670 1.00 21.84 51 PHE B N 1
ATOM 2168 C CA . PHE B 1 20 ? 2.435 3.448 -18.680 1.00 19.43 51 PHE B CA 1
ATOM 2169 C C . PHE B 1 20 ? 3.324 4.367 -19.517 1.00 21.08 51 PHE B C 1
ATOM 2170 O O . PHE B 1 20 ? 4.056 5.199 -18.976 1.00 20.39 51 PHE B O 1
ATOM 2178 N N . GLY B 1 21 ? 3.242 4.222 -20.838 1.00 23.56 52 GLY B N 1
ATOM 2179 C CA . GLY B 1 21 ? 3.993 5.078 -21.741 1.00 22.96 52 GLY B CA 1
ATOM 2180 C C . GLY B 1 21 ? 5.481 5.040 -21.455 1.00 23.13 52 GLY B C 1
ATOM 2181 O O . GLY B 1 21 ? 6.115 3.995 -21.585 1.00 21.40 52 GLY B O 1
ATOM 2182 N N . ASN B 1 22 ? 6.048 6.181 -21.071 1.00 19.06 53 ASN B N 1
ATOM 2183 C CA . ASN B 1 22 ? 7.485 6.246 -20.809 1.00 20.28 53 ASN B CA 1
ATOM 2184 C C . ASN B 1 22 ? 7.837 6.001 -19.338 1.00 18.64 53 ASN B C 1
ATOM 2185 O O . ASN B 1 22 ? 8.982 6.200 -18.941 1.00 19.33 53 ASN B O 1
ATOM 2190 N N . THR B 1 23 ? 6.862 5.554 -18.552 1.00 19.19 54 THR B N 1
ATOM 2191 C CA . THR B 1 23 ? 7.095 5.270 -17.128 1.00 17.37 54 THR B CA 1
ATOM 2192 C C . THR B 1 23 ? 7.213 3.769 -16.896 1.00 19.96 54 THR B C 1
ATOM 2193 O O . THR B 1 23 ? 6.330 3.009 -17.298 1.00 22.66 54 THR B O 1
ATOM 2197 N N . TYR B 1 24 ? 8.317 3.366 -16.262 1.00 20.99 55 TYR B N 1
ATOM 2198 C CA . TYR B 1 24 ? 8.642 1.954 -16.001 1.00 18.41 55 TYR B CA 1
ATOM 2199 C C . TYR B 1 24 ? 8.908 1.652 -14.532 1.00 16.45 55 TYR B C 1
ATOM 2200 O O . TYR B 1 24 ? 9.392 2.501 -13.777 1.00 19.00 55 TYR B O 1
ATOM 2209 N N . TYR B 1 25 ? 8.614 0.419 -14.141 1.00 16.80 56 TYR B N 1
ATOM 2210 C CA . TYR B 1 25 ? 9.015 -0.092 -12.836 1.00 18.64 56 TYR B CA 1
ATOM 2211 C C . TYR B 1 25 ? 10.380 -0.770 -12.921 1.00 18.78 56 TYR B C 1
ATOM 2212 O O . TYR B 1 25 ? 10.576 -1.673 -13.734 1.00 20.77 56 TYR B O 1
ATOM 2221 N N . VAL B 1 26 ? 11.321 -0.354 -12.075 1.00 21.04 57 VAL B N 1
ATOM 2222 C CA . VAL B 1 26 ? 12.649 -0.964 -12.076 1.00 17.72 57 VAL B CA 1
ATOM 2223 C C . VAL B 1 26 ? 13.085 -1.368 -10.662 1.00 19.30 57 VAL B C 1
ATOM 2224 O O . VAL B 1 26 ? 14.266 -1.597 -10.406 1.00 18.18 57 VAL B O 1
ATOM 2228 N N . GLY B 1 27 ? 12.115 -1.483 -9.766 1.00 19.21 58 GLY B N 1
ATOM 2229 C CA . GLY B 1 27 ? 12.401 -1.822 -8.385 1.00 21.13 58 GLY B CA 1
ATOM 2230 C C . GLY B 1 27 ? 12.419 -3.311 -8.059 1.00 19.47 58 GLY B C 1
ATOM 2231 O O . GLY B 1 27 ? 12.675 -4.178 -8.911 1.00 19.04 58 GLY B O 1
ATOM 2232 N N . MET B 1 28 ? 12.156 -3.596 -6.785 1.00 15.44 59 MET B N 1
ATOM 2233 C CA . MET B 1 28 ? 12.259 -4.938 -6.225 1.00 16.65 59 MET B CA 1
ATOM 2234 C C . MET B 1 28 ? 10.877 -5.398 -5.749 1.00 19.77 59 MET B C 1
ATOM 2235 O O . MET B 1 28 ? 9.907 -4.658 -5.870 1.00 19.29 59 MET B O 1
ATOM 2240 N N . LYS B 1 29 ? 10.794 -6.599 -5.169 1.00 18.73 60 LYS B N 1
ATOM 2241 C CA . LYS B 1 29 ? 9.499 -7.143 -4.747 1.00 22.80 60 LYS B CA 1
ATOM 2242 C C . LYS B 1 29 ? 8.798 -6.325 -3.658 1.00 20.11 60 LYS B C 1
ATOM 2243 O O . LYS B 1 29 ? 7.563 -6.282 -3.600 1.00 22.95 60 LYS B O 1
ATOM 2249 N N . GLY B 1 30 ? 9.581 -5.681 -2.796 1.00 19.07 61 GLY B N 1
ATOM 2250 C CA . GLY B 1 30 ? 9.021 -4.953 -1.666 1.00 19.08 61 GLY B CA 1
ATOM 2251 C C . GLY B 1 30 ? 9.421 -3.494 -1.562 1.00 19.00 61 GLY B C 1
ATOM 2252 O O . GLY B 1 30 ? 9.040 -2.811 -0.617 1.00 19.94 61 GLY B O 1
ATOM 2253 N N . LEU B 1 31 ? 10.193 -3.006 -2.527 1.00 18.03 62 LEU B N 1
ATOM 2254 C CA . LEU B 1 31 ? 10.648 -1.612 -2.525 1.00 15.82 62 LEU B CA 1
ATOM 2255 C C . LEU B 1 31 ? 10.571 -1.085 -3.960 1.00 16.91 62 LEU B C 1
ATOM 2256 O O . LEU B 1 31 ? 11.176 -1.673 -4.837 1.00 19.53 62 LEU B O 1
ATOM 2261 N N . SER B 1 32 ? 9.871 0.024 -4.179 1.00 15.86 63 SER B N 1
ATOM 2262 C CA . SER B 1 32 ? 9.685 0.530 -5.549 1.00 15.79 63 SER B CA 1
ATOM 2263 C C . SER B 1 32 ? 10.849 1.379 -6.036 1.00 16.77 63 SER B C 1
ATOM 2264 O O . SER B 1 32 ? 11.521 2.034 -5.253 1.00 20.20 63 SER B O 1
ATOM 2267 N N . SER B 1 33 ? 11.079 1.348 -7.346 1.00 17.92 64 SER B N 1
ATOM 2268 C CA . SER B 1 33 ? 11.926 2.326 -8.021 1.00 18.50 64 SER B CA 1
ATOM 2269 C C . SER B 1 33 ? 11.281 2.511 -9.385 1.00 15.01 64 SER B C 1
ATOM 2270 O O . SER B 1 33 ? 10.831 1.534 -9.983 1.00 18.12 64 SER B O 1
ATOM 2273 N N . VAL B 1 34 ? 11.202 3.751 -9.854 1.00 17.36 65 VAL B N 1
ATOM 2274 C CA . VAL B 1 34 ? 10.488 4.061 -11.091 1.00 18.27 65 VAL B CA 1
ATOM 2275 C C . VAL B 1 34 ? 11.379 4.849 -12.030 1.00 16.20 65 VAL B C 1
ATOM 2276 O O . VAL B 1 34 ? 12.049 5.801 -11.625 1.00 19.87 65 VAL B O 1
ATOM 2280 N N . LEU B 1 35 ? 11.384 4.439 -13.293 1.00 19.56 66 LEU B N 1
ATOM 2281 C CA . LEU B 1 35 ? 12.150 5.106 -14.322 1.00 20.46 66 LEU B CA 1
ATOM 2282 C C . LEU B 1 35 ? 11.184 5.811 -15.275 1.00 15.91 66 LEU B C 1
ATOM 2283 O O . LEU B 1 35 ? 10.267 5.181 -15.794 1.00 19.31 66 LEU B O 1
ATOM 2288 N N . VAL B 1 36 ? 11.396 7.099 -15.518 1.00 19.56 67 VAL B N 1
ATOM 2289 C CA . VAL B 1 36 ? 10.566 7.853 -16.456 1.00 22.00 67 VAL B CA 1
ATOM 2290 C C . VAL B 1 36 ? 11.462 8.335 -17.596 1.00 19.56 67 VAL B C 1
ATOM 2291 O O . VAL B 1 36 ? 12.369 9.127 -17.379 1.00 23.44 67 VAL B O 1
ATOM 2295 N N . THR B 1 37 ? 11.232 7.835 -18.806 1.00 25.55 68 THR B N 1
ATOM 2296 C CA . THR B 1 37 ? 12.235 7.974 -19.858 1.00 24.00 68 THR B CA 1
ATOM 2297 C C . THR B 1 37 ? 11.914 9.030 -20.923 1.00 25.70 68 THR B C 1
ATOM 2298 O O . THR B 1 37 ? 10.755 9.373 -21.152 1.00 25.39 68 THR B O 1
ATOM 2302 N N . SER B 1 38 ? 12.962 9.521 -21.574 1.00 22.49 69 SER B N 1
ATOM 2303 C CA . SER B 1 38 ? 12.805 10.394 -22.738 1.00 25.34 69 SER B CA 1
ATOM 2304 C C . SER B 1 38 ? 14.083 10.460 -23.573 1.00 28.32 69 SER B C 1
ATOM 2305 O O . SER B 1 38 ? 15.141 10.019 -23.131 1.00 26.44 69 SER B O 1
ATOM 2308 N N . PRO B 1 39 ? 13.989 11.021 -24.794 1.00 29.01 70 PRO B N 1
ATOM 2309 C CA . PRO B 1 39 ? 15.205 11.196 -25.596 1.00 29.01 70 PRO B CA 1
ATOM 2310 C C . PRO B 1 39 ? 16.153 12.241 -25.007 1.00 31.99 70 PRO B C 1
ATOM 2311 O O . PRO B 1 39 ? 17.298 12.332 -25.450 1.00 37.47 70 PRO B O 1
ATOM 2315 N N . GLN B 1 40 ? 15.701 13.005 -24.028 1.00 28.47 71 GLN B N 1
ATOM 2316 C CA . GLN B 1 40 ? 16.514 14.005 -23.352 1.00 28.15 71 GLN B CA 1
ATOM 2317 C C . GLN B 1 40 ? 17.156 13.442 -22.077 1.00 35.00 71 GLN B C 1
ATOM 2318 O O . GLN B 1 40 ? 17.879 14.114 -21.407 1.00 33.21 71 GLN B O 1
ATOM 2324 N N . GLY B 1 41 ? 16.863 12.201 -21.778 1.00 30.96 72 GLY B N 1
ATOM 2325 C CA . GLY B 1 41 ? 17.327 11.609 -20.535 1.00 24.85 72 GLY B CA 1
ATOM 2326 C C . GLY B 1 41 ? 16.171 11.159 -19.662 1.00 27.78 72 GLY B C 1
ATOM 2327 O O . GLY B 1 41 ? 15.005 11.423 -19.973 1.00 24.13 72 GLY B O 1
ATOM 2328 N N . HIS B 1 42 ? 16.491 10.475 -18.562 1.00 25.41 73 HIS B N 1
ATOM 2329 C CA . HIS B 1 42 ? 15.464 9.858 -17.738 1.00 24.83 73 HIS B CA 1
ATOM 2330 C C . HIS B 1 42 ? 15.454 10.377 -16.313 1.00 19.70 73 HIS B C 1
ATOM 2331 O O . HIS B 1 42 ? 16.430 10.947 -15.837 1.00 23.03 73 HIS B O 1
ATOM 2338 N N . VAL B 1 43 ? 14.333 10.144 -15.645 1.00 20.24 74 VAL B N 1
ATOM 2339 C CA . VAL B 1 43 ? 14.194 10.438 -14.224 1.00 19.62 74 VAL B CA 1
ATOM 2340 C C . VAL B 1 43 ? 14.043 9.116 -13.501 1.00 17.21 74 VAL B C 1
ATOM 2341 O O . VAL B 1 43 ? 13.282 8.253 -13.933 1.00 21.40 74 VAL B O 1
ATOM 2345 N N . LEU B 1 44 ? 14.758 8.961 -12.392 1.00 22.94 75 LEU B N 1
ATOM 2346 C CA . LEU B 1 44 ? 14.661 7.760 -11.578 1.00 19.83 75 LEU B CA 1
ATOM 2347 C C . LEU B 1 44 ? 14.119 8.137 -10.208 1.00 17.99 75 LEU B C 1
ATOM 2348 O O . LEU B 1 44 ? 14.614 9.069 -9.584 1.00 21.33 75 LEU B O 1
ATOM 2353 N N . ILE B 1 45 ? 13.105 7.420 -9.740 1.00 20.01 76 ILE B N 1
ATOM 2354 C CA . ILE B 1 45 ? 12.528 7.711 -8.426 1.00 19.24 76 ILE B CA 1
ATOM 2355 C C . ILE B 1 45 ? 12.838 6.602 -7.435 1.00 20.51 76 ILE B C 1
ATOM 2356 O O . ILE B 1 45 ? 12.494 5.442 -7.682 1.00 19.30 76 ILE B O 1
ATOM 2361 N N . ASP B 1 46 ? 13.521 6.987 -6.350 1.00 22.56 77 ASP B N 1
ATOM 2362 C CA . ASP B 1 46 ? 13.916 6.139 -5.214 1.00 21.99 77 ASP B CA 1
ATOM 2363 C C . ASP B 1 46 ? 14.983 5.099 -5.556 1.00 20.89 77 ASP B C 1
ATOM 2364 O O . ASP B 1 46 ? 15.134 4.692 -6.710 1.00 23.33 77 ASP B O 1
ATOM 2369 N N . GLY B 1 47 ? 15.717 4.678 -4.524 1.00 20.73 78 GLY B N 1
ATOM 2370 C CA . GLY B 1 47 ? 16.917 3.893 -4.706 1.00 19.05 78 GLY B CA 1
ATOM 2371 C C . GLY B 1 47 ? 17.039 2.631 -3.879 1.00 22.15 78 GLY B C 1
ATOM 2372 O O . GLY B 1 47 ? 18.062 1.953 -3.938 1.00 22.13 78 GLY B O 1
ATOM 2373 N N . GLY B 1 48 ? 16.004 2.321 -3.105 1.00 23.26 79 GLY B N 1
ATOM 2374 C CA . GLY B 1 48 ? 15.977 1.111 -2.306 1.00 19.55 79 GLY B CA 1
ATOM 2375 C C . GLY B 1 48 ? 17.065 1.110 -1.247 1.00 18.14 79 GLY B C 1
ATOM 2376 O O . GLY B 1 48 ? 17.625 2.159 -0.900 1.00 17.79 79 GLY B O 1
ATOM 2377 N N . LEU B 1 49 ? 17.354 -0.084 -0.744 1.00 17.83 80 LEU B N 1
ATOM 2378 C CA . LEU B 1 49 ? 18.438 -0.329 0.191 1.00 19.54 80 LEU B CA 1
ATOM 2379 C C . LEU B 1 49 ? 19.776 -0.182 -0.528 1.00 18.72 80 LEU B C 1
ATOM 2380 O O . LEU B 1 49 ? 19.798 -0.162 -1.758 1.00 19.90 80 LEU B O 1
ATOM 2385 N N . PRO B 1 50 ? 20.891 -0.088 0.224 1.00 19.80 81 PRO B N 1
ATOM 2386 C CA . PRO B 1 50 ? 22.196 -0.022 -0.444 1.00 21.28 81 PRO B CA 1
ATOM 2387 C C . PRO B 1 50 ? 22.375 -1.188 -1.418 1.00 23.16 81 PRO B C 1
ATOM 2388 O O . PRO B 1 50 ? 22.849 -0.987 -2.541 1.00 26.85 81 PRO B O 1
ATOM 2392 N N . GLU B 1 51 ? 21.930 -2.378 -1.014 1.00 18.53 82 GLU B N 1
ATOM 2393 C CA . GLU B 1 51 ? 22.051 -3.550 -1.867 1.00 22.43 82 GLU B CA 1
ATOM 2394 C C . GLU B 1 51 ? 20.998 -3.583 -2.994 1.00 23.46 82 GLU B C 1
ATOM 2395 O O . GLU B 1 51 ? 20.985 -4.518 -3.804 1.00 23.06 82 GLU B O 1
ATOM 2401 N N . SER B 1 52 ? 20.138 -2.563 -3.071 1.00 22.96 83 SER B N 1
ATOM 2402 C CA . SER B 1 52 ? 19.175 -2.457 -4.177 1.00 23.55 83 SER B CA 1
ATOM 2403 C C . SER B 1 52 ? 19.749 -1.791 -5.414 1.00 21.23 83 SER B C 1
ATOM 2404 O O . SER B 1 52 ? 19.254 -2.006 -6.520 1.00 21.53 83 SER B O 1
ATOM 2407 N N . ALA B 1 53 ? 20.759 -0.947 -5.229 1.00 22.05 84 ALA B N 1
ATOM 2408 C CA . ALA B 1 53 ? 21.300 -0.171 -6.348 1.00 22.94 84 ALA B CA 1
ATOM 2409 C C . ALA B 1 53 ? 21.755 -1.056 -7.518 1.00 22.71 84 ALA B C 1
ATOM 2410 O O . ALA B 1 53 ? 21.409 -0.759 -8.666 1.00 23.05 84 ALA B O 1
ATOM 2412 N N . PRO B 1 54 ? 22.505 -2.149 -7.246 1.00 22.63 85 PRO B N 1
ATOM 2413 C CA . PRO B 1 54 ? 22.873 -2.983 -8.396 1.00 24.05 85 PRO B CA 1
ATOM 2414 C C . PRO B 1 54 ? 21.668 -3.613 -9.076 1.00 21.90 85 PRO B C 1
ATOM 2415 O O . PRO B 1 54 ? 21.685 -3.824 -10.288 1.00 24.62 85 PRO B O 1
ATOM 2419 N N . LYS B 1 55 ? 20.624 -3.889 -8.310 1.00 19.65 86 LYS B N 1
ATOM 2420 C CA . LYS B 1 55 ? 19.433 -4.504 -8.881 1.00 20.12 86 LYS B CA 1
ATOM 2421 C C . LYS B 1 55 ? 18.657 -3.525 -9.760 1.00 25.24 86 LYS B C 1
ATOM 2422 O O . LYS B 1 55 ? 18.221 -3.877 -10.858 1.00 25.35 86 LYS B O 1
ATOM 2428 N N . ILE B 1 56 ? 18.509 -2.292 -9.284 1.00 22.78 87 ILE B N 1
ATOM 2429 C CA . ILE B 1 56 ? 17.827 -1.257 -10.063 1.00 20.11 87 ILE B CA 1
ATOM 2430 C C . ILE B 1 56 ? 18.575 -0.991 -11.372 1.00 23.97 87 ILE B C 1
ATOM 2431 O O . ILE B 1 56 ? 17.965 -0.896 -12.444 1.00 21.56 87 ILE B O 1
ATOM 2436 N N . ILE B 1 57 ? 19.899 -0.886 -11.294 1.00 22.45 88 ILE B N 1
ATOM 2437 C CA . ILE B 1 57 ? 20.708 -0.665 -12.493 1.00 26.08 88 ILE B CA 1
ATOM 2438 C C . ILE B 1 57 ? 20.539 -1.804 -13.503 1.00 25.25 88 ILE B C 1
ATOM 2439 O O . ILE B 1 57 ? 20.401 -1.563 -14.713 1.00 25.30 88 ILE B O 1
ATOM 2444 N N . ALA B 1 58 ? 20.548 -3.041 -13.009 1.00 22.21 89 ALA B N 1
ATOM 2445 C CA . ALA B 1 58 ? 20.356 -4.204 -13.879 1.00 24.56 89 ALA B CA 1
ATOM 2446 C C . ALA B 1 58 ? 18.975 -4.163 -14.524 1.00 25.88 89 ALA B C 1
ATOM 2447 O O . ALA B 1 58 ? 18.815 -4.514 -15.694 1.00 23.58 89 ALA B O 1
ATOM 2449 N N . ASN B 1 59 ? 17.982 -3.726 -13.753 1.00 23.13 90 ASN B N 1
ATOM 2450 C CA . ASN B 1 59 ? 16.607 -3.646 -14.240 1.00 24.43 90 ASN B CA 1
ATOM 2451 C C . ASN B 1 59 ? 16.426 -2.565 -15.310 1.00 22.97 90 ASN B C 1
ATOM 2452 O O . ASN B 1 59 ? 15.682 -2.744 -16.274 1.00 24.19 90 ASN B O 1
ATOM 2457 N N . ILE B 1 60 ? 17.113 -1.445 -15.125 1.00 21.25 91 ILE B N 1
ATOM 2458 C CA . ILE B 1 60 ? 17.127 -0.379 -16.119 1.00 26.57 91 ILE B CA 1
ATOM 2459 C C . ILE B 1 60 ? 17.722 -0.911 -17.418 1.00 26.77 91 ILE B C 1
ATOM 2460 O O . ILE B 1 60 ? 17.190 -0.664 -18.498 1.00 25.84 91 ILE B O 1
ATOM 2465 N N . GLY B 1 61 ? 18.815 -1.660 -17.301 1.00 25.47 92 GLY B N 1
ATOM 2466 C CA . GLY B 1 61 ? 19.458 -2.277 -18.448 1.00 25.40 92 GLY B CA 1
ATOM 2467 C C . GLY B 1 61 ? 18.576 -3.292 -19.151 1.00 26.67 92 GLY B C 1
ATOM 2468 O O . GLY B 1 61 ? 18.546 -3.354 -20.387 1.00 28.46 92 GLY B O 1
ATOM 2469 N N . ALA B 1 62 ? 17.862 -4.093 -18.361 1.00 25.34 93 ALA B N 1
ATOM 2470 C CA . ALA B 1 62 ? 17.017 -5.165 -18.886 1.00 25.84 93 ALA B CA 1
ATOM 2471 C C . ALA B 1 62 ? 15.891 -4.619 -19.758 1.00 29.54 93 ALA B C 1
ATOM 2472 O O . ALA B 1 62 ? 15.436 -5.285 -20.698 1.00 30.98 93 ALA B O 1
ATOM 2474 N N . LEU B 1 63 ? 15.457 -3.398 -19.459 1.00 24.42 94 LEU B N 1
ATOM 2475 C CA . LEU B 1 63 ? 14.423 -2.738 -20.248 1.00 26.17 94 LEU B CA 1
ATOM 2476 C C . LEU B 1 63 ? 14.961 -2.162 -21.549 1.00 28.39 94 LEU B C 1
ATOM 2477 O O . LEU B 1 63 ? 14.193 -1.806 -22.454 1.00 27.28 94 LEU B O 1
ATOM 2482 N N . GLY B 1 64 ? 16.281 -2.055 -21.646 1.00 27.37 95 GLY B N 1
ATOM 2483 C CA . GLY B 1 64 ? 16.886 -1.447 -22.820 1.00 28.30 95 GLY B CA 1
ATOM 2484 C C . GLY B 1 64 ? 17.233 0.016 -22.604 1.00 29.38 95 GLY B C 1
ATOM 2485 O O . GLY B 1 64 ? 17.377 0.782 -23.563 1.00 28.50 95 GLY B O 1
ATOM 2486 N N . PHE B 1 65 ? 17.327 0.421 -21.339 1.00 27.29 96 PHE B N 1
ATOM 2487 C CA . PHE B 1 65 ? 17.771 1.771 -21.015 1.00 25.56 96 PHE B CA 1
ATOM 2488 C C . PHE B 1 65 ? 19.118 1.690 -20.310 1.00 25.56 96 PHE B C 1
ATOM 2489 O O . PHE B 1 65 ? 19.665 0.596 -20.142 1.00 26.92 96 PHE B O 1
ATOM 2497 N N . ARG B 1 66 ? 19.673 2.844 -19.946 1.00 25.95 97 ARG B N 1
ATOM 2498 C CA . ARG B 1 66 ? 21.001 2.908 -19.335 1.00 27.03 97 ARG B CA 1
ATOM 2499 C C . ARG B 1 66 ? 21.017 3.825 -18.122 1.00 27.52 97 ARG B C 1
ATOM 2500 O O . ARG B 1 66 ? 20.430 4.906 -18.162 1.00 26.43 97 ARG B O 1
ATOM 2508 N N . ILE B 1 67 ? 21.717 3.423 -17.064 1.00 30.19 98 ILE B N 1
ATOM 2509 C CA . ILE B 1 67 ? 21.827 4.254 -15.856 1.00 24.95 98 ILE B CA 1
ATOM 2510 C C . ILE B 1 67 ? 22.554 5.570 -16.176 1.00 32.59 98 ILE B C 1
ATOM 2511 O O . ILE B 1 67 ? 22.327 6.593 -15.529 1.00 28.35 98 ILE B O 1
ATOM 2516 N N . GLU B 1 68 ? 23.409 5.540 -17.195 1.00 32.27 99 GLU B N 1
ATOM 2517 C CA . GLU B 1 68 ? 24.178 6.718 -17.591 1.00 31.36 99 GLU B CA 1
ATOM 2518 C C . GLU B 1 68 ? 23.312 7.849 -18.145 1.00 29.73 99 GLU B C 1
ATOM 2519 O O . GLU B 1 68 ? 23.740 9.002 -18.175 1.00 35.72 99 GLU B O 1
ATOM 2525 N N . ASP B 1 69 ? 22.098 7.521 -18.575 1.00 30.17 100 ASP B N 1
ATOM 2526 C CA . ASP B 1 69 ? 21.208 8.512 -19.169 1.00 29.23 100 ASP B CA 1
ATOM 2527 C C . ASP B 1 69 ? 20.200 9.086 -18.172 1.00 30.24 100 ASP B C 1
ATOM 2528 O O . ASP B 1 69 ? 19.411 9.966 -18.522 1.00 25.16 100 ASP B O 1
ATOM 2533 N N . VAL B 1 70 ? 20.224 8.596 -16.935 1.00 25.45 101 VAL B N 1
ATOM 2534 C CA . VAL B 1 70 ? 19.404 9.190 -15.878 1.00 27.58 101 VAL B CA 1
ATOM 2535 C C . VAL B 1 70 ? 19.966 10.564 -15.535 1.00 25.36 101 VAL B C 1
ATOM 2536 O O . VAL B 1 70 ? 21.145 10.685 -15.222 1.00 29.68 101 VAL B O 1
ATOM 2540 N N . LYS B 1 71 ? 19.139 11.604 -15.624 1.00 26.01 102 LYS B N 1
ATOM 2541 C CA . LYS B 1 71 ? 19.632 12.963 -15.405 1.00 28.18 102 LYS B CA 1
ATOM 2542 C C . LYS B 1 71 ? 19.093 13.575 -14.114 1.00 27.63 102 LYS B C 1
ATOM 2543 O O . LYS B 1 71 ? 19.568 14.625 -13.672 1.00 30.23 102 LYS B O 1
ATOM 2549 N N . LEU B 1 72 ? 18.107 12.920 -13.512 1.00 24.52 103 LEU B N 1
ATOM 2550 C CA . LEU B 1 72 ? 17.575 13.375 -12.231 1.00 25.67 103 LEU B CA 1
ATOM 2551 C C . LEU B 1 72 ? 17.077 12.194 -11.395 1.00 23.15 103 LEU B C 1
ATOM 2552 O O . LEU B 1 72 ? 16.361 11.329 -11.899 1.00 24.98 103 LEU B O 1
ATOM 2557 N N . ILE B 1 73 ? 17.461 12.163 -10.121 1.00 26.03 104 ILE B N 1
ATOM 2558 C CA . ILE B 1 73 ? 17.017 11.121 -9.195 1.00 24.00 104 ILE B CA 1
ATOM 2559 C C . ILE B 1 73 ? 16.181 11.746 -8.090 1.00 24.64 104 ILE B C 1
ATOM 2560 O O . ILE B 1 73 ? 16.594 12.734 -7.474 1.00 28.29 104 ILE B O 1
ATOM 2565 N N . LEU B 1 74 ? 15.007 11.176 -7.837 1.00 22.20 105 LEU B N 1
ATOM 2566 C CA . LEU B 1 74 ? 14.113 11.718 -6.816 1.00 21.18 105 LEU B CA 1
ATOM 2567 C C . LEU B 1 74 ? 14.065 10.813 -5.597 1.00 20.83 105 LEU B C 1
ATOM 2568 O O . LEU B 1 74 ? 14.110 9.594 -5.731 1.00 24.18 105 LEU B O 1
ATOM 2573 N N . ASN B 1 75 ? 13.928 11.421 -4.421 1.00 20.86 106 ASN B N 1
ATOM 2574 C CA . ASN B 1 75 ? 13.802 10.683 -3.173 1.00 21.26 106 ASN B CA 1
ATOM 2575 C C . ASN B 1 75 ? 12.393 10.852 -2.617 1.00 23.90 106 ASN B C 1
ATOM 2576 O O . ASN B 1 75 ? 11.766 11.899 -2.802 1.00 26.36 106 ASN B O 1
ATOM 2581 N N . SER B 1 76 ? 11.887 9.813 -1.960 1.00 20.94 107 SER B N 1
ATOM 2582 C CA . SER B 1 76 ? 10.609 9.896 -1.254 1.00 22.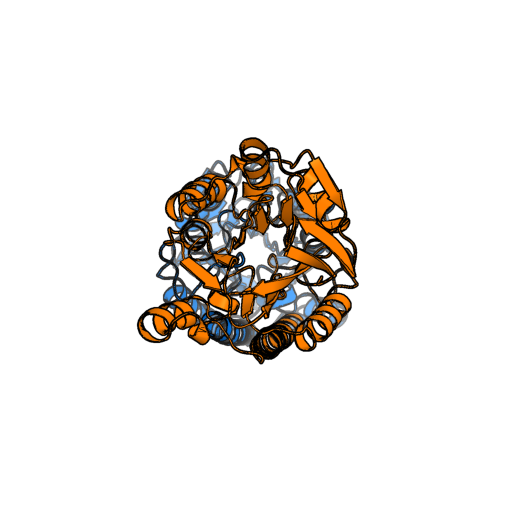48 107 SER B CA 1
ATOM 2583 C C . SER B 1 76 ? 10.849 10.300 0.207 1.00 21.34 107 SER B C 1
ATOM 2584 O O . SER B 1 76 ? 10.380 11.340 0.646 1.00 21.48 107 SER B O 1
ATOM 2587 N N . HIS B 1 77 ? 11.575 9.466 0.950 1.00 17.80 108 HIS B N 1
ATOM 2588 C CA . HIS B 1 77 ? 11.999 9.853 2.296 1.00 20.08 108 HIS B CA 1
ATOM 2589 C C . HIS B 1 77 ? 13.335 9.212 2.671 1.00 19.67 108 HIS B C 1
ATOM 2590 O O . HIS B 1 77 ? 13.863 8.366 1.940 1.00 21.16 108 HIS B O 1
ATOM 2597 N N . GLY B 1 78 ? 13.877 9.637 3.809 1.00 19.24 109 GLY B N 1
ATOM 2598 C CA . GLY B 1 78 ? 15.262 9.378 4.164 1.00 19.97 109 GLY B CA 1
ATOM 2599 C C . GLY B 1 78 ? 15.580 8.055 4.839 1.00 19.69 109 GLY B C 1
ATOM 2600 O O . GLY B 1 78 ? 16.723 7.827 5.223 1.00 20.64 109 GLY B O 1
ATOM 2601 N N . HIS B 1 79 ? 14.592 7.181 4.987 1.00 16.59 110 HIS B N 1
ATOM 2602 C CA . HIS B 1 79 ? 14.865 5.850 5.532 1.00 17.87 110 HIS B CA 1
ATOM 2603 C C . HIS B 1 79 ? 15.770 5.048 4.617 1.00 17.54 110 HIS B C 1
ATOM 2604 O O . HIS B 1 79 ? 15.693 5.174 3.395 1.00 18.05 110 HIS B O 1
ATOM 2611 N N . ILE B 1 80 ? 16.576 4.179 5.212 1.00 16.48 111 ILE B N 1
ATOM 2612 C CA . ILE B 1 80 ? 17.570 3.403 4.475 1.00 18.33 111 ILE B CA 1
ATOM 2613 C C . ILE B 1 80 ? 16.979 2.556 3.325 1.00 16.41 111 ILE B C 1
ATOM 2614 O O . ILE B 1 80 ? 17.663 2.301 2.347 1.00 17.24 111 ILE B O 1
ATOM 2619 N N . ASP B 1 81 ? 15.722 2.127 3.424 1.00 17.15 112 ASP B N 1
ATOM 2620 C CA . ASP B 1 81 ? 15.183 1.250 2.374 1.00 18.58 112 ASP B CA 1
ATOM 2621 C C . ASP B 1 81 ? 14.684 2.032 1.151 1.00 18.30 112 ASP B C 1
ATOM 2622 O O . ASP B 1 81 ? 14.162 1.434 0.209 1.00 16.02 112 ASP B O 1
ATOM 2627 N N . HIS B 1 82 ? 14.834 3.358 1.180 1.00 18.51 113 HIS B N 1
ATOM 2628 C CA . HIS B 1 82 ? 14.546 4.206 0.021 1.00 19.98 113 HIS B CA 1
ATOM 2629 C C . HIS B 1 82 ? 15.750 5.052 -0.377 1.00 20.65 113 HIS B C 1
ATOM 2630 O O . HIS B 1 82 ? 15.928 5.366 -1.552 1.00 23.83 113 HIS B O 1
ATOM 2637 N N . ALA B 1 83 ? 16.604 5.378 0.585 1.00 17.19 114 ALA B N 1
ATOM 2638 C CA . ALA B 1 83 ? 17.723 6.261 0.312 1.00 18.35 114 ALA B CA 1
ATOM 2639 C C . ALA B 1 83 ? 19.052 5.522 0.278 1.00 20.94 114 ALA B C 1
ATOM 2640 O O . ALA B 1 83 ? 20.072 6.085 -0.144 1.00 20.24 114 ALA B O 1
ATOM 2642 N N . GLY B 1 84 ? 19.047 4.273 0.736 1.00 18.69 115 GLY B N 1
ATOM 2643 C CA . GLY B 1 84 ? 20.279 3.507 0.877 1.00 19.97 115 GLY B CA 1
ATOM 2644 C C . GLY B 1 84 ? 21.031 3.298 -0.424 1.00 21.57 115 GLY B C 1
ATOM 2645 O O . GLY B 1 84 ? 22.267 3.266 -0.453 1.00 21.84 115 GLY B O 1
ATOM 2646 N N . GLY B 1 85 ? 20.289 3.171 -1.517 1.00 18.80 116 GLY B N 1
ATOM 2647 C CA . GLY B 1 85 ? 20.914 2.927 -2.803 1.00 20.12 116 GLY B CA 1
ATOM 2648 C C . GLY B 1 85 ? 21.263 4.182 -3.576 1.00 23.13 116 GLY B C 1
ATOM 2649 O O . GLY B 1 85 ? 21.844 4.092 -4.659 1.00 22.42 116 GLY B O 1
ATOM 2650 N N . LEU B 1 86 ? 20.911 5.346 -3.035 1.00 20.01 117 LEU B N 1
ATOM 2651 C CA . LEU B 1 86 ? 21.006 6.598 -3.802 1.00 23.92 117 LEU B CA 1
ATOM 2652 C C . LEU B 1 86 ? 22.436 7.009 -4.151 1.00 28.89 117 LEU B C 1
ATOM 2653 O O . LEU B 1 86 ? 22.685 7.513 -5.252 1.00 26.74 117 LEU B O 1
ATOM 2658 N N . ALA B 1 87 ? 23.370 6.819 -3.219 1.00 28.02 118 ALA B N 1
ATOM 2659 C CA . ALA B 1 87 ? 24.763 7.194 -3.470 1.00 30.61 118 ALA B CA 1
ATOM 2660 C C . ALA B 1 87 ? 25.338 6.453 -4.678 1.00 28.98 118 ALA B C 1
ATOM 2661 O O . ALA B 1 87 ? 25.998 7.053 -5.531 1.00 30.25 118 ALA B O 1
ATOM 2663 N N . GLU B 1 88 ? 25.067 5.154 -4.760 1.00 25.30 119 GLU B N 1
ATOM 2664 C CA . GLU B 1 88 ? 25.590 4.360 -5.867 1.00 27.61 119 GLU B CA 1
ATOM 2665 C C . GLU B 1 88 ? 24.907 4.733 -7.188 1.00 29.99 119 GLU B C 1
ATOM 2666 O O . GLU B 1 88 ? 25.560 4.819 -8.229 1.00 30.08 119 GLU B O 1
ATOM 2672 N N . LEU B 1 89 ? 23.593 4.931 -7.152 1.00 27.17 120 LEU B N 1
ATOM 2673 C CA . LEU B 1 89 ? 22.863 5.320 -8.360 1.00 28.07 120 LEU B CA 1
ATOM 2674 C C . LEU B 1 89 ? 23.352 6.679 -8.869 1.00 27.86 120 LEU B C 1
ATOM 2675 O O . LEU B 1 89 ? 23.493 6.885 -10.073 1.00 30.39 120 LEU B O 1
ATOM 2680 N N . GLN B 1 90 ? 23.618 7.595 -7.940 1.00 27.31 121 GLN B N 1
ATOM 2681 C CA . GLN B 1 90 ? 24.163 8.902 -8.294 1.00 33.61 121 GLN B CA 1
ATOM 2682 C C . GLN B 1 90 ? 25.542 8.771 -8.939 1.00 31.60 121 GLN B C 1
ATOM 2683 O O . GLN B 1 90 ? 25.813 9.410 -9.949 1.00 31.11 121 GLN B O 1
ATOM 2689 N N . ARG B 1 91 ? 26.408 7.944 -8.353 1.00 33.14 122 ARG B N 1
ATOM 2690 C CA . ARG B 1 91 ? 27.750 7.734 -8.899 1.00 32.82 122 ARG B CA 1
ATOM 2691 C C . ARG B 1 91 ? 27.709 7.182 -10.317 1.00 33.19 122 ARG B C 1
ATOM 2692 O O . ARG B 1 91 ? 28.507 7.570 -11.174 1.00 33.43 122 ARG B O 1
ATOM 2700 N N . ARG B 1 92 ? 26.769 6.280 -10.565 1.00 30.50 123 ARG B N 1
ATOM 2701 C CA . ARG B 1 92 ? 26.712 5.587 -11.852 1.00 31.39 123 ARG B CA 1
ATOM 2702 C C . ARG B 1 92 ? 26.022 6.407 -12.945 1.00 31.11 123 ARG B C 1
ATOM 2703 O O . ARG B 1 92 ? 26.253 6.179 -14.132 1.00 34.78 123 ARG B O 1
ATOM 2711 N N . SER B 1 93 ? 25.193 7.368 -12.544 1.00 31.51 124 SER B N 1
ATOM 2712 C CA . SER B 1 93 ? 24.450 8.204 -13.488 1.00 32.32 124 SER B CA 1
ATOM 2713 C C . SER B 1 93 ? 25.011 9.614 -13.600 1.00 31.77 124 SER B C 1
ATOM 2714 O O . SER B 1 93 ? 24.822 10.276 -14.619 1.00 38.19 124 SER B O 1
ATOM 2717 N N . ASN B 1 94 ? 25.689 10.062 -12.544 1.00 33.69 125 ASN B N 1
ATOM 2718 C CA . ASN B 1 94 ? 26.140 11.449 -12.412 1.00 33.49 125 ASN B CA 1
ATOM 2719 C C . ASN B 1 94 ? 24.955 12.411 -12.349 1.00 38.11 125 ASN B C 1
ATOM 2720 O O . ASN B 1 94 ? 25.066 13.580 -12.712 1.00 39.87 125 ASN B O 1
ATOM 2725 N N . ALA B 1 95 ? 23.818 11.899 -11.887 1.00 33.94 126 ALA B N 1
ATOM 2726 C CA . ALA B 1 95 ? 22.600 12.684 -11.743 1.00 30.33 126 ALA B CA 1
ATOM 2727 C C . ALA B 1 95 ? 22.524 13.378 -10.390 1.00 36.19 126 ALA B C 1
ATOM 2728 O O . ALA B 1 95 ? 23.032 12.870 -9.388 1.00 35.66 126 ALA B O 1
ATOM 2730 N N . LEU B 1 96 ? 21.857 14.527 -10.368 1.00 33.89 127 LEU B N 1
ATOM 2731 C CA . LEU B 1 96 ? 21.524 15.197 -9.117 1.00 33.36 127 LEU B CA 1
ATOM 2732 C C . LEU B 1 96 ? 20.405 14.441 -8.413 1.00 30.26 127 LEU B C 1
ATOM 2733 O O . LEU B 1 96 ? 19.567 13.820 -9.065 1.00 28.06 127 LEU B O 1
ATOM 2738 N N . VAL B 1 97 ? 20.387 14.492 -7.085 1.00 33.55 128 VAL B N 1
ATOM 2739 C CA . VAL B 1 97 ? 19.315 13.879 -6.316 1.00 28.43 128 VAL B CA 1
ATOM 2740 C C . VAL B 1 97 ? 18.435 14.970 -5.709 1.00 26.64 128 VAL B C 1
ATOM 2741 O O . VAL B 1 97 ? 18.942 15.903 -5.094 1.00 30.68 128 VAL B O 1
ATOM 2745 N N . ALA B 1 98 ? 17.123 14.869 -5.897 1.00 28.40 129 ALA B N 1
ATOM 2746 C CA . ALA B 1 98 ? 16.203 15.840 -5.309 1.00 29.03 129 ALA B CA 1
ATOM 2747 C C . ALA B 1 98 ? 15.493 15.235 -4.102 1.00 26.09 129 ALA B C 1
ATOM 2748 O O . ALA B 1 98 ? 14.976 14.121 -4.164 1.00 26.40 129 ALA B O 1
ATOM 2750 N N . ALA B 1 99 ? 15.478 15.984 -3.003 1.00 25.17 130 ALA B N 1
ATOM 2751 C CA . ALA B 1 99 ? 14.871 15.526 -1.759 1.00 25.44 130 ALA B CA 1
ATOM 2752 C C . ALA B 1 99 ? 14.360 16.716 -0.943 1.00 28.03 130 ALA B C 1
ATOM 2753 O O . ALA B 1 99 ? 14.805 17.846 -1.142 1.00 27.65 130 ALA B O 1
ATOM 2755 N N . SER B 1 100 ? 13.442 16.463 -0.014 1.00 25.10 131 SER B N 1
ATOM 2756 C CA . SER B 1 100 ? 12.902 17.528 0.846 1.00 26.29 131 SER B CA 1
ATOM 2757 C C . SER B 1 100 ? 14.002 18.080 1.753 1.00 24.57 131 SER B C 1
ATOM 2758 O O . SER B 1 100 ? 15.019 17.418 1.950 1.00 24.93 131 SER B O 1
ATOM 2761 N N . PRO B 1 101 ? 13.809 19.289 2.300 1.00 25.92 132 PRO B N 1
ATOM 2762 C CA . PRO B 1 101 ? 14.821 19.826 3.217 1.00 29.15 132 PRO B CA 1
ATOM 2763 C C . PRO B 1 101 ? 15.121 18.873 4.375 1.00 26.01 132 PRO B C 1
ATOM 2764 O O . PRO B 1 101 ? 16.286 18.653 4.708 1.00 27.74 132 PRO B O 1
ATOM 2768 N N . SER B 1 102 ? 14.078 18.282 4.946 1.00 27.32 133 SER B N 1
ATOM 2769 C CA . SER B 1 102 ? 14.243 17.356 6.059 1.00 26.78 133 SER B CA 1
ATOM 2770 C C . SER B 1 102 ? 14.891 16.038 5.619 1.00 26.27 133 SER B C 1
ATOM 2771 O O . SER B 1 102 ? 15.845 15.576 6.245 1.00 27.65 133 SER B O 1
ATOM 2774 N N . ALA B 1 103 ? 14.384 15.438 4.542 1.00 24.65 134 ALA B N 1
ATOM 2775 C CA . ALA B 1 103 ? 14.972 14.203 4.039 1.00 23.51 134 ALA B CA 1
ATOM 2776 C C . ALA B 1 103 ? 16.426 14.435 3.626 1.00 23.46 134 ALA B C 1
ATOM 2777 O O . ALA B 1 103 ? 17.264 13.559 3.803 1.00 23.00 134 ALA B O 1
ATOM 2779 N N . ALA B 1 104 ? 16.719 15.610 3.077 1.00 26.27 135 ALA B N 1
ATOM 2780 C CA . ALA B 1 104 ? 18.073 15.919 2.619 1.00 24.19 135 ALA B CA 1
ATOM 2781 C C . ALA B 1 104 ? 19.071 15.913 3.774 1.00 26.21 135 ALA B C 1
ATOM 2782 O O . ALA B 1 104 ? 20.248 15.607 3.577 1.00 26.61 135 ALA B O 1
ATOM 2784 N N . LEU B 1 105 ? 18.605 16.248 4.976 1.00 24.66 136 LEU B N 1
ATOM 2785 C CA . LEU B 1 105 ? 19.476 16.184 6.149 1.00 29.11 136 LEU B CA 1
ATOM 2786 C C . LEU B 1 105 ? 19.884 14.738 6.402 1.00 25.77 136 LEU B C 1
ATOM 2787 O O . LEU B 1 105 ? 21.051 14.454 6.669 1.00 25.91 136 LEU B O 1
ATOM 2792 N N . ASP B 1 106 ? 18.923 13.826 6.292 1.00 24.51 137 ASP B N 1
ATOM 2793 C CA . ASP B 1 106 ? 19.195 12.391 6.429 1.00 23.87 137 ASP B CA 1
ATOM 2794 C C . ASP B 1 106 ? 20.155 11.879 5.350 1.00 25.92 137 ASP B C 1
ATOM 2795 O O . ASP B 1 106 ? 21.104 11.146 5.643 1.00 26.13 137 ASP B O 1
ATOM 2800 N N . LEU B 1 107 ? 19.878 12.234 4.096 1.00 22.69 138 LEU B N 1
ATOM 2801 C CA . LEU B 1 107 ? 20.700 11.766 2.987 1.00 25.55 138 LEU B CA 1
ATOM 2802 C C . LEU B 1 107 ? 22.147 12.225 3.151 1.00 25.90 138 LEU B C 1
ATOM 2803 O O . LEU B 1 107 ? 23.077 11.467 2.894 1.00 24.71 138 LEU B O 1
ATOM 2808 N N . ALA B 1 108 ? 22.333 13.467 3.590 1.00 28.78 139 ALA B N 1
ATOM 2809 C CA . ALA B 1 108 ? 23.669 14.046 3.686 1.00 33.35 139 ALA B CA 1
ATOM 2810 C C . ALA B 1 108 ? 24.538 13.337 4.724 1.00 33.42 139 ALA B C 1
ATOM 2811 O O . ALA B 1 108 ? 25.755 13.273 4.577 1.00 33.44 139 ALA B O 1
ATOM 2813 N N . SER B 1 109 ? 23.913 12.801 5.767 1.00 31.13 140 SER B N 1
ATOM 2814 C CA . SER B 1 109 ? 24.667 12.136 6.829 1.00 30.11 140 SER B CA 1
ATOM 2815 C C . SER B 1 109 ? 24.523 10.608 6.796 1.00 31.12 140 SER B C 1
ATOM 2816 O O . SER B 1 109 ? 25.259 9.892 7.477 1.00 34.83 140 SER B O 1
ATOM 2819 N N . GLY B 1 110 ? 23.579 10.113 6.002 1.00 25.90 141 GLY B N 1
ATOM 2820 C CA . GLY B 1 110 ? 23.360 8.689 5.888 1.00 25.61 141 GLY B CA 1
ATOM 2821 C C . GLY B 1 110 ? 22.700 8.098 7.121 1.00 27.81 141 GLY B C 1
ATOM 2822 O O . GLY B 1 110 ? 22.838 6.908 7.389 1.00 25.97 141 GLY B O 1
ATOM 2823 N N . GLU B 1 111 ? 21.982 8.934 7.872 1.00 27.73 142 GLU B N 1
ATOM 2824 C CA . GLU B 1 111 ? 21.241 8.475 9.045 1.00 28.14 142 GLU B CA 1
ATOM 2825 C C . GLU B 1 111 ? 20.177 9.485 9.441 1.00 28.62 142 GLU B C 1
ATOM 2826 O O . GLU B 1 111 ? 20.339 10.687 9.221 1.00 32.19 142 GLU B O 1
ATOM 2832 N N . VAL B 1 112 ? 19.090 9.004 10.034 1.00 21.99 143 VAL B N 1
ATOM 2833 C CA . VAL B 1 112 ? 17.976 9.893 10.349 1.00 19.42 143 VAL B CA 1
ATOM 2834 C C . VAL B 1 112 ? 18.195 10.611 11.671 1.00 26.29 143 VAL B C 1
ATOM 2835 O O . VAL B 1 112 ? 19.009 10.188 12.494 1.00 27.19 143 VAL B O 1
ATOM 2839 N N . GLY B 1 113 ? 17.454 11.696 11.872 1.00 24.32 144 GLY B N 1
ATOM 2840 C CA . GLY B 1 113 ? 17.594 12.493 13.077 1.00 24.95 144 GLY B CA 1
ATOM 2841 C C . GLY B 1 113 ? 16.566 12.102 14.120 1.00 22.66 144 GLY B C 1
ATOM 2842 O O . GLY B 1 113 ? 15.712 11.251 13.856 1.00 22.97 144 GLY B O 1
ATOM 2843 N N . PRO B 1 114 ? 16.636 12.734 15.301 1.00 23.30 145 PRO B N 1
ATOM 2844 C CA . PRO B 1 114 ? 15.843 12.369 16.485 1.00 21.41 145 PRO B CA 1
ATOM 2845 C C . PRO B 1 114 ? 14.337 12.535 16.308 1.00 19.61 145 PRO B C 1
ATOM 2846 O O . PRO B 1 114 ? 13.584 11.971 17.105 1.00 20.11 145 PRO B O 1
ATOM 2850 N N . ASP B 1 115 ? 13.902 13.312 15.315 1.00 19.45 146 ASP B N 1
ATOM 2851 C CA . ASP B 1 115 ? 12.474 13.441 15.053 1.00 20.37 146 ASP B CA 1
ATOM 2852 C C . ASP B 1 115 ? 11.936 12.276 14.207 1.00 20.75 146 ASP B C 1
ATOM 2853 O O . ASP B 1 115 ? 10.740 12.200 13.935 1.00 19.64 146 ASP B O 1
ATOM 2858 N N . ASP B 1 116 ? 12.803 11.351 13.807 1.00 17.71 147 ASP B N 1
ATOM 2859 C CA . ASP B 1 116 ? 12.324 10.235 12.984 1.00 19.11 147 ASP B CA 1
ATOM 2860 C C . ASP B 1 116 ? 11.697 9.164 13.864 1.00 18.55 147 ASP B C 1
ATOM 2861 O O . ASP B 1 116 ? 12.250 8.823 14.907 1.00 18.40 147 ASP B O 1
ATOM 2866 N N . PRO B 1 117 ? 10.531 8.637 13.466 1.00 18.72 148 PRO B N 1
ATOM 2867 C CA . PRO B 1 117 ? 9.945 7.534 14.252 1.00 18.96 148 PRO B CA 1
ATOM 2868 C C . PRO B 1 117 ? 10.853 6.313 14.383 1.00 17.85 148 PRO B C 1
ATOM 2869 O O . PRO B 1 117 ? 10.661 5.522 15.302 1.00 16.61 148 PRO B O 1
ATOM 2873 N N . GLN B 1 118 ? 11.838 6.178 13.503 1.00 17.23 149 GLN B N 1
ATOM 2874 C CA . GLN B 1 118 ? 12.766 5.068 13.588 1.00 14.83 149 GLN B CA 1
ATOM 2875 C C . GLN B 1 118 ? 14.205 5.512 13.885 1.00 19.40 149 GLN B C 1
ATOM 2876 O O . GLN B 1 118 ? 15.160 4.796 13.603 1.00 16.98 149 GLN B O 1
ATOM 2882 N N . TYR B 1 119 ? 14.358 6.691 14.486 1.00 17.13 150 TYR B N 1
ATOM 2883 C CA . TYR B 1 119 ? 15.661 7.109 14.986 1.00 18.16 150 TYR B CA 1
ATOM 2884 C C . TYR B 1 119 ? 16.180 6.058 15.971 1.00 18.03 150 TYR B C 1
ATOM 2885 O O . TYR B 1 119 ? 15.408 5.567 16.774 1.00 19.34 150 TYR B O 1
ATOM 2894 N N . HIS B 1 120 ? 17.471 5.738 15.909 1.00 17.28 151 HIS B N 1
ATOM 2895 C CA . HIS B 1 120 ? 18.117 4.782 16.832 1.00 20.38 151 HIS B CA 1
ATOM 2896 C C . HIS B 1 120 ? 17.757 3.332 16.469 1.00 19.22 151 HIS B C 1
ATOM 2897 O O . HIS B 1 120 ? 18.162 2.397 17.171 1.00 20.14 151 HIS B O 1
ATOM 2904 N N . ALA B 1 121 ? 17.028 3.130 15.373 1.00 16.81 152 ALA B N 1
ATOM 2905 C CA . ALA B 1 121 ? 16.538 1.786 15.040 1.00 16.72 152 ALA B CA 1
ATOM 2906 C C . ALA B 1 121 ? 16.776 1.390 13.583 1.00 19.90 152 ALA B C 1
ATOM 2907 O O . ALA B 1 121 ? 16.178 0.423 13.098 1.00 19.49 152 ALA B O 1
ATOM 2909 N N . LEU B 1 122 ? 17.640 2.126 12.890 1.00 17.95 153 LEU B N 1
ATOM 2910 C CA . LEU B 1 122 ? 18.003 1.771 11.520 1.00 17.09 153 LEU B CA 1
ATOM 2911 C C . LEU B 1 122 ? 19.505 1.932 11.360 1.00 19.50 153 LEU B C 1
ATOM 2912 O O . LEU B 1 122 ? 20.113 2.756 12.050 1.00 19.92 153 LEU B O 1
ATOM 2917 N N . PRO B 1 123 ? 20.127 1.126 10.479 1.00 22.34 154 PRO B N 1
ATOM 2918 C CA . PRO B 1 123 ? 21.568 1.262 10.236 1.00 23.19 154 PRO B CA 1
ATOM 2919 C C . PRO B 1 123 ? 21.903 2.526 9.446 1.00 21.86 154 PRO B C 1
ATOM 2920 O O . PRO B 1 123 ? 21.040 3.021 8.715 1.00 22.11 154 PRO B O 1
ATOM 2924 N N . LYS B 1 124 ? 23.143 2.997 9.559 1.00 21.31 155 LYS B N 1
ATOM 2925 C CA . LYS B 1 124 ? 23.641 4.078 8.711 1.00 26.73 155 LYS B CA 1
ATOM 2926 C C . LYS B 1 124 ? 23.746 3.588 7.280 1.00 24.30 155 LYS B C 1
ATOM 2927 O O . LYS B 1 124 ? 23.889 2.382 7.051 1.00 25.06 155 LYS B O 1
ATOM 2933 N N . TYR B 1 125 ? 23.688 4.513 6.319 1.00 25.45 156 TYR B N 1
ATOM 2934 C CA . TYR B 1 125 ? 23.850 4.153 4.913 1.00 25.84 156 TYR B CA 1
ATOM 2935 C C . TYR B 1 125 ? 24.757 5.163 4.196 1.00 26.34 156 TYR B C 1
ATOM 2936 O O . TYR B 1 125 ? 25.120 6.197 4.779 1.00 24.74 156 TYR B O 1
ATOM 2945 N N . PRO B 1 126 ? 25.173 4.851 2.952 1.00 24.38 157 PRO B N 1
ATOM 2946 C CA . PRO B 1 126 ? 26.090 5.766 2.256 1.00 27.12 157 PRO B CA 1
ATOM 2947 C C . PRO B 1 126 ? 25.510 7.162 2.034 1.00 29.03 157 PRO B C 1
ATOM 2948 O O . PRO B 1 126 ? 24.441 7.301 1.436 1.00 27.48 157 PRO B O 1
ATOM 2952 N N . PRO B 1 127 ? 26.220 8.195 2.514 1.00 28.16 158 PRO B N 1
ATOM 2953 C CA . PRO B 1 127 ? 25.771 9.581 2.375 1.00 28.25 158 PRO B CA 1
ATOM 2954 C C . PRO B 1 127 ? 25.668 10.001 0.908 1.00 24.52 158 PRO B C 1
ATOM 2955 O O . PRO B 1 127 ? 26.473 9.567 0.079 1.00 25.93 158 PRO B O 1
ATOM 2959 N N . VAL B 1 128 ? 24.675 10.822 0.594 1.00 28.92 159 VAL B N 1
ATOM 2960 C CA . VAL B 1 128 ? 24.512 11.342 -0.759 1.00 31.00 159 VAL B CA 1
ATOM 2961 C C . VAL B 1 128 ? 25.192 12.697 -0.898 1.00 35.77 159 VAL B C 1
ATOM 2962 O O . VAL B 1 128 ? 24.944 13.597 -0.098 1.00 38.21 159 VAL B O 1
ATOM 2966 N N . LYS B 1 129 ? 26.051 12.835 -1.908 1.00 43.20 160 LYS B N 1
ATOM 2967 C CA . LYS B 1 129 ? 26.873 14.037 -2.075 1.00 45.76 160 LYS B CA 1
ATOM 2968 C C . LYS B 1 129 ? 26.130 15.239 -2.662 1.00 44.30 160 LYS B C 1
ATOM 2969 O O . LYS B 1 129 ? 26.178 16.339 -2.111 1.00 44.55 160 LYS B O 1
ATOM 2975 N N . ASP B 1 130 ? 25.434 15.034 -3.773 1.00 41.54 161 ASP B N 1
ATOM 2976 C CA . ASP B 1 130 ? 24.914 16.172 -4.522 1.00 45.91 161 ASP B CA 1
ATOM 2977 C C . ASP B 1 130 ? 23.399 16.167 -4.584 1.00 39.98 161 ASP B C 1
ATOM 2978 O O . ASP B 1 130 ? 22.786 15.223 -5.078 1.00 38.02 161 ASP B O 1
ATOM 2983 N N . MET B 1 131 ? 22.802 17.240 -4.074 1.00 39.69 162 MET B N 1
ATOM 2984 C CA . MET B 1 131 ? 21.357 17.304 -3.926 1.00 33.91 162 MET B CA 1
ATOM 2985 C C . MET B 1 131 ? 20.770 18.664 -4.252 1.00 36.68 162 MET B C 1
ATOM 2986 O O . MET B 1 131 ? 21.452 19.684 -4.187 1.00 39.89 162 MET B O 1
ATOM 2991 N N . ARG B 1 132 ? 19.496 18.655 -4.619 1.00 32.89 163 ARG B N 1
ATOM 2992 C CA . ARG B 1 132 ? 18.716 19.868 -4.776 1.00 35.16 163 ARG B CA 1
ATOM 2993 C C . ARG B 1 132 ? 17.496 19.744 -3.872 1.00 37.72 163 ARG B C 1
ATOM 2994 O O . ARG B 1 132 ? 16.879 18.678 -3.800 1.00 30.57 163 ARG B O 1
ATOM 3002 N N . LEU B 1 133 ? 17.158 20.815 -3.165 1.00 34.36 164 LEU B N 1
ATOM 3003 C CA . LEU B 1 133 ? 16.030 20.752 -2.251 1.00 34.14 164 LEU B CA 1
ATOM 3004 C C . LEU B 1 133 ? 14.719 20.871 -3.003 1.00 32.31 164 LEU B C 1
ATOM 3005 O O . LEU B 1 133 ? 14.543 21.753 -3.846 1.00 34.17 164 LEU B O 1
ATOM 3010 N N . ALA B 1 134 ? 13.807 19.961 -2.690 1.00 30.99 165 ALA B N 1
ATOM 3011 C CA . ALA B 1 134 ? 12.484 19.958 -3.283 1.00 28.64 165 ALA B CA 1
ATOM 3012 C C . ALA B 1 134 ? 11.457 20.358 -2.242 1.00 30.00 165 ALA B C 1
ATOM 3013 O O . ALA B 1 134 ? 11.205 19.611 -1.303 1.00 31.78 165 ALA B O 1
ATOM 3015 N N . ARG B 1 135 ? 10.866 21.533 -2.399 1.00 27.23 166 ARG B N 1
ATOM 3016 C CA . ARG B 1 135 ? 9.832 21.962 -1.462 1.00 28.96 166 ARG B CA 1
ATOM 3017 C C . ARG B 1 135 ? 8.440 21.728 -2.007 1.00 23.73 166 ARG B C 1
ATOM 3018 O O . ARG B 1 135 ? 8.278 21.340 -3.163 1.00 28.81 166 ARG B O 1
ATOM 3026 N N . ASP B 1 136 ? 7.448 21.892 -1.140 1.00 24.72 167 ASP B N 1
ATOM 3027 C CA . ASP B 1 136 ? 6.062 21.658 -1.501 1.00 27.46 167 ASP B CA 1
ATOM 3028 C C . ASP B 1 136 ? 5.704 22.504 -2.718 1.00 30.42 167 ASP B C 1
ATOM 3029 O O . ASP B 1 136 ? 5.831 23.728 -2.694 1.00 27.67 167 ASP B O 1
ATOM 3034 N N . GLY B 1 137 ? 5.253 21.831 -3.770 1.00 24.95 168 GLY B N 1
ATOM 3035 C CA . GLY B 1 137 ? 4.899 22.478 -5.019 1.00 32.43 168 GLY B CA 1
ATOM 3036 C C . GLY B 1 137 ? 6.080 22.705 -5.950 1.00 33.48 168 GLY B C 1
ATOM 3037 O O . GLY B 1 137 ? 5.912 23.221 -7.052 1.00 34.77 168 GLY B O 1
ATOM 3038 N N . GLY B 1 138 ? 7.267 22.280 -5.533 1.00 30.16 169 GLY B N 1
ATOM 3039 C CA . GLY B 1 138 ? 8.465 22.484 -6.330 1.00 27.66 169 GLY B CA 1
ATOM 3040 C C . GLY B 1 138 ? 8.419 21.737 -7.648 1.00 32.29 169 GLY B C 1
ATOM 3041 O O . GLY B 1 138 ? 7.980 20.593 -7.709 1.00 31.23 169 GLY B O 1
ATOM 3042 N N . GLN B 1 139 ? 8.831 22.408 -8.719 1.00 32.07 170 GLN B N 1
ATOM 3043 C CA . GLN B 1 139 ? 8.829 21.809 -10.045 1.00 29.37 170 GLN B CA 1
ATOM 3044 C C . GLN B 1 139 ? 10.227 21.520 -10.570 1.00 30.77 170 GLN B C 1
ATOM 3045 O O . GLN B 1 139 ? 11.156 22.315 -10.413 1.00 32.83 170 GLN B O 1
ATOM 3051 N N . PHE B 1 140 ? 10.350 20.345 -11.170 1.00 31.42 171 PHE B N 1
ATOM 3052 C CA . PHE B 1 140 ? 11.570 19.851 -11.772 1.00 28.14 171 PHE B CA 1
ATOM 3053 C C . PHE B 1 140 ? 11.198 19.313 -13.142 1.00 35.64 171 PHE B C 1
ATOM 3054 O O . PHE B 1 140 ? 10.053 18.909 -13.354 1.00 32.44 171 PHE B O 1
ATOM 3062 N N . ASN B 1 141 ? 12.136 19.297 -14.077 1.00 33.67 172 ASN B N 1
ATOM 3063 C CA . ASN B 1 141 ? 11.826 18.674 -15.358 1.00 32.53 172 ASN B CA 1
ATOM 3064 C C . ASN B 1 141 ? 13.038 18.045 -16.026 1.00 31.18 172 ASN B C 1
ATOM 3065 O O . ASN B 1 141 ? 14.174 18.481 -15.836 1.00 33.45 172 ASN B O 1
ATOM 3070 N N . VAL B 1 142 ? 12.782 17.001 -16.802 1.00 33.42 173 VAL B N 1
ATOM 3071 C CA . VAL B 1 142 ? 13.758 16.495 -17.75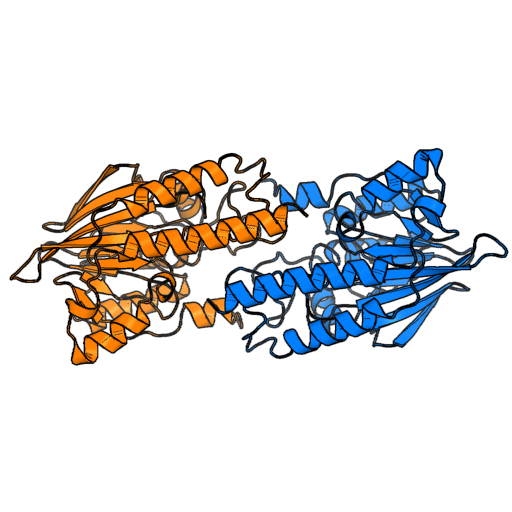5 1.00 37.71 173 VAL B CA 1
ATOM 3072 C C . VAL B 1 142 ? 13.026 16.320 -19.086 1.00 35.71 173 VAL B C 1
ATOM 3073 O O . VAL B 1 142 ? 12.234 15.400 -19.222 1.00 39.22 173 VAL B O 1
ATOM 3077 N N . GLY B 1 143 ? 13.249 17.205 -20.054 1.00 41.46 174 GLY B N 1
ATOM 3078 C CA . GLY B 1 143 ? 12.500 17.117 -21.299 1.00 36.16 174 GLY B CA 1
ATOM 3079 C C . GLY B 1 143 ? 10.996 17.165 -21.062 1.00 34.62 174 GLY B C 1
ATOM 3080 O O . GLY B 1 143 ? 10.482 18.149 -20.532 1.00 41.23 174 GLY B O 1
ATOM 3081 N N . PRO B 1 144 ? 10.283 16.098 -21.467 1.00 34.79 175 PRO B N 1
ATOM 3082 C CA . PRO B 1 144 ? 8.821 15.972 -21.418 1.00 34.66 175 PRO B CA 1
ATOM 3083 C C . PRO B 1 144 ? 8.242 15.510 -20.087 1.00 38.58 175 PRO B C 1
ATOM 3084 O O . PRO B 1 144 ? 7.019 15.534 -19.940 1.00 39.34 175 PRO B O 1
ATOM 3088 N N . VAL B 1 145 ? 9.072 15.054 -19.154 1.00 35.16 176 VAL B N 1
ATOM 3089 C CA . VAL B 1 145 ? 8.541 14.689 -17.853 1.00 34.86 176 VAL B CA 1
ATOM 3090 C C . VAL B 1 145 ? 8.609 15.930 -16.976 1.00 30.56 176 VAL B C 1
ATOM 3091 O O . VAL B 1 145 ? 9.685 16.476 -16.712 1.00 27.68 176 VAL B O 1
ATOM 3095 N N . TYR B 1 146 ? 7.439 16.384 -16.546 1.00 31.93 177 TYR B N 1
ATOM 3096 C CA . TYR B 1 146 ? 7.353 17.606 -15.773 1.00 29.82 177 TYR B CA 1
ATOM 3097 C C . TYR B 1 146 ? 6.941 17.166 -14.390 1.00 31.49 177 TYR B C 1
ATOM 3098 O O . TYR B 1 146 ? 5.805 16.727 -14.195 1.00 30.90 177 TYR B O 1
ATOM 3107 N N . LEU B 1 147 ? 7.828 17.339 -13.417 1.00 28.89 178 LEU B N 1
ATOM 3108 C CA . LEU B 1 147 ? 7.555 16.813 -12.089 1.00 28.42 178 LEU B CA 1
ATOM 3109 C C . LEU B 1 147 ? 7.203 17.883 -11.093 1.00 31.21 178 LEU B C 1
ATOM 3110 O O . LEU B 1 147 ? 7.684 19.012 -11.179 1.00 30.96 178 LEU B O 1
ATOM 3115 N N . THR B 1 148 ? 6.331 17.520 -10.163 1.00 25.67 179 THR B N 1
ATOM 3116 C CA . THR B 1 148 ? 5.968 18.398 -9.066 1.00 25.90 179 THR B CA 1
ATOM 3117 C C . THR B 1 148 ? 6.136 17.652 -7.744 1.00 24.42 179 THR B C 1
ATOM 3118 O O . THR B 1 148 ? 5.647 16.535 -7.587 1.00 24.12 179 THR B O 1
ATOM 3122 N N . ALA B 1 149 ? 6.829 18.270 -6.801 1.00 24.12 180 ALA B N 1
ATOM 3123 C CA . ALA B 1 149 ? 7.020 17.663 -5.485 1.00 24.37 180 ALA B CA 1
ATOM 3124 C C . ALA B 1 149 ? 5.853 18.038 -4.580 1.00 27.19 180 ALA B C 1
ATOM 3125 O O . ALA B 1 149 ? 5.369 19.164 -4.614 1.00 27.91 180 ALA B O 1
ATOM 3127 N N . HIS B 1 150 ? 5.399 17.085 -3.776 1.00 21.66 181 HIS B N 1
ATOM 3128 C CA . HIS B 1 150 ? 4.323 17.326 -2.829 1.00 20.13 181 HIS B CA 1
ATOM 3129 C C . HIS B 1 150 ? 4.760 16.873 -1.456 1.00 21.28 181 HIS B C 1
ATOM 3130 O O . HIS B 1 150 ? 5.093 15.702 -1.284 1.00 20.20 181 HIS B O 1
ATOM 3137 N N . ALA B 1 151 ? 4.787 17.798 -0.501 1.00 21.24 182 ALA B N 1
ATOM 3138 C CA . ALA B 1 151 ? 5.151 17.458 0.871 1.00 17.86 182 ALA B CA 1
ATOM 3139 C C . ALA B 1 151 ? 4.124 16.481 1.429 1.00 21.82 182 ALA B C 1
ATOM 3140 O O . ALA B 1 151 ? 2.939 16.800 1.498 1.00 22.50 182 ALA B O 1
ATOM 3142 N N . THR B 1 152 ? 4.574 15.289 1.817 1.00 19.72 183 THR B N 1
ATOM 3143 C CA . THR B 1 152 ? 3.678 14.303 2.419 1.00 18.55 183 THR B CA 1
ATOM 3144 C C . THR B 1 152 ? 4.324 13.639 3.645 1.00 21.34 183 THR B C 1
ATOM 3145 O O . THR B 1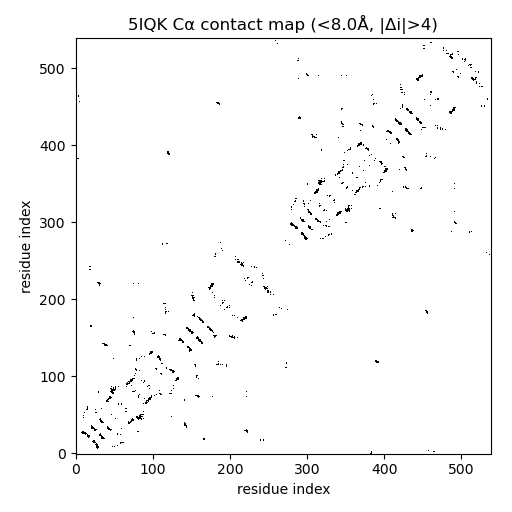 152 ? 4.625 12.449 3.627 1.00 21.23 183 THR B O 1
ATOM 3149 N N . PRO B 1 153 ? 4.531 14.418 4.715 1.00 19.51 184 PRO B N 1
ATOM 3150 C CA . PRO B 1 153 ? 5.175 13.945 5.949 1.00 19.02 184 PRO B CA 1
ATOM 3151 C C . PRO B 1 153 ? 4.250 13.110 6.836 1.00 24.70 184 PRO B C 1
ATOM 3152 O O . PRO B 1 153 ? 3.047 13.035 6.555 1.00 22.58 184 PRO B O 1
ATOM 3156 N N . GLY B 1 154 ? 4.796 12.535 7.912 1.00 21.09 185 GLY B N 1
ATOM 3157 C CA . GLY B 1 154 ? 4.010 11.748 8.856 1.00 21.22 185 GLY B CA 1
ATOM 3158 C C . GLY B 1 154 ? 4.704 10.443 9.216 1.00 19.21 185 GLY B C 1
ATOM 3159 O O . GLY B 1 154 ? 4.974 10.143 10.387 1.00 19.41 185 GLY B O 1
ATOM 3160 N N . HIS B 1 155 ? 4.972 9.640 8.196 1.00 20.24 186 HIS B N 1
ATOM 3161 C CA . HIS B 1 155 ? 5.795 8.445 8.344 1.00 20.04 186 HIS B CA 1
ATOM 3162 C C . HIS B 1 155 ? 7.231 8.868 8.698 1.00 19.66 186 HIS B C 1
ATOM 3163 O O . HIS B 1 155 ? 7.912 8.198 9.468 1.00 18.56 186 HIS B O 1
ATOM 3170 N N . THR B 1 156 ? 7.667 9.986 8.113 1.00 18.13 187 THR B N 1
ATOM 3171 C CA . THR B 1 156 ? 8.864 10.737 8.517 1.00 17.68 187 THR B CA 1
ATOM 3172 C C . THR B 1 156 ? 8.547 12.223 8.373 1.00 19.10 187 THR B C 1
ATOM 3173 O O . THR B 1 156 ? 7.602 12.590 7.647 1.00 21.64 187 THR B O 1
ATOM 3177 N 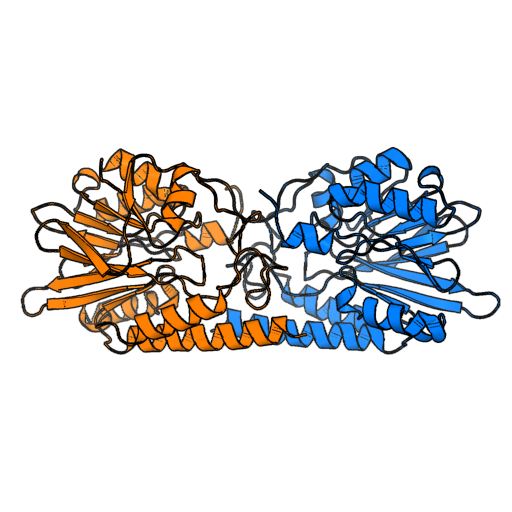N . PRO B 1 157 ? 9.329 13.095 9.035 1.00 18.79 188 PRO B N 1
ATOM 3178 C CA . PRO B 1 157 ? 9.066 14.528 8.854 1.00 19.01 188 PRO B CA 1
ATOM 3179 C C . PRO B 1 157 ? 9.313 15.051 7.421 1.00 23.86 188 PRO B C 1
ATOM 3180 O O . PRO B 1 157 ? 8.738 16.067 7.040 1.00 23.38 188 PRO B O 1
ATOM 3184 N N . GLY B 1 158 ? 10.110 14.352 6.627 1.00 20.75 189 GLY B N 1
ATOM 3185 C CA . GLY B 1 158 ? 10.506 14.886 5.331 1.00 21.84 189 GLY B CA 1
ATOM 3186 C C . GLY B 1 158 ? 9.906 14.178 4.134 1.00 23.64 189 GLY B C 1
ATOM 3187 O O . GLY B 1 158 ? 10.373 14.368 3.002 1.00 24.03 189 GLY B O 1
ATOM 3188 N N . GLY B 1 159 ? 8.872 13.373 4.375 1.00 19.31 190 GLY B N 1
ATOM 3189 C CA . GLY B 1 159 ? 8.287 12.561 3.318 1.00 19.65 190 GLY B CA 1
ATOM 3190 C C . GLY B 1 159 ? 7.827 13.387 2.117 1.00 22.30 190 GLY B C 1
ATOM 3191 O O . GLY B 1 159 ? 7.200 14.438 2.283 1.00 19.17 190 GLY B O 1
ATOM 3192 N N . LEU B 1 160 ? 8.145 12.904 0.914 1.00 20.64 191 LEU B N 1
ATOM 3193 C CA . LEU B 1 160 ? 7.768 13.569 -0.338 1.00 22.24 191 LEU B CA 1
ATOM 3194 C C . LEU B 1 160 ? 7.087 12.610 -1.288 1.00 24.41 191 LEU B C 1
ATOM 3195 O O . LEU B 1 160 ? 7.506 11.449 -1.409 1.00 22.54 191 LEU B O 1
ATOM 3200 N N . SER B 1 161 ? 6.051 13.100 -1.961 1.00 21.79 192 SER B N 1
ATOM 3201 C CA . SER B 1 161 ? 5.437 12.386 -3.081 1.00 18.55 192 SER B CA 1
ATOM 3202 C C . SER B 1 161 ? 5.604 13.202 -4.356 1.00 20.10 192 SER B C 1
ATOM 3203 O O . SER B 1 161 ? 5.820 14.404 -4.300 1.00 23.35 192 SER B O 1
ATOM 3206 N N . TRP B 1 162 ? 5.513 12.535 -5.500 1.00 19.85 193 TRP B N 1
ATOM 3207 C CA . TRP B 1 162 ? 5.839 13.146 -6.783 1.00 22.33 193 TRP B CA 1
ATOM 3208 C C . TRP B 1 162 ? 4.743 12.902 -7.795 1.00 19.96 193 TRP B C 1
ATOM 3209 O O . TRP B 1 162 ? 4.178 11.806 -7.844 1.00 20.94 193 TRP B O 1
ATOM 3220 N N . THR B 1 163 ? 4.449 13.916 -8.611 1.00 22.68 194 THR B N 1
ATOM 3221 C CA . THR B 1 163 ? 3.497 13.766 -9.711 1.00 24.87 194 THR B CA 1
ATOM 3222 C C . THR B 1 163 ? 4.109 14.185 -11.038 1.00 21.39 194 THR B C 1
ATOM 3223 O O . THR B 1 163 ? 4.997 15.044 -11.087 1.00 21.83 194 THR B O 1
ATOM 3227 N N . TRP B 1 164 ? 3.624 13.569 -12.111 1.00 20.79 195 TRP B N 1
ATOM 3228 C CA . TRP B 1 164 ? 4.032 13.926 -13.469 1.00 21.44 195 TRP B CA 1
ATOM 3229 C C . TRP B 1 164 ? 2.999 13.374 -14.448 1.00 23.02 195 TRP B C 1
ATOM 3230 O O . TRP B 1 164 ? 2.037 12.729 -14.036 1.00 22.79 195 TRP B O 1
ATOM 3241 N N . GLN B 1 165 ? 3.146 13.681 -15.736 1.00 19.25 196 GLN B N 1
ATOM 3242 C CA . GLN B 1 165 ? 2.296 13.069 -16.742 1.00 22.41 196 GLN B CA 1
ATOM 3243 C C . GLN B 1 165 ? 3.118 12.197 -17.667 1.00 19.05 196 GLN B C 1
ATOM 3244 O O . GLN B 1 165 ? 4.280 12.498 -17.953 1.00 20.10 196 GLN B O 1
ATOM 3250 N N . SER B 1 166 ? 2.515 11.097 -18.107 1.00 18.90 197 SER B N 1
ATOM 3251 C CA . SER B 1 166 ? 3.121 10.216 -19.096 1.00 20.89 197 SER B CA 1
ATOM 3252 C C . SER B 1 166 ? 2.142 9.921 -20.202 1.00 24.34 197 SER B C 1
ATOM 3253 O O . SER B 1 166 ? 0.947 9.738 -19.948 1.00 23.93 197 SER B O 1
ATOM 3256 N N . CYS B 1 167 ? 2.656 9.845 -21.428 1.00 22.74 198 CYS B N 1
ATOM 3257 C CA . CYS B 1 167 ? 1.820 9.622 -22.595 1.00 22.63 198 CYS B CA 1
ATOM 3258 C C . CYS B 1 167 ? 2.215 8.308 -23.254 1.00 22.86 198 CYS B C 1
ATOM 3259 O O . CYS B 1 167 ? 3.398 7.985 -23.330 1.00 21.98 198 CYS B O 1
ATOM 3262 N N . ASP B 1 168 ? 1.230 7.568 -23.756 1.00 22.94 199 ASP B N 1
ATOM 3263 C CA . ASP B 1 168 ? 1.528 6.341 -24.480 1.00 25.85 199 ASP B CA 1
ATOM 3264 C C . ASP B 1 168 ? 1.140 6.474 -25.951 1.00 28.06 199 ASP B C 1
ATOM 3265 O O . ASP B 1 168 ? 1.017 5.462 -26.653 1.00 27.02 199 ASP B O 1
ATOM 3270 N N . GLY B 1 169 ? 1.071 7.705 -26.456 1.00 23.68 200 GLY B N 1
ATOM 3271 C CA . GLY B 1 169 ? 0.514 7.917 -27.783 1.00 25.69 200 GLY B CA 1
ATOM 3272 C C . GLY B 1 169 ? -0.902 8.465 -27.735 1.00 21.65 200 GLY B C 1
ATOM 3273 O O . GLY B 1 169 ? -1.101 9.674 -27.884 1.00 25.66 200 GLY B O 1
ATOM 3274 N N . PRO B 1 170 ? -1.904 7.586 -27.558 1.00 23.70 201 PRO B N 1
ATOM 3275 C CA . PRO B 1 170 ? -3.288 8.080 -27.567 1.00 27.74 201 PRO B CA 1
ATOM 3276 C C . PRO B 1 170 ? -3.699 8.936 -26.359 1.00 23.66 201 PRO B C 1
ATOM 3277 O O . PRO B 1 170 ? -4.691 9.654 -26.489 1.00 23.19 201 PRO B O 1
ATOM 3281 N N . ARG B 1 171 ? -2.971 8.900 -25.247 1.00 25.49 202 ARG B N 1
ATOM 3282 C CA . ARG B 1 171 ? -3.373 9.695 -24.081 1.00 23.68 202 ARG B CA 1
ATOM 3283 C C . ARG B 1 171 ? -2.291 9.976 -23.045 1.00 21.61 202 ARG B C 1
ATOM 3284 O O . ARG B 1 171 ? -1.435 9.127 -22.762 1.00 22.06 202 ARG B O 1
ATOM 3292 N N . CYS B 1 172 ? -2.331 11.180 -22.480 1.00 18.57 203 CYS B N 1
ATOM 3293 C CA . CYS B 1 172 ? -1.494 11.470 -21.318 1.00 21.85 203 CYS B CA 1
ATOM 3294 C C . CYS B 1 172 ? -2.282 11.124 -20.068 1.00 24.69 203 CYS B C 1
ATOM 3295 O O . CYS B 1 172 ? -3.460 11.451 -19.952 1.00 22.58 203 CYS B O 1
ATOM 3298 N N . LEU B 1 173 ? -1.610 10.504 -19.109 1.00 21.29 204 LEU B N 1
ATOM 3299 C CA . LEU B 1 173 ? -2.238 10.195 -17.832 1.00 23.84 204 LEU B CA 1
ATOM 3300 C C . LEU B 1 173 ? -1.471 10.833 -16.694 1.00 20.64 204 LEU B C 1
ATOM 3301 O O . LEU B 1 173 ? -0.264 11.073 -16.795 1.00 18.79 204 LEU B O 1
ATOM 3306 N N . ASN B 1 174 ? -2.183 11.067 -15.598 1.00 20.72 205 ASN B N 1
ATOM 3307 C CA . ASN B 1 174 ? -1.576 11.596 -14.385 1.00 20.00 205 ASN B CA 1
ATOM 3308 C C . ASN B 1 174 ? -0.919 10.483 -13.569 1.00 20.95 205 ASN B C 1
ATOM 3309 O O . ASN B 1 174 ? -1.582 9.523 -13.170 1.00 20.21 205 ASN B O 1
ATOM 3314 N N . MET B 1 175 ? 0.394 10.603 -13.371 1.00 18.58 206 MET B N 1
ATOM 3315 C CA . MET B 1 175 ? 1.183 9.623 -12.619 1.00 21.07 206 MET B CA 1
ATOM 3316 C C . MET B 1 175 ? 1.478 10.110 -11.216 1.00 19.57 206 MET B C 1
ATOM 3317 O O . MET B 1 175 ? 1.739 11.299 -11.006 1.00 17.89 206 MET B O 1
ATOM 3322 N N . VAL B 1 176 ? 1.471 9.189 -10.258 1.00 18.55 207 VAL B N 1
ATOM 3323 C CA . VAL B 1 176 ? 1.751 9.544 -8.862 1.00 17.40 207 VAL B CA 1
ATOM 3324 C C . VAL B 1 176 ? 2.710 8.538 -8.250 1.00 16.70 207 VAL B C 1
ATOM 3325 O O . VAL B 1 176 ? 2.491 7.321 -8.339 1.00 19.32 207 VAL B O 1
ATOM 3329 N N . TYR B 1 177 ? 3.789 9.045 -7.655 1.00 17.30 208 TYR B N 1
ATOM 3330 C CA . TYR B 1 177 ? 4.637 8.212 -6.812 1.00 17.18 208 TYR B CA 1
ATOM 3331 C C . TYR B 1 177 ? 4.350 8.635 -5.384 1.00 16.86 208 TYR B C 1
ATOM 3332 O O . TYR B 1 177 ? 4.769 9.713 -4.963 1.00 19.05 208 TYR B O 1
ATOM 3341 N N . ALA B 1 178 ? 3.624 7.802 -4.652 1.00 17.13 209 ALA B N 1
ATOM 3342 C CA . ALA B 1 178 ? 3.218 8.178 -3.292 1.00 17.42 209 ALA B CA 1
ATOM 3343 C C . ALA B 1 178 ? 4.158 7.622 -2.234 1.00 18.94 209 ALA B C 1
ATOM 3344 O O . ALA B 1 178 ? 4.423 6.415 -2.172 1.00 18.67 209 ALA B O 1
ATOM 3346 N N . ASP B 1 179 ? 4.636 8.516 -1.375 1.00 19.52 210 ASP B N 1
ATOM 3347 C CA . ASP B 1 179 ? 5.505 8.121 -0.277 1.00 19.99 210 ASP B CA 1
ATOM 3348 C C . ASP B 1 179 ? 4.752 7.271 0.730 1.00 21.91 210 ASP B C 1
ATOM 3349 O O . ASP B 1 179 ? 3.523 7.246 0.719 1.00 20.62 210 ASP B O 1
ATOM 3354 N N . SER B 1 180 ? 5.493 6.542 1.567 1.00 19.74 211 SER B N 1
ATOM 3355 C CA . SER B 1 180 ? 4.913 5.888 2.735 1.00 22.16 211 SER B CA 1
ATOM 3356 C C . SER B 1 180 ? 4.183 6.898 3.608 1.00 18.81 211 SER B C 1
ATOM 3357 O O . SER B 1 180 ? 4.691 7.994 3.878 1.00 19.15 211 SER B O 1
ATOM 3360 N N . ILE B 1 181 ? 2.979 6.528 4.022 1.00 16.91 212 ILE B N 1
ATOM 3361 C CA . ILE B 1 181 ? 2.211 7.321 4.960 1.00 23.54 212 ILE B CA 1
ATOM 3362 C C . ILE B 1 181 ? 1.670 6.422 6.076 1.00 19.87 212 ILE B C 1
ATOM 3363 O O . ILE B 1 181 ? 0.645 6.730 6.691 1.00 20.75 212 ILE B O 1
ATOM 3368 N N . ASN B 1 182 ? 2.346 5.302 6.303 1.00 19.26 213 ASN B N 1
ATOM 3369 C CA . ASN B 1 182 ? 1.932 4.389 7.366 1.00 19.32 213 ASN B CA 1
ATOM 3370 C C . ASN B 1 182 ? 2.534 4.748 8.734 1.00 20.88 213 ASN B C 1
ATOM 3371 O O . ASN B 1 182 ? 3.734 5.012 8.868 1.00 18.69 213 ASN B O 1
ATOM 3376 N N . ALA B 1 183 ? 1.667 4.779 9.739 1.00 17.96 214 ALA B N 1
ATOM 3377 C CA . ALA B 1 183 ? 2.080 5.101 11.104 1.00 22.64 214 ALA B CA 1
ATOM 3378 C C . ALA B 1 183 ? 2.742 3.907 11.784 1.00 20.96 214 ALA B C 1
ATOM 3379 O O . ALA B 1 183 ? 2.166 3.264 12.665 1.00 22.01 214 ALA B O 1
ATOM 3381 N N . VAL B 1 184 ? 3.980 3.642 11.382 1.00 21.87 215 VAL B N 1
ATOM 3382 C CA . VAL B 1 184 ? 4.794 2.605 12.005 1.00 21.09 215 VAL B CA 1
ATOM 3383 C C . VAL B 1 184 ? 6.063 3.249 12.549 1.00 18.87 215 VAL B C 1
ATOM 3384 O O . VAL B 1 184 ? 6.451 4.334 12.099 1.00 22.66 215 VAL B O 1
ATOM 3388 N N . SER B 1 185 ? 6.706 2.602 13.521 1.00 17.74 216 SER B N 1
ATOM 3389 C CA . SER B 1 185 ? 7.838 3.205 14.207 1.00 16.19 216 SER B CA 1
ATOM 3390 C C . SER B 1 185 ? 8.673 2.146 14.912 1.00 19.51 216 SER B C 1
ATOM 3391 O O . SER B 1 185 ? 8.313 0.974 14.918 1.00 20.07 216 SER B O 1
ATOM 3394 N N . ARG B 1 186 ? 9.765 2.570 15.534 1.00 16.67 217 ARG B N 1
ATOM 3395 C CA . ARG B 1 186 ? 10.413 1.709 16.527 1.00 18.17 217 ARG B CA 1
ATOM 3396 C C . ARG B 1 186 ? 9.466 1.565 17.714 1.00 18.84 217 ARG B C 1
ATOM 3397 O O . ARG B 1 186 ? 8.672 2.455 17.997 1.00 16.66 217 ARG B O 1
ATOM 3405 N N . PRO B 1 187 ? 9.531 0.434 18.417 1.00 18.96 218 PRO B N 1
ATOM 3406 C CA . PRO B 1 187 ? 8.670 0.284 19.591 1.00 17.05 218 PRO B CA 1
ATOM 3407 C C . PRO B 1 187 ? 8.913 1.397 20.618 1.00 18.63 218 PRO B C 1
ATOM 3408 O O . PRO B 1 187 ? 10.059 1.803 20.801 1.00 18.27 218 PRO B O 1
ATOM 3412 N N . GLY B 1 188 ? 7.859 1.895 21.251 1.00 18.42 219 GLY B N 1
ATOM 3413 C CA . GLY B 1 188 ? 8.030 2.919 22.277 1.00 18.20 219 GLY B CA 1
ATOM 3414 C C . GLY B 1 188 ? 7.818 4.338 21.769 1.00 20.70 219 GLY B C 1
ATOM 3415 O O . GLY B 1 188 ? 7.536 5.250 22.565 1.00 20.83 219 GLY B O 1
ATOM 3416 N N . PHE B 1 189 ? 7.996 4.536 20.461 1.00 17.84 220 PHE B N 1
ATOM 3417 C CA . PHE B 1 189 ? 7.703 5.826 19.838 1.00 17.64 220 PHE B CA 1
ATOM 3418 C C . PHE B 1 189 ? 6.199 6.044 19.866 1.00 17.20 220 PHE B C 1
ATOM 3419 O O . PHE B 1 189 ? 5.428 5.121 19.592 1.00 19.70 220 PHE B O 1
ATOM 3427 N N . LYS B 1 190 ? 5.773 7.262 20.169 1.00 18.39 221 LYS B N 1
ATOM 3428 C CA . LYS B 1 190 ? 4.351 7.560 20.178 1.00 18.12 221 LYS B CA 1
ATOM 3429 C C . LYS B 1 190 ? 4.016 8.670 19.196 1.00 20.33 221 LYS B C 1
ATOM 3430 O O . LYS B 1 190 ? 4.418 9.825 19.367 1.00 21.80 221 LYS B O 1
ATOM 3436 N N . PHE B 1 191 ? 3.277 8.310 18.152 1.00 22.72 222 PHE B N 1
ATOM 3437 C CA . PHE B 1 191 ? 2.803 9.309 17.197 1.00 23.95 222 PHE B CA 1
ATOM 3438 C C . PHE B 1 191 ? 1.939 10.361 17.893 1.00 24.93 222 PHE B C 1
ATOM 3439 O O . PHE B 1 191 ? 1.908 11.526 17.485 1.00 25.64 222 PHE B O 1
ATOM 3447 N N . SER B 1 192 ? 1.244 9.958 18.951 1.00 27.64 223 SER B N 1
ATOM 3448 C CA . SER B 1 192 ? 0.321 10.863 19.623 1.00 27.20 223 SER B CA 1
ATOM 3449 C C . SER B 1 192 ? 0.988 11.706 20.712 1.00 31.65 223 SER B C 1
ATOM 3450 O O . SER B 1 192 ? 0.354 12.603 21.271 1.00 32.41 223 SER B O 1
ATOM 3453 N N . ALA B 1 193 ? 2.257 11.439 21.013 1.00 25.74 224 ALA B N 1
ATOM 3454 C CA . ALA B 1 193 ? 2.897 12.135 22.129 1.00 31.09 224 ALA B CA 1
ATOM 3455 C C . ALA B 1 193 ? 4.418 12.206 22.032 1.00 28.23 224 ALA B C 1
ATOM 3456 O O . ALA B 1 193 ? 5.116 12.024 23.029 1.00 33.56 224 ALA B O 1
ATOM 3458 N N . SER B 1 194 ? 4.926 12.505 20.847 1.00 22.16 225 SER B N 1
ATOM 3459 C CA . SER B 1 194 ? 6.362 12.638 20.633 1.00 23.13 225 SER B CA 1
ATOM 3460 C C . SER B 1 194 ? 6.806 14.076 20.863 1.00 26.72 225 SER B C 1
ATOM 3461 O O . SER B 1 194 ? 6.220 15.004 20.306 1.00 29.47 225 SER B O 1
ATOM 3464 N N . SER B 1 195 ? 7.826 14.273 21.693 1.00 28.26 226 SER B N 1
ATOM 3465 C CA . SER B 1 195 ? 8.349 15.620 21.909 1.00 30.30 226 SER B CA 1
ATOM 3466 C C . SER B 1 195 ? 9.324 16.007 20.792 1.00 29.57 226 SER B C 1
ATOM 3467 O O . SER B 1 195 ? 9.548 17.190 20.546 1.00 28.21 226 SER B O 1
ATOM 3470 N N . GLU B 1 196 ? 9.898 15.022 20.108 1.00 24.47 227 GLU B N 1
ATOM 3471 C CA . GLU B 1 196 ? 10.833 15.326 19.019 1.00 24.81 227 GLU B CA 1
ATOM 3472 C C . GLU B 1 196 ? 10.097 15.566 17.706 1.00 21.33 227 GLU B C 1
ATOM 3473 O O . GLU B 1 196 ? 10.568 16.317 16.854 1.00 25.08 227 GLU B O 1
ATOM 3479 N N . TYR B 1 197 ? 8.950 14.911 17.554 1.00 20.28 228 TYR B N 1
ATOM 3480 C CA . TYR B 1 197 ? 8.109 15.043 16.366 1.00 21.92 228 TYR B CA 1
ATOM 3481 C C . TYR B 1 197 ? 6.662 15.363 16.768 1.00 19.66 228 TYR B C 1
ATOM 3482 O O . TYR B 1 197 ? 5.783 14.524 16.600 1.00 20.68 228 TYR B O 1
ATOM 3491 N N . PRO B 1 198 ? 6.415 16.565 17.323 1.00 22.67 229 PRO B N 1
ATOM 3492 C CA . PRO B 1 198 ? 5.075 16.879 17.846 1.00 23.88 229 PRO B CA 1
ATOM 3493 C C . PRO B 1 198 ? 4.008 17.090 16.764 1.00 28.76 229 PRO B C 1
ATOM 3494 O O . PRO B 1 198 ? 2.817 17.044 17.076 1.00 25.86 229 PRO B O 1
ATOM 3498 N N . ASN B 1 199 ? 4.419 17.339 15.524 1.00 27.27 230 ASN B N 1
ATOM 3499 C CA . ASN B 1 199 ? 3.459 17.580 14.456 1.00 28.65 230 ASN B CA 1
ATOM 3500 C C . ASN B 1 199 ? 3.072 16.331 13.683 1.00 26.13 230 ASN B C 1
ATOM 3501 O O . ASN B 1 199 ? 2.471 16.439 12.613 1.00 24.66 230 ASN B O 1
ATOM 3506 N N . ALA B 1 200 ? 3.448 15.161 14.194 1.00 23.62 231 ALA B N 1
ATOM 3507 C CA . ALA B 1 200 ? 3.295 13.918 13.437 1.00 21.09 231 ALA B CA 1
ATOM 3508 C C . ALA B 1 200 ? 1.861 13.679 12.973 1.00 25.55 231 ALA B C 1
ATOM 3509 O O . ALA B 1 200 ? 1.620 13.386 11.792 1.00 25.40 231 ALA B O 1
ATOM 3511 N N . LEU B 1 201 ? 0.905 13.825 13.883 1.00 22.96 232 LEU B N 1
ATOM 3512 C CA . LEU B 1 201 ? -0.477 13.563 13.524 1.00 24.28 232 LEU B CA 1
ATOM 3513 C C . LEU B 1 201 ? -0.977 14.629 12.558 1.00 26.55 232 LEU B C 1
ATOM 3514 O O . LEU B 1 201 ? -1.672 14.309 11.609 1.00 30.14 232 LEU B O 1
ATOM 3519 N N . ALA B 1 202 ? -0.615 15.889 12.784 1.00 28.50 233 ALA B N 1
ATOM 3520 C CA . ALA B 1 202 ? -1.000 16.951 11.855 1.00 29.44 233 ALA B CA 1
ATOM 3521 C C . ALA B 1 202 ? -0.429 16.686 10.455 1.00 27.18 233 ALA B C 1
ATOM 3522 O O . ALA B 1 202 ? -1.107 16.885 9.441 1.00 26.25 233 ALA B O 1
ATOM 3524 N N . ASP B 1 203 ? 0.825 16.241 10.413 1.00 25.82 234 ASP B N 1
ATOM 3525 C CA . ASP B 1 203 ? 1.488 15.886 9.157 1.00 28.11 234 ASP B CA 1
ATOM 3526 C C . ASP B 1 203 ? 0.742 14.763 8.440 1.00 27.68 234 ASP B C 1
ATOM 3527 O O . ASP B 1 203 ? 0.480 14.856 7.237 1.00 25.90 234 ASP B O 1
ATOM 3532 N N . LEU B 1 204 ? 0.417 13.697 9.170 1.00 25.19 235 LEU B N 1
ATOM 3533 C CA . LEU B 1 204 ? -0.316 12.581 8.573 1.00 27.23 235 LEU B CA 1
ATOM 3534 C C . LEU B 1 204 ? -1.662 13.035 8.014 1.00 29.37 235 LEU B C 1
ATOM 3535 O O . LEU B 1 204 ? -2.008 12.663 6.892 1.00 25.80 235 LEU B O 1
ATOM 3540 N N . ARG B 1 205 ? -2.405 13.841 8.784 1.00 27.07 236 ARG B N 1
ATOM 3541 C CA . ARG B 1 205 ? -3.723 14.320 8.344 1.00 30.83 236 ARG B CA 1
ATOM 3542 C C . ARG B 1 205 ? -3.573 15.104 7.046 1.00 27.06 236 ARG B C 1
ATOM 3543 O O . ARG B 1 205 ? -4.389 14.979 6.139 1.00 31.23 236 ARG B O 1
ATOM 3551 N N . HIS B 1 206 ? -2.518 15.910 6.969 1.00 26.22 237 HIS B N 1
ATOM 3552 C CA . HIS B 1 206 ? -2.240 16.707 5.780 1.00 31.14 237 HIS B CA 1
ATOM 3553 C C . HIS B 1 206 ? -1.865 15.854 4.578 1.00 29.56 237 HIS B C 1
ATOM 3554 O O . HIS B 1 206 ? -2.300 16.131 3.465 1.00 24.94 237 HIS B O 1
ATOM 3561 N N . SER B 1 207 ? -1.079 14.809 4.814 1.00 26.77 238 SER B N 1
ATOM 3562 C CA . SER B 1 207 ? -0.681 13.908 3.746 1.00 27.08 238 SER B CA 1
ATOM 3563 C C . SER B 1 207 ? -1.881 13.173 3.203 1.00 26.99 238 SER B C 1
ATOM 3564 O O . SER B 1 207 ? -2.011 13.017 1.997 1.00 25.80 238 SER B O 1
ATOM 3567 N N . PHE B 1 208 ? -2.747 12.717 4.101 1.00 21.42 239 PHE B N 1
ATOM 3568 C CA . PHE B 1 208 ? -3.983 12.058 3.700 1.00 26.10 239 PHE B CA 1
ATOM 3569 C C . PHE B 1 208 ? -4.792 12.941 2.744 1.00 27.13 239 PHE B C 1
ATOM 3570 O O . PHE B 1 208 ? -5.234 12.484 1.687 1.00 30.20 239 PHE B O 1
ATOM 3578 N N . GLU B 1 209 ? -4.977 14.205 3.116 1.00 27.14 240 GLU B N 1
ATOM 3579 C CA . GLU B 1 209 ? -5.778 15.137 2.318 1.00 29.95 240 GLU B CA 1
ATOM 3580 C C . GLU B 1 209 ? -5.108 15.457 0.994 1.00 30.67 240 GLU B C 1
ATOM 3581 O O . GLU B 1 209 ? -5.767 15.519 -0.045 1.00 30.50 240 GLU B O 1
ATOM 3587 N N . THR B 1 210 ? -3.793 15.657 1.042 1.00 27.43 241 THR B N 1
ATOM 3588 C CA . THR B 1 210 ? -3.010 15.990 -0.143 1.00 29.52 241 THR B CA 1
ATOM 3589 C C . THR B 1 210 ? -3.103 14.876 -1.165 1.00 30.91 241 THR B C 1
ATOM 3590 O O . THR B 1 210 ? -3.386 15.112 -2.337 1.00 26.86 241 THR B O 1
ATOM 3594 N N . LEU B 1 211 ? -2.863 13.655 -0.714 1.00 27.50 242 LEU B N 1
ATOM 3595 C CA . LEU B 1 211 ? -2.825 12.524 -1.624 1.00 28.73 242 LEU B CA 1
ATOM 3596 C C . LEU B 1 211 ? -4.203 12.191 -2.186 1.00 29.40 242 LEU B C 1
ATOM 3597 O O . LEU B 1 211 ? -4.325 11.821 -3.353 1.00 28.42 242 LEU B O 1
ATOM 3602 N N . GLU B 1 212 ? -5.247 12.336 -1.377 1.00 26.26 243 GLU B N 1
ATOM 3603 C CA . GLU B 1 212 ? -6.565 11.876 -1.805 1.00 30.53 243 GLU B CA 1
ATOM 3604 C C . GLU B 1 212 ? -7.223 12.787 -2.859 1.00 31.42 243 GLU B C 1
ATOM 3605 O O . GLU B 1 212 ? -8.216 12.402 -3.473 1.00 34.50 243 GLU B O 1
ATOM 3611 N N . LYS B 1 213 ? -6.694 13.991 -3.067 1.00 26.11 244 LYS B N 1
ATOM 3612 C CA . LYS B 1 213 ? -7.232 14.840 -4.129 1.00 34.37 244 LYS B CA 1
ATOM 3613 C C . LYS B 1 213 ? -6.245 15.136 -5.269 1.00 31.27 244 LYS B C 1
ATOM 3614 O O . LYS B 1 213 ? -6.512 15.988 -6.121 1.00 26.74 244 LYS B O 1
ATOM 3620 N N . LEU B 1 214 ? -5.119 14.432 -5.289 1.00 29.61 245 LEU B N 1
ATOM 3621 C CA . LEU B 1 214 ? -4.207 14.488 -6.433 1.00 31.45 245 LEU B CA 1
ATOM 3622 C C . LEU B 1 214 ? -4.858 13.857 -7.649 1.00 27.32 245 LEU B C 1
ATOM 3623 O O . LEU B 1 214 ? -5.515 12.820 -7.518 1.00 28.87 245 LEU B O 1
ATOM 3628 N N . PRO B 1 215 ? -4.694 14.476 -8.835 1.00 26.06 246 PRO B N 1
ATOM 3629 C CA . PRO B 1 215 ? -5.005 13.729 -10.059 1.00 27.48 246 PRO B CA 1
ATOM 3630 C C . PRO B 1 215 ? -4.172 12.452 -10.053 1.00 25.44 246 PRO B C 1
ATOM 3631 O O . PRO B 1 215 ? -2.944 12.526 -9.930 1.00 26.53 246 PRO B O 1
ATOM 3635 N N . CYS B 1 216 ? -4.823 11.302 -10.188 1.00 26.64 247 CYS B N 1
ATOM 3636 C CA . CYS B 1 216 ? -4.179 10.035 -9.894 1.00 23.02 247 CYS B CA 1
ATOM 3637 C C . CYS B 1 216 ? -4.658 8.905 -10.781 1.00 27.86 247 CYS B C 1
ATOM 3638 O O . CYS B 1 216 ? -5.468 8.090 -10.353 1.00 33.25 247 CYS B O 1
ATOM 3641 N N . ASP B 1 217 ? -4.137 8.836 -12.000 1.00 26.10 248 ASP B N 1
ATOM 3642 C CA . ASP B 1 217 ? -4.497 7.757 -12.914 1.00 23.25 248 ASP B CA 1
ATOM 3643 C C . ASP B 1 217 ? -3.677 6.491 -12.681 1.00 22.88 248 ASP B C 1
ATOM 3644 O O . ASP B 1 217 ? -4.229 5.389 -12.599 1.00 24.64 248 ASP B O 1
ATOM 3649 N N . VAL B 1 218 ? -2.362 6.647 -12.579 1.00 21.22 249 VAL B N 1
ATOM 3650 C CA . VAL B 1 218 ? -1.494 5.512 -12.271 1.00 23.29 249 VAL B CA 1
ATOM 3651 C C . VAL B 1 218 ? -0.691 5.772 -10.993 1.00 20.37 249 VAL B C 1
ATOM 3652 O O . VAL B 1 218 ? 0.139 6.685 -10.931 1.00 21.13 249 VAL B O 1
ATOM 3656 N N . LEU B 1 219 ? -0.938 4.941 -9.986 1.00 20.65 250 LEU B N 1
ATOM 3657 C CA . LEU B 1 219 ? -0.296 5.067 -8.675 1.00 19.78 250 LEU B CA 1
ATOM 3658 C C . LEU B 1 219 ? 0.799 4.041 -8.480 1.00 20.49 250 LEU B C 1
ATOM 3659 O O . LEU B 1 219 ? 0.593 2.859 -8.740 1.00 21.31 250 LEU B O 1
ATOM 3664 N N . ILE B 1 220 ? 1.966 4.502 -8.041 1.00 17.68 251 ILE B N 1
ATOM 3665 C CA . ILE B 1 220 ? 3.003 3.611 -7.516 1.00 18.88 251 ILE B CA 1
ATOM 3666 C C . ILE B 1 220 ? 3.326 4.044 -6.095 1.00 17.05 251 ILE B C 1
ATOM 3667 O O . ILE B 1 220 ? 3.707 5.193 -5.874 1.00 17.51 251 ILE B O 1
ATOM 3672 N N . SER B 1 221 ? 3.159 3.141 -5.135 1.00 17.09 252 SER B N 1
ATOM 3673 C CA . SER B 1 221 ? 3.522 3.449 -3.744 1.00 19.94 252 SER B CA 1
ATOM 3674 C C . SER B 1 221 ? 4.967 3.032 -3.452 1.00 22.02 252 SER B C 1
ATOM 3675 O O . SER B 1 221 ? 5.466 2.074 -4.044 1.00 18.84 252 SER B O 1
ATOM 3678 N N . ALA B 1 222 ? 5.630 3.758 -2.547 1.00 19.44 253 ALA B N 1
ATOM 3679 C CA . ALA B 1 222 ? 7.031 3.511 -2.205 1.00 18.73 253 ALA B CA 1
ATOM 3680 C C . ALA B 1 222 ? 7.253 2.062 -1.812 1.00 20.85 253 ALA B C 1
ATOM 3681 O O . ALA B 1 222 ? 8.285 1.476 -2.135 1.00 18.45 253 ALA B O 1
ATOM 3683 N N . HIS B 1 223 ? 6.294 1.495 -1.087 1.00 19.27 254 HIS B N 1
ATOM 3684 C CA . HIS B 1 223 ? 6.254 0.047 -0.889 1.00 18.97 254 HIS B CA 1
ATOM 3685 C C . HIS B 1 223 ? 5.165 -0.481 -1.823 1.00 19.33 254 HIS B C 1
ATOM 3686 O O . HIS B 1 223 ? 3.979 -0.226 -1.606 1.00 22.24 254 HIS B O 1
ATOM 3693 N N . PRO B 1 224 ? 5.576 -1.209 -2.879 1.00 17.97 255 PRO B N 1
ATOM 3694 C CA . PRO B 1 224 ? 4.693 -1.487 -4.021 1.00 20.76 255 PRO B CA 1
ATOM 3695 C C . PRO B 1 224 ? 3.393 -2.218 -3.671 1.00 24.30 255 PRO B C 1
ATOM 3696 O O . PRO B 1 224 ? 2.371 -1.872 -4.251 1.00 23.24 255 PRO B O 1
ATOM 3700 N N . GLU B 1 225 ? 3.413 -3.171 -2.737 1.00 19.58 256 GLU B N 1
ATOM 3701 C CA . GLU B 1 225 ? 2.190 -3.904 -2.398 1.00 25.11 256 GLU B CA 1
ATOM 3702 C C . GLU B 1 225 ? 1.125 -3.017 -1.745 1.00 24.11 256 GLU B C 1
ATOM 3703 O O . GLU B 1 225 ? -0.051 -3.366 -1.735 1.00 27.99 256 GLU B O 1
ATOM 3709 N N . ALA B 1 226 ? 1.528 -1.869 -1.208 1.00 20.84 257 ALA B N 1
ATOM 3710 C CA . ALA B 1 226 ? 0.566 -0.948 -0.595 1.00 22.25 257 ALA B CA 1
ATOM 3711 C C . ALA B 1 226 ? -0.356 -0.300 -1.646 1.00 25.71 257 ALA B C 1
ATOM 3712 O O . ALA B 1 226 ? -1.371 0.320 -1.312 1.00 24.83 257 ALA B O 1
ATOM 3714 N N . SER B 1 227 ? -0.015 -0.462 -2.917 1.00 24.89 258 SER B N 1
ATOM 3715 C CA . SER B 1 227 ? -0.896 -0.016 -3.992 1.00 21.49 258 SER B CA 1
ATOM 3716 C C . SER B 1 227 ? -1.283 -1.200 -4.876 1.00 26.87 258 SER B C 1
ATOM 3717 O O . SER B 1 227 ? -1.675 -1.020 -6.024 1.00 26.15 258 SER B O 1
ATOM 3720 N N . GLN B 1 228 ? -1.184 -2.409 -4.321 1.00 22.67 259 GLN B N 1
ATOM 3721 C CA . GLN B 1 228 ? -1.580 -3.637 -5.024 1.00 23.93 259 GLN B CA 1
ATOM 3722 C C . GLN B 1 228 ? -0.867 -3.767 -6.354 1.00 27.92 259 GLN B C 1
ATOM 3723 O O . GLN B 1 228 ? -1.479 -4.135 -7.375 1.00 27.18 259 GLN B O 1
ATOM 3729 N N . LEU B 1 229 ? 0.422 -3.450 -6.369 1.00 24.25 260 LEU B N 1
ATOM 3730 C CA . LEU B 1 229 ? 1.130 -3.395 -7.642 1.00 25.77 260 LEU B CA 1
ATOM 3731 C C . LEU B 1 229 ? 1.223 -4.758 -8.311 1.00 25.74 260 LEU B C 1
ATOM 3732 O O . LEU B 1 229 ? 1.152 -4.855 -9.541 1.00 26.58 260 LEU B O 1
ATOM 3737 N N . TRP B 1 230 ? 1.370 -5.816 -7.521 1.00 24.06 261 TRP B N 1
ATOM 3738 C CA . TRP B 1 230 ? 1.560 -7.132 -8.128 1.00 25.45 261 TRP B CA 1
ATOM 3739 C C . TRP B 1 230 ? 0.247 -7.692 -8.630 1.00 24.59 261 TRP B C 1
ATOM 3740 O O . TRP B 1 230 ? 0.222 -8.414 -9.635 1.00 26.66 261 TRP B O 1
ATOM 3751 N N . GLN B 1 231 ? -0.852 -7.329 -7.976 1.00 24.91 262 GLN B N 1
ATOM 3752 C CA . GLN B 1 231 ? -2.165 -7.690 -8.506 1.00 27.73 262 GLN B CA 1
ATOM 3753 C C . GLN B 1 231 ? -2.365 -7.020 -9.858 1.00 27.97 262 GLN B C 1
ATOM 3754 O O . GLN B 1 231 ? -2.752 -7.672 -10.830 1.00 26.43 262 GLN B O 1
ATOM 3760 N N . ARG B 1 232 ? -2.087 -5.722 -9.927 1.00 27.23 263 ARG B N 1
ATOM 3761 C CA . ARG B 1 232 ? -2.221 -5.028 -11.204 1.00 26.69 263 ARG B CA 1
ATOM 3762 C C . ARG B 1 232 ? -1.275 -5.591 -12.262 1.00 27.43 263 ARG B C 1
ATOM 3763 O O . ARG B 1 232 ? -1.672 -5.751 -13.418 1.00 26.89 263 ARG B O 1
ATOM 3771 N N . LEU B 1 233 ? -0.035 -5.888 -11.879 1.00 27.82 264 LEU B N 1
ATOM 3772 C CA . LEU B 1 233 ? 0.913 -6.497 -12.816 1.00 26.88 264 LEU B CA 1
ATOM 3773 C C . LEU B 1 233 ? 0.401 -7.821 -13.412 1.00 30.23 264 LEU B C 1
ATOM 3774 O O . LEU B 1 233 ? 0.510 -8.046 -14.621 1.00 30.41 264 LEU B O 1
ATOM 3779 N N . GLU B 1 234 ? -0.133 -8.705 -12.575 1.00 27.98 265 GLU B N 1
ATOM 3780 C CA . GLU B 1 234 ? -0.698 -9.944 -13.104 1.00 31.65 265 GLU B CA 1
ATOM 3781 C C . GLU B 1 234 ? -1.844 -9.648 -14.068 1.00 31.61 265 GLU B C 1
ATOM 3782 O O . GLU B 1 234 ? -1.970 -10.289 -15.104 1.00 31.65 265 GLU B O 1
ATOM 3788 N N . ALA B 1 235 ? -2.671 -8.663 -13.734 1.00 31.79 266 ALA B N 1
ATOM 3789 C CA . ALA B 1 235 ? -3.804 -8.323 -14.590 1.00 30.89 266 ALA B CA 1
ATOM 3790 C C . ALA B 1 235 ? -3.359 -7.797 -15.962 1.00 32.00 266 ALA B C 1
ATOM 3791 O O . ALA B 1 235 ? -4.046 -8.008 -16.965 1.00 30.32 266 ALA B O 1
ATOM 3793 N N . SER B 1 236 ? -2.207 -7.126 -16.005 1.00 33.04 267 SER B N 1
ATOM 3794 C CA . SER B 1 236 ? -1.739 -6.473 -17.230 1.00 30.88 267 SER B CA 1
ATOM 3795 C C . SER B 1 236 ? -1.255 -7.493 -18.257 1.00 34.08 267 SER B C 1
ATOM 3796 O O . SER B 1 236 ? -1.150 -7.190 -19.457 1.00 31.67 267 SER B O 1
ATOM 3799 N N . ALA B 1 237 ? -0.967 -8.703 -17.780 1.00 33.55 268 ALA B N 1
ATOM 3800 C CA . ALA B 1 237 ? -0.555 -9.804 -18.643 1.00 35.60 268 ALA B CA 1
ATOM 3801 C C . ALA B 1 237 ? -1.555 -9.999 -19.765 1.00 34.61 268 ALA B C 1
ATOM 3802 O O . ALA B 1 237 ? -1.181 -10.263 -20.906 1.00 36.37 268 ALA B O 1
ATOM 3804 N N . THR B 1 238 ? -2.832 -9.872 -19.421 1.00 35.71 269 THR B N 1
ATOM 3805 C CA . THR B 1 238 ? -3.905 -10.007 -20.387 1.00 37.04 269 THR B CA 1
ATOM 3806 C C . THR B 1 238 ? -4.614 -8.672 -20.628 1.00 37.38 269 THR B C 1
ATOM 3807 O O . THR B 1 238 ? -5.267 -8.484 -21.657 1.00 34.80 269 THR B O 1
ATOM 3811 N N . GLY B 1 239 ? -4.469 -7.747 -19.681 1.00 34.52 270 GLY B N 1
ATOM 3812 C CA . GLY B 1 239 ? -5.168 -6.475 -19.732 1.00 35.20 270 GLY B CA 1
ATOM 3813 C C . GLY B 1 239 ? -4.413 -5.334 -20.396 1.00 33.39 270 GLY B C 1
ATOM 3814 O O . GLY B 1 239 ? -5.021 -4.362 -20.850 1.00 35.16 270 GLY B O 1
ATOM 3815 N N . GLY B 1 240 ? -3.091 -5.452 -20.473 1.00 28.76 271 GLY B N 1
ATOM 3816 C CA . GLY B 1 240 ? -2.277 -4.378 -21.017 1.00 28.16 271 GLY B CA 1
ATOM 3817 C C . GLY B 1 240 ? -2.108 -3.279 -19.989 1.00 31.23 271 GLY B C 1
ATOM 3818 O O . GLY B 1 240 ? -2.355 -3.498 -18.804 1.00 28.15 271 GLY B O 1
ATOM 3819 N N . SER B 1 241 ? -1.705 -2.090 -20.431 1.00 28.35 272 SER B N 1
ATOM 3820 C CA . SER B 1 241 ? -1.383 -1.013 -19.494 1.00 23.47 272 SER B CA 1
ATOM 3821 C C . SER B 1 241 ? -2.604 -0.515 -18.731 1.00 29.05 272 SER B C 1
ATOM 3822 O O . SER B 1 241 ? -2.465 0.050 -17.637 1.00 27.25 272 SER B O 1
ATOM 3825 N N . ASP B 1 242 ? -3.790 -0.754 -19.285 1.00 30.52 273 ASP B N 1
ATOM 3826 C CA . ASP B 1 242 ? -5.053 -0.400 -18.632 1.00 31.44 273 ASP B CA 1
ATOM 3827 C C . ASP B 1 242 ? -5.136 -0.952 -17.209 1.00 31.76 273 ASP B C 1
ATOM 3828 O O . ASP B 1 242 ? -5.714 -0.322 -16.314 1.00 30.83 273 ASP B O 1
ATOM 3833 N N . ALA B 1 243 ? -4.529 -2.118 -16.998 1.00 29.39 274 ALA B N 1
ATOM 3834 C CA . ALA B 1 243 ? -4.576 -2.788 -15.697 1.00 26.81 274 ALA B CA 1
ATOM 3835 C C . ALA B 1 243 ? -3.956 -1.949 -14.588 1.00 28.81 274 ALA B C 1
ATOM 3836 O O . ALA B 1 243 ? -4.263 -2.137 -13.411 1.00 26.28 274 ALA B O 1
ATOM 3838 N N . PHE B 1 244 ? -3.074 -1.030 -14.962 1.00 27.80 275 PHE B N 1
ATOM 3839 C CA . PHE B 1 244 ? -2.431 -0.161 -13.986 1.00 25.25 275 PHE B CA 1
ATOM 3840 C C . PHE B 1 244 ? -3.199 1.140 -13.746 1.00 26.89 275 PHE B C 1
ATOM 3841 O O . PHE B 1 244 ? -2.868 1.897 -12.820 1.00 26.31 275 PHE B O 1
ATOM 3849 N N . VAL B 1 245 ? -4.215 1.393 -14.568 1.00 26.37 276 VAL B N 1
ATOM 3850 C CA . VAL B 1 245 ? -4.966 2.636 -14.484 1.00 18.77 276 VAL B CA 1
ATOM 3851 C C . VAL B 1 245 ? -6.193 2.524 -13.586 1.00 25.44 276 VAL B C 1
ATOM 3852 O O . VAL B 1 245 ? -7.070 1.694 -13.810 1.00 28.28 276 VAL B O 1
ATOM 3856 N N . ASP B 1 246 ? -6.240 3.380 -12.571 1.00 26.76 277 ASP B N 1
ATOM 3857 C CA . ASP B 1 246 ? -7.334 3.396 -11.609 1.00 31.03 277 ASP B CA 1
ATOM 3858 C C . ASP B 1 246 ? -7.356 4.744 -10.902 1.00 27.69 277 ASP B C 1
ATOM 3859 O O . ASP B 1 246 ? -6.568 4.969 -9.971 1.00 30.32 277 ASP B O 1
ATOM 3864 N N . PRO B 1 247 ? -8.284 5.623 -11.307 1.00 28.32 278 PRO B N 1
ATOM 3865 C CA . PRO B 1 247 ? -8.356 7.002 -10.807 1.00 26.30 278 PRO B CA 1
ATOM 3866 C C . PRO B 1 247 ? -8.713 7.094 -9.322 1.00 29.61 278 PRO B C 1
ATOM 3867 O O . PRO B 1 247 ? -8.614 8.179 -8.750 1.00 29.27 278 PRO B O 1
ATOM 3871 N N . GLN B 1 248 ? -9.130 5.985 -8.718 1.00 29.68 279 GLN B N 1
ATOM 3872 C CA . GLN B 1 248 ? -9.477 5.987 -7.299 1.00 31.68 279 GLN B CA 1
ATOM 3873 C C . GLN B 1 248 ? -8.333 5.486 -6.429 1.00 28.84 279 GLN B C 1
ATOM 3874 O O . GLN B 1 248 ? -8.466 5.457 -5.209 1.00 29.54 279 GLN B O 1
ATOM 3880 N N . ALA B 1 249 ? -7.210 5.120 -7.046 1.00 27.11 280 ALA B N 1
ATOM 3881 C CA . ALA B 1 249 ? -6.122 4.431 -6.342 1.00 29.63 280 ALA B CA 1
ATOM 3882 C C . ALA B 1 249 ? -5.553 5.238 -5.170 1.00 27.83 280 ALA B C 1
ATOM 3883 O O . ALA B 1 249 ? -5.353 4.696 -4.076 1.00 27.90 280 ALA B O 1
ATOM 3885 N N . CYS B 1 250 ? -5.290 6.525 -5.381 1.00 25.94 281 CYS B N 1
ATOM 3886 C CA . CYS B 1 250 ? -4.764 7.352 -4.289 1.00 26.98 281 CYS B CA 1
ATOM 3887 C C . CYS B 1 250 ? -5.750 7.487 -3.129 1.00 32.51 281 CYS B C 1
ATOM 3888 O O . CYS B 1 250 ? -5.348 7.490 -1.960 1.00 26.36 281 CYS B O 1
ATOM 3891 N N . ARG B 1 251 ? -7.036 7.605 -3.447 1.00 32.95 282 ARG B N 1
ATOM 3892 C CA . ARG B 1 251 ? -8.057 7.713 -2.409 1.00 30.48 282 ARG B CA 1
ATOM 3893 C C . ARG B 1 251 ? -8.099 6.419 -1.600 1.00 29.74 282 ARG B C 1
ATOM 3894 O O . ARG B 1 251 ? -8.238 6.448 -0.376 1.00 29.42 282 ARG B O 1
ATOM 3902 N N . ALA B 1 252 ? -7.949 5.284 -2.278 1.00 29.12 283 ALA B N 1
ATOM 3903 C CA . ALA B 1 252 ? -7.934 3.992 -1.581 1.00 27.77 283 ALA B CA 1
ATOM 3904 C C . ALA B 1 252 ? -6.655 3.795 -0.751 1.00 30.16 283 ALA B C 1
ATOM 3905 O O . ALA B 1 252 ? -6.687 3.182 0.315 1.00 28.45 283 ALA B O 1
ATOM 3907 N N . TYR B 1 253 ? -5.531 4.302 -1.249 1.00 25.37 284 TYR B N 1
ATOM 3908 C CA . TYR B 1 253 ? -4.258 4.244 -0.537 1.00 25.26 284 TYR B CA 1
ATOM 3909 C C . TYR B 1 253 ? -4.354 4.974 0.798 1.00 28.56 284 TYR B C 1
ATOM 3910 O O . TYR B 1 253 ? -3.919 4.475 1.850 1.00 29.06 284 TYR B O 1
ATOM 3919 N N . VAL B 1 254 ? -4.949 6.156 0.746 1.00 27.99 285 VAL B N 1
ATOM 3920 C CA . VAL B 1 254 ? -5.149 6.972 1.925 1.00 29.04 285 VAL B CA 1
ATOM 3921 C C . VAL B 1 254 ? -6.142 6.331 2.885 1.00 28.50 285 VAL B C 1
ATOM 3922 O O . VAL B 1 254 ? -5.939 6.349 4.105 1.00 28.48 285 VAL B O 1
ATOM 3926 N N . ALA B 1 255 ? -7.217 5.767 2.342 1.00 30.10 286 ALA B N 1
ATOM 3927 C CA . ALA B 1 255 ? -8.234 5.118 3.169 1.00 32.22 286 ALA B CA 1
ATOM 3928 C C . ALA B 1 255 ? -7.613 4.008 4.027 1.00 33.88 286 ALA B C 1
ATOM 3929 O O . ALA B 1 255 ? -7.926 3.878 5.216 1.00 34.47 286 ALA B O 1
ATOM 3931 N N . ALA B 1 256 ? -6.720 3.225 3.427 1.00 31.39 287 ALA B N 1
ATOM 3932 C CA . ALA B 1 256 ? -6.030 2.156 4.144 1.00 30.79 287 ALA B CA 1
ATOM 3933 C C . ALA B 1 256 ? -5.117 2.705 5.237 1.00 29.25 287 ALA B C 1
ATOM 3934 O O . ALA B 1 256 ? -5.009 2.118 6.314 1.00 31.61 287 ALA B O 1
ATOM 3936 N N . ALA B 1 257 ? -4.446 3.815 4.942 1.00 30.52 288 ALA B N 1
ATOM 3937 C CA . ALA B 1 257 ? -3.535 4.447 5.894 1.00 28.75 288 ALA B CA 1
ATOM 3938 C C . ALA B 1 257 ? -4.298 5.097 7.053 1.00 30.69 288 ALA B C 1
ATOM 3939 O O . ALA B 1 257 ? -3.805 5.146 8.187 1.00 30.72 288 ALA B O 1
ATOM 3941 N N . ARG B 1 258 ? -5.495 5.597 6.767 1.00 26.04 289 ARG B N 1
ATOM 3942 C CA . ARG B 1 258 ? -6.341 6.172 7.805 1.00 27.57 289 ARG B CA 1
ATOM 3943 C C . ARG B 1 258 ? -6.755 5.103 8.811 1.00 31.15 289 ARG B C 1
ATOM 3944 O O . ARG B 1 258 ? -6.705 5.320 10.024 1.00 31.78 289 ARG B O 1
ATOM 3952 N N . THR B 1 259 ? -7.152 3.943 8.297 1.00 31.46 290 THR B N 1
ATOM 3953 C CA . THR B 1 259 ? -7.548 2.816 9.135 1.00 29.68 290 THR B CA 1
ATOM 3954 C C . THR B 1 259 ? -6.390 2.387 10.036 1.00 34.44 290 THR B C 1
ATOM 3955 O O . THR B 1 259 ? -6.574 2.166 11.237 1.00 31.80 290 THR B O 1
ATOM 3959 N N . LEU B 1 260 ? -5.198 2.292 9.453 1.00 29.85 291 LEU B N 1
ATOM 3960 C CA . LEU B 1 260 ? -3.993 1.928 10.198 1.00 31.97 291 LEU B CA 1
ATOM 3961 C C . LEU B 1 260 ? -3.704 2.917 11.334 1.00 28.88 291 LEU B C 1
ATOM 3962 O O . LEU B 1 260 ? -3.439 2.510 12.465 1.00 30.68 291 LEU B O 1
ATOM 3967 N N . LEU B 1 261 ? -3.757 4.211 11.032 1.00 27.36 292 LEU B N 1
ATOM 3968 C CA . LEU B 1 261 ? -3.521 5.239 12.047 1.00 28.51 292 LEU B CA 1
ATOM 3969 C C . LEU B 1 261 ? -4.519 5.137 13.198 1.00 32.85 292 LEU B C 1
ATOM 3970 O O . LEU B 1 261 ? -4.144 5.260 14.370 1.00 28.73 292 LEU B O 1
ATOM 3975 N N . ASP B 1 262 ? -5.792 4.913 12.876 1.00 32.74 293 ASP B N 1
ATOM 3976 C CA . ASP B 1 262 ? -6.798 4.767 13.930 1.00 33.07 293 ASP B CA 1
ATOM 3977 C C . ASP B 1 262 ? -6.448 3.598 14.852 1.00 34.46 293 ASP B C 1
ATOM 3978 O O . ASP B 1 262 ? -6.564 3.695 16.077 1.00 33.98 293 ASP B O 1
ATOM 3983 N N . SER B 1 263 ? -6.005 2.502 14.252 1.00 32.35 294 SER B N 1
ATOM 3984 C CA . SER B 1 263 ? -5.602 1.321 14.998 1.00 34.59 294 SER B CA 1
ATOM 3985 C C . SER B 1 263 ? -4.372 1.607 15.858 1.00 37.81 294 SER B C 1
ATOM 3986 O O . SER B 1 263 ? -4.284 1.158 16.998 1.00 34.85 294 SER B O 1
ATOM 3989 N N . ARG B 1 264 ? -3.413 2.333 15.296 1.00 33.52 295 ARG B N 1
ATOM 3990 C CA . ARG B 1 264 ? -2.193 2.682 16.019 1.00 31.18 295 ARG B CA 1
ATOM 3991 C C . ARG B 1 264 ? -2.524 3.585 17.206 1.00 33.81 295 ARG B C 1
ATOM 3992 O O . ARG B 1 264 ? -2.047 3.363 18.319 1.00 32.82 295 ARG B O 1
ATOM 4000 N N . LEU B 1 265 ? -3.355 4.598 16.967 1.00 29.71 296 LEU B N 1
ATOM 4001 C CA . LEU B 1 265 ? -3.781 5.506 18.034 1.00 34.95 296 LEU B CA 1
ATOM 4002 C C . LEU B 1 265 ? -4.524 4.769 19.151 1.00 35.56 296 LEU B C 1
ATOM 4003 O O . LEU B 1 265 ? -4.380 5.090 20.334 1.00 35.47 296 LEU B O 1
ATOM 4008 N N . ASP B 1 266 ? -5.314 3.772 18.772 1.00 36.00 297 ASP B N 1
ATOM 4009 C CA . ASP B 1 266 ? -6.007 2.950 19.751 1.00 40.43 297 ASP B CA 1
ATOM 4010 C C . ASP B 1 266 ? -5.014 2.160 20.608 1.00 43.22 297 ASP B C 1
ATOM 4011 O O . ASP B 1 266 ? -5.190 2.030 21.823 1.00 42.42 297 ASP B O 1
ATOM 4016 N N . GLN B 1 267 ? -3.975 1.632 19.971 1.00 40.19 298 GLN B N 1
ATOM 4017 C CA . GLN B 1 267 ? -2.936 0.898 20.687 1.00 38.55 298 GLN B CA 1
ATOM 4018 C C . GLN B 1 267 ? -2.169 1.827 21.624 1.00 37.26 298 GLN B C 1
ATOM 4019 O O . GLN B 1 267 ? -1.836 1.451 22.744 1.00 42.05 298 GLN B O 1
ATOM 4025 N N . GLU B 1 268 ? -1.917 3.052 21.175 1.00 33.72 299 GLU B N 1
ATOM 4026 C CA . GLU B 1 268 ? -1.153 4.011 21.970 1.00 35.34 299 GLU B CA 1
ATOM 4027 C C . GLU B 1 268 ? -1.887 4.515 23.218 1.00 41.79 299 GLU B C 1
ATOM 4028 O O . GLU B 1 268 ? -1.243 4.948 24.174 1.00 40.30 299 GLU B O 1
ATOM 4034 N N . LYS B 1 269 ? -3.217 4.462 23.219 1.00 41.24 300 LYS B N 1
ATOM 4035 C CA . LYS B 1 269 ? -3.982 5.107 24.287 1.00 44.96 300 LYS B CA 1
ATOM 4036 C C . LYS B 1 269 ? -4.071 4.253 25.553 1.00 48.63 300 LYS B C 1
ATOM 4037 O O . LYS B 1 269 ? -4.447 4.747 26.614 1.00 51.23 300 LYS B O 1
ATOM 4043 N N . GLN B 1 270 ? -3.719 2.980 25.448 1.00 48.56 301 GLN B N 1
ATOM 4044 C CA . GLN B 1 270 ? -3.797 2.097 26.603 1.00 55.45 301 GLN B CA 1
ATOM 4045 C C . GLN B 1 270 ? -2.419 1.573 26.996 1.00 55.70 301 GLN B C 1
ATOM 4046 O O . GLN B 1 270 ? -1.633 2.279 27.630 1.00 52.16 301 GLN B O 1
#

Foldseek 3Di:
DDDPVLCQLQADDQKAAQFAQKIWQFHQFFTKIWRDDPLAIEIEFFAALVGQVSSQVNCVVVPHHLLRHAEYEYFAQARGGLQNVQVSCVRHVHAYEFAPQRLVSQQFQAHDPQALAHVPHDGHDHHDHYDHADAQDWDDRPPWIKGWHQQDQNGNGGIKIWTWHDPPPDIAIEIEGEDLAPDHPPPRDLPDDPSNNCNVVRSVVNLVVQQPDQHFAYAYRGRVLQPNVVLVVCCVPPNSNSRTDRRRSVVSSVVRVVNVVVRNVVRVD/DPDDPVLCQLQAADAKDAQAAQKIWQFHQFFTKIWRDDPQAIEIEFFFALVGQVSSQVNCVNVPHHLQRHAEYEFFAQARGGLQNVQVSCVRHVHAYEFAPQRLVSQQFQAHDPQALAHVPHDGHDHHDGYDHADAQRWDDRPQWIKGWHQQAQNGNGGIKMWTWHDNPVDIAIEIEHEDLAPDHPPPDDLPDDPSNNCNVVSSVVNLVVQQPPQHFAYAYRGRVLQPNVVLVVVCVPVPSNSRTDRRSSNVSSVVRVVNVVVRVVVRVD

Nearest PDB structures (foldseek):
  5iqk-assembly1_A  TM=1.000E+00  e=4.154E-60  uncultured bacterium
  6e0s-assembly1_A  TM=9.877E-01  e=3.960E-41  soil metagenome
  4p62-assembly1_A-2  TM=9.333E-01  e=2.773E-36  Pseudomonas aeruginosa
  4awy-assembly1_B  TM=9.310E-01  e=5.809E-36  Pseudomonas aeruginosa
  4ax1-assembly1_B  TM=9.305E-01  e=4.829E-36  Pseudomonas aeruginosa